Protein AF-A0A7W1KP29-F1 (afdb_monomer_lite)

Structure (mmCIF, N/CA/C/O backbone):
data_AF-A0A7W1KP29-F1
#
_entry.id   AF-A0A7W1KP29-F1
#
loop_
_atom_site.group_PDB
_atom_site.id
_atom_site.type_symbol
_atom_site.label_atom_id
_atom_site.label_alt_id
_atom_site.label_comp_id
_atom_site.label_asym_id
_atom_site.label_entity_id
_atom_site.label_seq_id
_atom_site.pdbx_PDB_ins_code
_atom_site.Cartn_x
_atom_site.Cartn_y
_atom_site.Cartn_z
_atom_site.occupancy
_atom_site.B_iso_or_equiv
_atom_site.auth_seq_id
_atom_site.auth_comp_id
_atom_site.auth_asym_id
_atom_site.auth_atom_id
_atom_site.pdbx_PDB_model_num
ATOM 1 N N . MET A 1 1 ? -33.063 -51.407 -43.940 1.00 38.19 1 MET A N 1
ATOM 2 C CA . MET A 1 1 ? -32.719 -52.810 -44.288 1.00 38.19 1 MET A CA 1
ATOM 3 C C . MET A 1 1 ? -31.291 -53.047 -43.773 1.00 38.19 1 MET A C 1
ATOM 5 O O . MET A 1 1 ? -30.493 -52.145 -43.958 1.00 38.19 1 MET A O 1
ATOM 9 N N . SER A 1 2 ? -30.930 -54.034 -42.933 1.00 37.31 2 SER A N 1
ATOM 10 C CA . SER A 1 2 ? -31.255 -55.482 -42.891 1.00 37.31 2 SER A CA 1
ATOM 11 C C . SER A 1 2 ? -30.675 -56.197 -44.126 1.00 37.31 2 SER A C 1
ATOM 13 O O . SER A 1 2 ? -31.029 -55.779 -45.219 1.00 37.31 2 SER A O 1
ATOM 15 N N . ARG A 1 3 ? -29.786 -57.210 -44.064 1.00 35.31 3 ARG A N 1
ATOM 16 C CA . ARG A 1 3 ? -29.361 -58.162 -42.994 1.00 35.31 3 ARG A CA 1
ATOM 17 C C . ARG A 1 3 ? -27.816 -58.353 -42.999 1.00 35.31 3 ARG A C 1
ATOM 19 O O . ARG A 1 3 ? -27.202 -58.162 -44.036 1.00 35.31 3 ARG A O 1
ATOM 26 N N . ARG A 1 4 ? -27.129 -58.513 -41.851 1.00 40.97 4 ARG A N 1
ATOM 27 C CA . ARG A 1 4 ? -26.596 -59.781 -41.257 1.00 40.97 4 ARG A CA 1
ATOM 28 C C . ARG A 1 4 ? -26.050 -60.844 -42.238 1.00 40.97 4 ARG A C 1
ATOM 30 O O . ARG A 1 4 ? -26.843 -61.351 -43.019 1.00 40.97 4 ARG A O 1
ATOM 37 N N . SER A 1 5 ? -24.802 -61.295 -42.007 1.00 40.34 5 SER A N 1
ATOM 38 C CA . SER A 1 5 ? -24.375 -62.718 -42.019 1.00 40.34 5 SER A CA 1
ATOM 39 C C . SER A 1 5 ? -22.996 -62.949 -41.355 1.00 40.34 5 SER A C 1
ATOM 41 O O . SER A 1 5 ? -22.068 -62.175 -41.558 1.00 40.34 5 SER A O 1
ATOM 43 N N . GLY A 1 6 ? -22.890 -64.035 -40.581 1.00 34.12 6 GLY A N 1
ATOM 44 C CA . GLY A 1 6 ? -21.679 -64.791 -40.176 1.00 34.12 6 GLY A CA 1
ATOM 45 C C . GLY A 1 6 ? -22.034 -66.294 -40.305 1.00 34.12 6 GLY A C 1
ATOM 46 O O . GLY A 1 6 ? -22.969 -66.550 -41.071 1.00 34.12 6 GLY A O 1
ATOM 47 N N . PRO A 1 7 ? -21.482 -67.278 -39.546 1.00 62.03 7 PRO A N 1
ATOM 48 C CA . PRO A 1 7 ? -20.437 -67.228 -38.499 1.00 62.03 7 PRO A CA 1
ATOM 49 C C . PRO A 1 7 ? -19.415 -68.421 -38.503 1.00 62.03 7 PRO A C 1
ATOM 51 O O . PRO A 1 7 ? -19.554 -69.362 -39.274 1.00 62.03 7 PRO A O 1
ATOM 54 N N . ALA A 1 8 ? -18.448 -68.417 -37.567 1.00 38.75 8 ALA A N 1
ATOM 55 C CA . ALA A 1 8 ? -17.745 -69.556 -36.905 1.00 38.75 8 ALA A CA 1
ATOM 56 C C . ALA A 1 8 ? -16.840 -68.940 -35.795 1.00 38.75 8 ALA A C 1
ATOM 58 O O . ALA A 1 8 ? -16.465 -67.780 -35.945 1.00 38.75 8 ALA A O 1
ATOM 59 N N . GLY A 1 9 ? -16.495 -69.509 -34.626 1.00 34.53 9 GLY A N 1
ATOM 60 C CA . GLY A 1 9 ? -16.268 -70.904 -34.192 1.00 34.53 9 GLY A CA 1
ATOM 61 C C . GLY A 1 9 ? -14.743 -71.154 -34.109 1.00 34.53 9 GLY A C 1
ATOM 62 O O . GLY A 1 9 ? -14.078 -70.880 -35.097 1.00 34.53 9 GLY A O 1
ATOM 63 N N . VAL A 1 10 ? -14.080 -71.614 -33.031 1.00 36.22 10 VAL A N 1
ATOM 64 C CA . VAL A 1 10 ? -14.441 -72.163 -31.692 1.00 36.22 10 VAL A CA 1
ATOM 65 C C . VAL A 1 10 ? -13.291 -71.833 -30.683 1.00 36.22 10 VAL A C 1
ATOM 67 O O . VAL A 1 10 ? -12.217 -71.420 -31.110 1.00 36.22 10 VAL A O 1
ATOM 70 N N . SER A 1 11 ? -13.478 -71.984 -29.359 1.00 35.16 11 SER A N 1
ATOM 71 C CA . SER A 1 11 ? -12.437 -71.815 -28.301 1.00 35.16 11 SER A CA 1
ATOM 72 C C . SER A 1 11 ? -12.053 -73.163 -27.648 1.00 35.16 11 SER A C 1
ATOM 74 O O . SER A 1 11 ? -12.885 -74.070 -27.683 1.00 35.16 11 SER A O 1
ATOM 76 N N . PRO A 1 12 ? -10.857 -73.329 -27.031 1.00 48.03 12 PRO A N 1
ATOM 77 C CA . PRO A 1 12 ? -10.699 -72.973 -25.604 1.00 48.03 12 PRO A CA 1
ATOM 78 C C . PRO A 1 12 ? -9.275 -72.512 -25.171 1.00 48.03 12 PRO A C 1
ATOM 80 O O . PRO A 1 12 ? -8.365 -72.379 -25.982 1.00 48.03 12 PRO A O 1
ATOM 83 N N . SER A 1 13 ? -9.098 -72.275 -23.863 1.00 36.84 13 SER A N 1
ATOM 84 C CA . SER A 1 13 ? -7.820 -72.045 -23.147 1.00 36.84 13 SER A CA 1
ATOM 85 C C . SER A 1 13 ? -7.472 -73.296 -22.302 1.00 36.84 13 SER A C 1
ATOM 87 O O . SER A 1 13 ? -8.406 -74.054 -22.016 1.00 36.84 13 SER A O 1
ATOM 89 N N . PRO A 1 14 ? -6.206 -73.570 -21.903 1.00 47.75 14 PRO A N 1
ATOM 90 C CA . PRO A 1 14 ? -5.665 -72.976 -20.665 1.00 47.75 14 PRO A CA 1
ATOM 91 C C . PRO A 1 14 ? -4.131 -72.709 -20.668 1.00 47.75 14 PRO A C 1
ATOM 93 O O . PRO A 1 14 ? -3.447 -72.851 -21.677 1.00 47.75 14 PRO A O 1
ATOM 96 N N . ALA A 1 15 ? -3.590 -72.298 -19.514 1.00 32.16 15 ALA A N 1
ATOM 97 C CA . ALA A 1 15 ? -2.185 -71.925 -19.289 1.00 32.16 15 ALA A CA 1
ATOM 98 C C . ALA A 1 15 ? -1.268 -73.089 -18.849 1.00 32.16 15 ALA A C 1
ATOM 100 O O . ALA A 1 15 ? -1.775 -74.063 -18.299 1.00 32.16 15 ALA A O 1
ATOM 101 N N . ALA A 1 16 ? 0.067 -72.914 -18.946 1.00 32.09 16 ALA A N 1
ATOM 102 C CA . ALA A 1 16 ? 1.014 -73.030 -17.809 1.00 32.09 16 ALA A CA 1
ATOM 103 C C . ALA A 1 16 ? 2.514 -72.861 -18.190 1.00 32.09 16 ALA A C 1
ATOM 105 O O . ALA A 1 16 ? 2.935 -73.300 -19.252 1.00 32.09 16 ALA A O 1
ATOM 106 N N . MET A 1 17 ? 3.305 -72.341 -17.230 1.00 29.36 17 MET A N 1
ATOM 107 C CA . MET A 1 17 ? 4.782 -72.424 -17.069 1.00 29.36 17 MET A CA 1
ATOM 108 C C . MET A 1 17 ? 5.740 -71.841 -18.144 1.00 29.36 17 MET A C 1
ATOM 110 O O . MET A 1 17 ? 5.368 -71.656 -19.292 1.00 29.36 17 MET A O 1
ATOM 114 N N . SER A 1 18 ? 7.035 -71.594 -17.860 1.00 29.30 18 SER A N 1
ATOM 115 C CA . SER A 1 18 ? 7.705 -71.049 -16.647 1.00 29.30 18 SER A CA 1
ATOM 116 C C . SER A 1 18 ? 9.221 -70.878 -16.895 1.00 29.30 18 SER A C 1
ATOM 118 O O . SER A 1 18 ? 9.899 -71.876 -17.118 1.00 29.30 18 SER A O 1
ATOM 120 N N . VAL A 1 19 ? 9.775 -69.662 -16.760 1.00 31.95 19 VAL A N 1
ATOM 121 C CA . VAL A 1 19 ? 11.208 -69.408 -16.459 1.00 31.95 19 VAL A CA 1
ATOM 122 C C . VAL A 1 19 ? 11.307 -68.145 -15.585 1.00 31.95 19 VAL A C 1
ATOM 124 O O . VAL A 1 19 ? 10.544 -67.199 -15.780 1.00 31.95 19 VAL A O 1
ATOM 127 N N . LEU A 1 20 ? 12.216 -68.128 -14.601 1.00 31.69 20 LEU A N 1
ATOM 128 C CA . LEU A 1 20 ? 12.392 -67.034 -13.631 1.00 31.69 20 LEU A CA 1
ATOM 129 C C . LEU A 1 20 ? 13.564 -66.102 -13.978 1.00 31.69 20 LEU A C 1
ATOM 131 O O . LEU A 1 20 ? 14.579 -66.570 -14.483 1.00 31.69 20 LEU A O 1
ATOM 135 N N . THR A 1 21 ? 13.443 -64.827 -13.575 1.00 32.12 21 THR A N 1
ATOM 136 C CA . THR A 1 21 ? 14.441 -63.913 -12.938 1.00 32.12 21 THR A CA 1
ATOM 137 C C . THR A 1 21 ? 14.010 -62.451 -13.171 1.00 32.12 21 THR A C 1
ATOM 139 O O . THR A 1 21 ? 13.478 -62.144 -14.228 1.00 32.12 21 THR A O 1
ATOM 142 N N . SER A 1 22 ? 14.160 -61.463 -12.279 1.00 32.09 22 SER A N 1
ATOM 143 C CA . SER A 1 22 ? 14.362 -61.391 -10.816 1.00 32.09 22 SER A CA 1
ATOM 144 C C . SER A 1 22 ? 14.050 -59.938 -10.359 1.00 32.09 22 SER A C 1
ATOM 146 O O . SER A 1 22 ? 14.104 -59.020 -11.170 1.00 32.09 22 SER A O 1
ATOM 148 N N . HIS A 1 23 ? 13.677 -59.717 -9.091 1.00 34.06 23 HIS A N 1
ATOM 149 C CA . HIS A 1 23 ? 13.262 -58.412 -8.502 1.00 34.06 23 HIS A CA 1
ATOM 150 C C . HIS A 1 23 ? 14.425 -57.386 -8.324 1.00 34.06 23 HIS A C 1
ATOM 152 O O . HIS A 1 23 ? 15.569 -57.826 -8.461 1.00 34.06 23 HIS A O 1
ATOM 158 N N . PRO A 1 24 ? 14.202 -56.073 -7.994 1.00 41.53 24 PRO A N 1
ATOM 159 C CA . PRO A 1 24 ? 13.045 -55.479 -7.275 1.00 41.53 24 PRO A CA 1
ATOM 160 C C . PRO A 1 24 ? 12.457 -54.125 -7.783 1.00 41.53 24 PRO A C 1
ATOM 162 O O . PRO A 1 24 ? 12.927 -53.534 -8.750 1.00 41.53 24 PRO A O 1
ATOM 165 N N . GLU A 1 25 ? 11.417 -53.620 -7.087 1.00 37.97 25 GLU A N 1
ATOM 166 C CA . GLU A 1 25 ? 10.911 -52.229 -7.191 1.00 37.97 25 GLU A CA 1
ATOM 167 C C . GLU A 1 25 ? 11.964 -51.185 -6.749 1.00 37.97 25 GLU A C 1
ATOM 169 O O . GLU A 1 25 ? 12.720 -51.434 -5.811 1.00 37.97 25 GLU A O 1
ATOM 174 N N . GLU A 1 26 ? 11.859 -49.943 -7.249 1.00 31.75 26 GLU A N 1
ATOM 175 C CA . GLU A 1 26 ? 12.236 -48.760 -6.456 1.00 31.75 26 GLU A CA 1
ATOM 176 C C . GLU A 1 26 ? 11.165 -47.648 -6.509 1.00 31.75 26 GLU A C 1
ATOM 178 O O . GLU A 1 26 ? 10.839 -47.096 -7.562 1.00 31.75 26 GLU A O 1
ATOM 183 N N . ARG A 1 27 ? 10.612 -47.281 -5.341 1.00 34.38 27 ARG A N 1
ATOM 184 C CA . ARG A 1 27 ? 9.655 -46.168 -5.189 1.00 34.38 27 ARG A CA 1
ATOM 185 C C . ARG A 1 27 ? 10.365 -44.886 -4.765 1.00 34.38 27 ARG A C 1
ATOM 187 O O . ARG A 1 27 ? 10.582 -44.665 -3.572 1.00 34.38 27 ARG A O 1
ATOM 194 N N . LEU A 1 28 ? 10.611 -43.977 -5.707 1.00 29.89 28 LEU A N 1
ATOM 195 C CA . LEU A 1 28 ? 11.184 -42.656 -5.417 1.00 29.89 28 LEU A CA 1
ATOM 196 C C . LEU A 1 28 ? 10.222 -41.727 -4.640 1.00 29.89 28 LEU A C 1
ATOM 198 O O . LEU A 1 28 ? 9.560 -40.842 -5.186 1.00 29.89 28 LEU A O 1
ATOM 202 N N . ARG A 1 29 ? 10.184 -41.894 -3.312 1.00 31.16 29 ARG A N 1
ATOM 203 C CA . ARG A 1 29 ? 9.609 -40.930 -2.359 1.00 31.16 29 ARG A CA 1
ATOM 204 C C . ARG A 1 29 ? 10.519 -39.699 -2.233 1.00 31.16 29 ARG A C 1
ATOM 206 O O . ARG A 1 29 ? 11.471 -39.717 -1.458 1.00 31.16 29 ARG A O 1
ATOM 213 N N . MET A 1 30 ? 10.197 -38.587 -2.896 1.00 27.23 30 MET A N 1
ATOM 214 C CA . MET A 1 30 ? 10.902 -37.314 -2.653 1.00 27.23 30 MET A CA 1
ATOM 215 C C . MET A 1 30 ? 10.462 -36.623 -1.349 1.00 27.23 30 MET A C 1
ATOM 217 O O . MET A 1 30 ? 9.661 -35.687 -1.347 1.00 27.23 30 MET A O 1
ATOM 221 N N . THR A 1 31 ? 11.034 -37.046 -0.220 1.00 29.45 31 THR A N 1
ATOM 222 C CA . THR A 1 31 ? 10.977 -36.319 1.060 1.00 29.45 31 THR A CA 1
ATOM 223 C C . THR A 1 31 ? 12.098 -35.279 1.159 1.00 29.45 31 THR A C 1
ATOM 225 O O . THR A 1 31 ? 13.192 -35.573 1.639 1.00 29.45 31 THR A O 1
ATOM 228 N N . HIS A 1 32 ? 11.836 -34.036 0.741 1.00 30.89 32 HIS A N 1
ATOM 229 C CA . HIS A 1 32 ? 12.795 -32.931 0.890 1.00 30.89 32 HIS A CA 1
ATOM 230 C C . HIS A 1 32 ? 12.792 -32.318 2.302 1.00 30.89 32 HIS A C 1
ATOM 232 O O . HIS A 1 32 ? 12.202 -31.264 2.553 1.00 30.89 32 HIS A O 1
ATOM 238 N N . THR A 1 33 ? 13.517 -32.954 3.221 1.00 30.34 33 THR A N 1
ATOM 239 C CA . THR A 1 33 ? 13.828 -32.400 4.548 1.00 30.34 33 THR A CA 1
ATOM 240 C C . THR A 1 33 ? 14.899 -31.309 4.431 1.00 30.34 33 THR A C 1
ATOM 242 O O . THR A 1 33 ? 16.094 -31.594 4.409 1.00 30.34 33 THR A O 1
ATOM 245 N N . PHE A 1 34 ? 14.496 -30.036 4.356 1.00 33.28 34 PHE A N 1
ATOM 246 C CA . PHE A 1 34 ? 15.442 -28.911 4.280 1.00 33.28 34 PHE A CA 1
ATOM 247 C C . PHE A 1 34 ? 16.059 -28.562 5.644 1.00 33.28 34 PHE A C 1
ATOM 249 O O . PHE A 1 34 ? 15.606 -27.670 6.365 1.00 33.28 34 PHE A O 1
ATOM 256 N N . GLN A 1 35 ? 17.138 -29.266 5.980 1.00 26.22 35 GLN A N 1
ATOM 257 C CA . GLN A 1 35 ? 17.955 -29.031 7.168 1.00 26.22 35 GLN A CA 1
ATOM 258 C C . GLN A 1 35 ? 18.905 -27.836 6.947 1.00 26.22 35 GLN A C 1
ATOM 260 O O . GLN A 1 35 ? 20.041 -27.986 6.500 1.00 26.22 35 GLN A O 1
ATOM 265 N N . SER A 1 36 ? 18.434 -26.621 7.244 1.00 30.73 36 SER A N 1
ATOM 266 C CA . SER A 1 36 ? 19.223 -25.384 7.111 1.00 30.73 36 SER A CA 1
ATOM 267 C C . SER A 1 36 ? 20.374 -25.317 8.125 1.00 30.73 36 SER A C 1
ATOM 269 O O . SER A 1 36 ? 20.230 -24.758 9.213 1.00 30.73 36 SER A O 1
ATOM 271 N N . ALA A 1 37 ? 21.529 -25.879 7.764 1.00 32.53 37 ALA A N 1
ATOM 272 C CA . ALA A 1 37 ? 22.729 -25.896 8.595 1.00 32.53 37 ALA A CA 1
ATOM 273 C C . ALA A 1 37 ? 23.245 -24.474 8.893 1.00 32.53 37 ALA A C 1
ATOM 275 O O . ALA A 1 37 ? 23.732 -23.762 8.012 1.00 32.53 37 ALA A O 1
ATOM 276 N N . CYS A 1 38 ? 23.180 -24.070 10.163 1.00 30.88 38 CYS A N 1
ATOM 277 C CA . CYS A 1 38 ? 23.705 -22.789 10.626 1.00 30.88 38 CYS A CA 1
ATOM 278 C C . CYS A 1 38 ? 25.240 -22.850 10.725 1.00 30.88 38 CYS A C 1
ATOM 280 O O . CYS A 1 38 ? 25.790 -23.188 11.774 1.00 30.88 38 CYS A O 1
ATOM 282 N N . ARG A 1 39 ? 25.949 -22.540 9.629 1.00 31.42 39 ARG A N 1
ATOM 283 C CA . ARG A 1 39 ? 27.413 -22.373 9.651 1.00 31.42 39 ARG A CA 1
ATOM 284 C C . ARG A 1 39 ? 27.787 -21.084 10.384 1.00 31.42 39 ARG A C 1
ATOM 286 O O . ARG A 1 39 ? 27.954 -20.029 9.779 1.00 31.42 39 ARG A O 1
ATOM 293 N N . THR A 1 40 ? 27.931 -21.192 11.700 1.00 31.14 40 THR A N 1
ATOM 294 C CA . THR A 1 40 ? 28.589 -20.185 12.531 1.00 31.14 40 THR A CA 1
ATOM 295 C C . THR A 1 40 ? 30.060 -20.069 12.130 1.00 31.14 40 THR A C 1
ATOM 297 O O . THR A 1 40 ? 30.799 -21.054 12.115 1.00 31.14 40 THR A O 1
ATOM 300 N N . ALA A 1 41 ? 30.502 -18.854 11.805 1.00 30.52 41 ALA A N 1
ATOM 301 C CA . ALA A 1 41 ? 31.909 -18.569 11.555 1.00 30.52 41 ALA A CA 1
ATOM 302 C C . ALA A 1 41 ? 32.672 -18.575 12.890 1.00 30.52 41 ALA A C 1
ATOM 304 O O . ALA A 1 41 ? 32.787 -17.552 13.561 1.00 30.52 41 ALA A O 1
ATOM 305 N N . ARG A 1 42 ? 33.161 -19.752 13.299 1.00 33.97 42 ARG A N 1
ATOM 306 C CA . ARG A 1 42 ? 34.082 -19.890 14.432 1.00 33.97 42 ARG A CA 1
ATOM 307 C C . ARG A 1 42 ? 35.450 -19.331 14.040 1.00 33.97 42 ARG A C 1
ATOM 309 O O . ARG A 1 42 ? 36.237 -20.030 13.408 1.00 33.97 42 ARG A O 1
ATOM 316 N N . LEU A 1 43 ? 35.743 -18.099 14.449 1.00 34.31 43 LEU A N 1
ATOM 317 C CA . LEU A 1 43 ? 37.128 -17.652 14.579 1.00 34.31 43 LEU A CA 1
ATOM 318 C C . LEU A 1 43 ? 37.791 -18.504 15.671 1.00 34.31 43 LEU A C 1
ATOM 320 O O . LEU A 1 43 ? 37.327 -18.519 16.811 1.00 34.31 43 LEU A O 1
ATOM 324 N N . ARG A 1 44 ? 38.846 -19.240 15.314 1.00 32.78 44 ARG A N 1
ATOM 325 C CA . ARG A 1 44 ? 39.806 -19.787 16.282 1.00 32.78 44 ARG A CA 1
ATOM 326 C C . ARG A 1 44 ? 40.945 -18.773 16.440 1.00 32.78 44 ARG A C 1
ATOM 328 O O . ARG A 1 44 ? 41.331 -18.183 15.430 1.00 32.78 44 ARG A O 1
ATOM 335 N N . PRO A 1 45 ? 41.474 -18.558 17.655 1.00 33.91 45 PRO A N 1
ATOM 336 C CA . PRO A 1 45 ? 42.646 -17.717 17.842 1.00 33.91 45 PRO A CA 1
ATOM 337 C C . PRO A 1 45 ? 43.884 -18.400 17.250 1.00 33.91 45 PRO A C 1
ATOM 339 O O . PRO A 1 45 ? 44.004 -19.625 17.297 1.00 33.91 45 PRO A O 1
ATOM 342 N N . LEU A 1 46 ? 44.814 -17.598 16.736 1.00 40.28 46 LEU A N 1
ATOM 343 C CA . LEU A 1 46 ? 46.202 -18.006 16.545 1.00 40.28 46 LEU A CA 1
ATOM 344 C C . LEU A 1 46 ? 47.003 -17.466 17.728 1.00 40.28 46 LEU A C 1
ATOM 346 O O . LEU A 1 46 ? 46.934 -16.271 18.013 1.00 40.28 46 LEU A O 1
ATOM 350 N N . LEU A 1 47 ? 47.742 -18.341 18.409 1.00 30.80 47 LEU A N 1
ATOM 351 C CA . LEU A 1 47 ? 48.795 -17.905 19.319 1.00 30.80 47 LEU A CA 1
ATOM 352 C C . LEU A 1 47 ? 50.009 -17.465 18.495 1.00 30.80 47 LEU A C 1
ATOM 354 O O . LEU A 1 47 ? 50.417 -18.160 17.567 1.00 30.80 47 LEU A O 1
ATOM 358 N N . LEU A 1 48 ? 50.626 -16.372 18.926 1.00 33.44 48 LEU A N 1
ATOM 359 C CA . LEU A 1 48 ? 52.066 -16.155 18.842 1.00 33.44 48 LEU A CA 1
ATOM 360 C C . LEU A 1 48 ? 52.521 -15.740 20.246 1.00 33.44 48 LEU A C 1
ATOM 362 O O . LEU A 1 48 ? 51.759 -15.104 20.975 1.00 33.44 48 LEU A O 1
ATOM 366 N N . ALA A 1 49 ? 53.706 -16.186 20.650 1.00 31.75 49 ALA A N 1
ATOM 367 C CA . ALA A 1 49 ? 54.201 -16.099 22.022 1.00 31.75 49 ALA A CA 1
ATOM 368 C C . ALA A 1 49 ? 55.690 -15.713 22.044 1.00 31.75 49 ALA A C 1
ATOM 370 O O . ALA A 1 49 ? 56.321 -15.651 20.990 1.00 31.75 49 ALA A O 1
ATOM 371 N N . ALA A 1 50 ? 56.224 -15.511 23.256 1.00 33.12 50 ALA A N 1
ATOM 372 C CA . ALA A 1 50 ? 57.467 -14.789 23.563 1.00 33.12 50 ALA A CA 1
ATOM 373 C C . ALA A 1 50 ? 57.345 -13.262 23.329 1.00 33.12 50 ALA A C 1
ATOM 375 O O . ALA A 1 50 ? 56.566 -12.812 22.496 1.00 33.12 50 ALA A O 1
ATOM 376 N N . ILE A 1 51 ? 58.044 -12.404 24.077 1.00 32.50 51 ILE A N 1
ATOM 377 C CA . ILE A 1 51 ? 59.134 -12.656 25.043 1.00 32.50 51 ILE A CA 1
ATOM 378 C C . ILE A 1 51 ? 58.673 -12.358 26.484 1.00 32.50 51 ILE A C 1
ATOM 380 O O . ILE A 1 51 ? 57.753 -11.574 26.701 1.00 32.50 51 ILE A O 1
ATOM 384 N N . ALA A 1 52 ? 59.289 -13.023 27.464 1.00 33.81 52 ALA A N 1
ATOM 385 C CA . ALA A 1 52 ? 58.981 -12.896 28.889 1.00 33.81 52 ALA A CA 1
ATOM 386 C C . ALA A 1 52 ? 60.039 -12.080 29.647 1.00 33.81 52 ALA A C 1
ATOM 388 O O . ALA A 1 52 ? 61.193 -12.036 29.230 1.00 33.81 52 ALA A O 1
ATOM 389 N N . PHE A 1 53 ? 59.667 -11.564 30.821 1.00 35.50 53 PHE A N 1
ATOM 390 C CA . PHE A 1 53 ? 60.552 -11.495 31.987 1.00 35.50 53 PHE A CA 1
ATOM 391 C C . PHE A 1 53 ? 59.729 -11.676 33.274 1.00 35.50 53 PHE A C 1
ATOM 393 O O . PHE A 1 53 ? 58.534 -11.382 33.293 1.00 35.50 53 PHE A O 1
ATOM 400 N N . GLY A 1 54 ? 60.360 -12.215 34.323 1.00 31.88 54 GLY A N 1
ATOM 401 C CA . GLY A 1 54 ? 59.788 -12.286 35.676 1.00 31.88 54 GLY A CA 1
ATOM 402 C C . GLY A 1 54 ? 59.860 -10.935 36.415 1.00 31.88 54 GLY A C 1
ATOM 403 O O . GLY A 1 54 ? 60.165 -9.917 35.805 1.00 31.88 54 GLY A O 1
ATOM 404 N N . ILE A 1 55 ? 59.652 -10.864 37.733 1.00 36.97 55 ILE A N 1
ATOM 405 C CA . ILE A 1 55 ? 59.786 -11.925 38.748 1.00 36.97 55 ILE A CA 1
ATOM 406 C C . ILE A 1 55 ? 58.761 -11.735 39.883 1.00 36.97 55 ILE A C 1
ATOM 408 O O . ILE A 1 55 ? 58.676 -10.649 40.441 1.00 36.97 55 ILE A O 1
ATOM 412 N N . GLY A 1 56 ? 58.123 -12.839 40.298 1.00 31.64 56 GLY A N 1
ATOM 413 C CA . GLY A 1 56 ? 57.659 -13.080 41.675 1.00 31.64 56 GLY A CA 1
ATOM 414 C C . GLY A 1 56 ? 56.441 -12.298 42.203 1.00 31.64 56 GLY A C 1
ATOM 415 O O . GLY A 1 56 ? 55.990 -11.335 41.598 1.00 31.64 56 GLY A O 1
ATOM 416 N N . ALA A 1 57 ? 55.866 -12.683 43.348 1.00 29.14 57 ALA A N 1
ATOM 417 C CA . ALA A 1 57 ? 55.912 -13.994 44.018 1.00 29.14 57 ALA A CA 1
ATOM 418 C C . ALA A 1 57 ? 54.796 -14.088 45.082 1.00 29.14 57 ALA A C 1
ATOM 420 O O . ALA A 1 57 ? 54.697 -13.184 45.904 1.00 29.14 57 ALA A O 1
ATOM 421 N N . CYS A 1 58 ? 54.077 -15.220 45.121 1.00 28.03 58 CYS A N 1
ATOM 422 C CA . CYS A 1 58 ? 53.217 -15.675 46.234 1.00 28.03 58 CYS A CA 1
ATOM 423 C C . CYS A 1 58 ? 52.019 -14.772 46.641 1.00 28.03 58 CYS A C 1
ATOM 425 O O . CYS A 1 58 ? 51.919 -13.619 46.244 1.00 28.03 58 CYS A O 1
ATOM 427 N N . ASP A 1 59 ? 51.075 -15.232 47.469 1.00 34.41 59 ASP A N 1
ATOM 428 C CA . ASP A 1 59 ? 50.297 -16.480 47.344 1.00 34.41 59 ASP A CA 1
ATOM 429 C C . ASP A 1 59 ? 48.909 -16.308 48.021 1.00 34.41 59 ASP A C 1
ATOM 431 O O . ASP A 1 59 ? 48.733 -15.417 48.847 1.00 34.41 59 ASP A O 1
ATOM 435 N N . ASN A 1 60 ? 47.937 -17.147 47.644 1.00 31.14 60 ASN A N 1
ATOM 436 C CA . ASN A 1 60 ? 46.644 -17.452 48.292 1.00 31.14 60 ASN A CA 1
ATOM 437 C C . ASN A 1 60 ? 46.057 -16.515 49.389 1.00 31.14 60 ASN A C 1
ATOM 439 O O . ASN A 1 60 ? 46.476 -16.565 50.544 1.00 31.14 60 ASN A O 1
ATOM 443 N N . SER A 1 61 ? 44.923 -15.846 49.103 1.00 33.53 61 SER A N 1
ATOM 444 C CA . SER A 1 61 ? 43.717 -15.870 49.980 1.00 33.53 61 SER A CA 1
ATOM 445 C C . SER A 1 61 ? 42.468 -15.173 49.390 1.00 33.53 61 SER A C 1
ATOM 447 O O . SER A 1 61 ? 42.416 -13.959 49.225 1.00 33.53 61 SER A O 1
ATOM 449 N N . GLU A 1 62 ? 41.411 -15.956 49.152 1.00 33.91 62 GLU A N 1
ATOM 450 C CA . GLU A 1 62 ? 40.008 -15.544 49.382 1.00 33.91 62 GLU A CA 1
ATOM 451 C C . GLU A 1 62 ? 39.680 -15.746 50.896 1.00 33.91 62 GLU A C 1
ATOM 453 O O . GLU A 1 62 ? 40.507 -16.380 51.563 1.00 33.91 62 GLU A O 1
ATOM 458 N N . PRO A 1 63 ? 38.529 -15.313 51.488 1.00 46.75 63 PRO A N 1
ATOM 459 C CA . PRO A 1 63 ? 37.245 -14.935 50.867 1.00 46.75 63 PRO A CA 1
ATOM 460 C C . PRO A 1 63 ? 36.504 -13.729 51.531 1.00 46.75 63 PRO A C 1
ATOM 462 O O . PRO A 1 63 ? 37.078 -12.901 52.230 1.00 46.75 63 PRO A O 1
ATOM 465 N N . THR A 1 64 ? 35.173 -13.691 51.354 1.00 29.92 64 THR A N 1
ATOM 466 C CA . THR A 1 64 ? 34.143 -13.039 52.207 1.00 29.92 64 THR A CA 1
ATOM 467 C C . THR A 1 64 ? 33.856 -11.528 52.106 1.00 29.92 64 THR A C 1
ATOM 469 O O . THR A 1 64 ? 33.970 -10.805 53.083 1.00 29.92 64 THR A O 1
ATOM 472 N N . ASN A 1 65 ? 33.237 -11.144 50.979 1.00 31.19 65 ASN A N 1
ATOM 473 C CA . ASN A 1 65 ? 31.848 -10.616 50.918 1.00 31.19 65 ASN A CA 1
ATOM 474 C C . ASN A 1 65 ? 31.533 -9.297 51.724 1.00 31.19 65 ASN A C 1
ATOM 476 O O . ASN A 1 65 ? 32.475 -8.552 51.973 1.00 31.19 65 ASN A O 1
ATOM 480 N N . PRO A 1 66 ? 30.273 -8.829 51.953 1.00 54.41 66 PRO A N 1
ATOM 481 C CA . PRO A 1 66 ? 29.960 -7.418 51.650 1.00 54.41 66 PRO A CA 1
ATOM 482 C C . PRO A 1 66 ? 29.315 -6.623 52.807 1.00 54.41 66 PRO A C 1
ATOM 484 O O . PRO A 1 66 ? 28.898 -7.220 53.790 1.00 54.41 66 PRO A O 1
ATOM 487 N N . THR A 1 67 ? 29.129 -5.304 52.622 1.00 28.50 67 THR A N 1
ATOM 488 C CA . THR A 1 67 ? 27.864 -4.531 52.816 1.00 28.50 67 THR A CA 1
ATOM 489 C C . THR A 1 67 ? 28.125 -3.010 52.803 1.00 28.50 67 THR A C 1
ATOM 491 O O . THR A 1 67 ? 29.207 -2.615 53.208 1.00 28.50 67 THR A O 1
ATOM 494 N N . THR 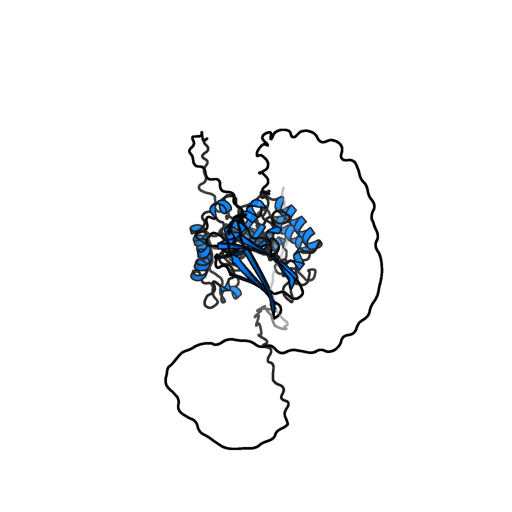A 1 68 ? 27.119 -2.213 52.381 1.00 30.16 68 THR A N 1
ATOM 495 C CA . THR A 1 68 ? 26.701 -0.867 52.897 1.00 30.16 68 THR A CA 1
ATOM 496 C C . THR A 1 68 ? 27.740 0.254 53.138 1.00 30.16 68 THR A C 1
ATOM 498 O O . THR A 1 68 ? 28.795 0.017 53.705 1.00 30.16 68 THR A O 1
ATOM 501 N N . ASP A 1 69 ? 27.473 1.539 52.879 1.00 29.31 69 ASP A N 1
ATOM 502 C CA . ASP A 1 69 ? 26.301 2.245 52.311 1.00 29.31 69 ASP A CA 1
ATOM 503 C C . ASP A 1 69 ? 26.724 3.671 51.852 1.00 29.31 69 ASP A C 1
ATOM 505 O O . ASP A 1 69 ? 27.909 3.978 51.917 1.00 29.31 69 ASP A O 1
ATOM 509 N N . GLU A 1 70 ? 25.770 4.485 51.355 1.00 30.91 70 GLU A N 1
ATOM 510 C CA . GLU A 1 70 ? 25.679 5.980 51.364 1.00 30.91 70 GLU A CA 1
ATOM 511 C C . GLU A 1 70 ? 26.983 6.847 51.387 1.00 30.91 70 GLU A C 1
ATOM 513 O O . GLU A 1 70 ? 27.873 6.665 52.206 1.00 30.91 70 GLU A O 1
ATOM 518 N N . VAL A 1 71 ? 27.173 7.900 50.570 1.00 32.56 71 VAL A N 1
ATOM 519 C CA . VAL A 1 71 ? 26.355 9.133 50.413 1.00 32.56 71 VAL A CA 1
ATOM 520 C C . VAL A 1 71 ? 26.754 9.895 49.112 1.00 32.56 71 VAL A C 1
ATOM 522 O O . VAL A 1 71 ? 27.942 10.063 48.850 1.00 32.56 71 VAL A O 1
ATOM 525 N N . ASP A 1 72 ? 25.787 10.434 48.349 1.00 33.78 72 ASP A N 1
ATOM 526 C CA . ASP A 1 72 ? 25.942 11.555 47.369 1.00 33.78 72 ASP A CA 1
ATOM 527 C C . ASP A 1 72 ? 25.750 12.911 48.098 1.00 33.78 72 ASP A C 1
ATOM 529 O O . ASP A 1 72 ? 24.964 12.914 49.051 1.00 33.78 72 ASP A O 1
ATOM 533 N N . PRO A 1 73 ? 26.287 14.091 47.676 1.00 49.50 73 PRO A N 1
ATOM 534 C CA . PRO A 1 73 ? 26.630 14.536 46.304 1.00 49.50 73 PRO A CA 1
ATOM 535 C C . PRO A 1 73 ? 28.081 15.147 46.225 1.00 49.50 73 PRO A C 1
ATOM 537 O O . PRO A 1 73 ? 28.942 14.628 46.920 1.00 49.50 73 PRO A O 1
ATOM 540 N N . VAL A 1 74 ? 28.547 16.164 45.454 1.00 29.05 74 VAL A N 1
ATOM 541 C CA . VAL A 1 74 ? 27.994 17.337 44.710 1.00 29.05 74 VAL A CA 1
ATOM 542 C C . VAL A 1 74 ? 28.915 17.820 43.550 1.00 29.05 74 VAL A C 1
ATOM 544 O O . VAL A 1 74 ? 29.983 17.270 43.328 1.00 29.05 74 VAL A O 1
ATOM 547 N N . ALA A 1 75 ? 28.451 18.861 42.829 1.00 28.94 75 ALA A N 1
ATOM 548 C CA . ALA A 1 75 ? 29.142 19.895 42.017 1.00 28.94 75 ALA A CA 1
ATOM 549 C C . ALA A 1 75 ? 30.609 19.665 41.555 1.00 28.94 75 ALA A C 1
ATOM 551 O O . ALA A 1 75 ? 31.509 19.510 42.367 1.00 28.94 75 ALA A O 1
ATOM 552 N N . SER A 1 76 ? 30.942 19.667 40.256 1.00 32.75 76 SER A N 1
ATOM 553 C CA . SER A 1 76 ? 30.800 20.743 39.237 1.00 32.75 76 SER A CA 1
ATOM 554 C C . SER A 1 76 ? 31.733 21.953 39.424 1.00 32.75 76 SER A C 1
ATOM 556 O O . SER A 1 76 ? 31.456 22.810 40.257 1.00 32.75 76 SER A O 1
ATOM 558 N N . ILE A 1 77 ? 32.741 22.080 38.547 1.00 32.09 77 ILE A N 1
ATOM 559 C CA . ILE A 1 77 ? 33.394 23.348 38.152 1.00 32.09 77 ILE A CA 1
ATOM 560 C C . ILE A 1 77 ? 33.897 23.273 36.692 1.00 32.09 77 ILE A C 1
ATOM 562 O O . ILE A 1 77 ? 33.886 22.202 36.080 1.00 32.09 77 ILE A O 1
ATOM 566 N N . ASP A 1 78 ? 34.243 24.432 36.126 1.00 28.58 78 ASP A N 1
ATOM 567 C CA . ASP A 1 78 ? 34.344 24.718 34.685 1.00 28.58 78 ASP A CA 1
ATOM 568 C C . ASP A 1 78 ? 35.770 24.717 34.081 1.00 28.58 78 ASP A C 1
ATOM 570 O O . ASP A 1 78 ? 36.766 24.650 34.790 1.00 28.58 78 ASP A O 1
ATOM 574 N N . ALA A 1 79 ? 35.810 24.922 32.751 1.00 29.56 79 ALA A N 1
ATOM 575 C CA . ALA A 1 79 ? 36.930 25.366 31.896 1.00 29.56 79 ALA A CA 1
ATOM 576 C C . ALA A 1 79 ? 38.142 24.408 31.716 1.00 29.56 79 ALA A C 1
ATOM 578 O O . ALA A 1 79 ? 38.568 23.745 32.647 1.00 29.56 79 ALA A O 1
ATOM 579 N N . ALA A 1 80 ? 38.748 24.179 30.539 1.00 28.80 80 ALA A N 1
ATOM 580 C CA . ALA A 1 80 ? 38.849 24.848 29.221 1.00 28.80 80 ALA A CA 1
ATOM 581 C C . ALA A 1 80 ? 40.123 25.700 28.982 1.00 28.80 80 ALA A C 1
ATOM 583 O O . ALA A 1 80 ? 40.107 26.916 29.135 1.00 28.80 80 ALA A O 1
ATOM 584 N N . ALA A 1 81 ? 41.166 25.025 28.483 1.00 28.52 81 ALA A N 1
ATOM 585 C CA . ALA A 1 81 ? 42.325 25.512 27.713 1.00 28.52 81 ALA A CA 1
ATOM 586 C C . ALA A 1 81 ? 42.781 24.303 26.846 1.00 28.52 81 ALA A C 1
ATOM 588 O O . ALA A 1 81 ? 42.781 23.187 27.361 1.00 28.52 81 ALA A O 1
ATOM 589 N N . THR A 1 82 ? 42.842 24.317 25.507 1.00 26.48 82 THR A N 1
ATOM 590 C CA . THR A 1 82 ? 43.764 25.000 24.564 1.00 26.48 82 THR A CA 1
ATOM 591 C C . THR A 1 82 ? 45.228 24.573 24.674 1.00 26.48 82 THR A C 1
ATOM 593 O O . THR A 1 82 ? 45.907 25.039 25.577 1.00 26.48 82 THR A O 1
ATOM 596 N N . GLU A 1 83 ? 45.704 23.816 23.679 1.00 31.91 83 GLU A N 1
ATOM 597 C CA . GLU A 1 83 ? 47.065 23.903 23.121 1.00 31.91 83 GLU A CA 1
ATOM 598 C C . GLU A 1 83 ? 47.019 23.650 21.598 1.00 31.91 83 GLU A C 1
ATOM 600 O O . GLU A 1 83 ? 46.064 23.054 21.084 1.00 31.91 83 GLU A O 1
ATOM 605 N N . GLU A 1 84 ? 48.034 24.156 20.897 1.00 30.52 84 GLU A N 1
ATOM 606 C CA . GLU A 1 84 ? 48.347 23.933 19.473 1.00 30.52 84 GLU A CA 1
ATOM 607 C C . GLU A 1 84 ? 49.449 22.835 19.382 1.00 30.52 84 GLU A C 1
ATOM 609 O O . GLU A 1 84 ? 49.786 22.240 20.401 1.00 30.52 84 GLU A O 1
ATOM 614 N N . GLY A 1 85 ? 50.029 22.420 18.252 1.00 28.27 85 GLY A N 1
ATOM 615 C CA . GLY A 1 85 ? 49.953 22.864 16.858 1.00 28.27 85 GLY A CA 1
ATOM 616 C C . GLY A 1 85 ? 50.651 21.849 15.927 1.00 28.27 85 GLY A C 1
ATOM 617 O O . GLY A 1 85 ? 50.731 20.675 16.278 1.00 28.27 85 GLY A O 1
ATOM 618 N N . ASP A 1 86 ? 51.146 22.334 14.781 1.00 27.66 86 ASP A N 1
ATOM 619 C CA . ASP A 1 86 ? 52.024 21.690 13.776 1.00 27.66 86 ASP A CA 1
ATOM 620 C C . ASP A 1 86 ? 51.539 20.382 13.092 1.00 27.66 86 ASP A C 1
ATOM 622 O O . ASP A 1 86 ? 50.971 19.486 13.710 1.00 27.66 86 ASP A O 1
ATOM 626 N N . GLU A 1 87 ? 51.606 20.152 11.771 1.00 31.38 87 GLU A N 1
ATOM 627 C CA . GLU A 1 87 ? 52.412 20.610 10.604 1.00 31.38 87 GLU A CA 1
ATOM 628 C C . GLU A 1 87 ? 53.315 19.477 10.082 1.00 31.38 87 GLU A C 1
ATOM 630 O O . GLU A 1 87 ? 54.185 18.995 10.795 1.00 31.38 87 GLU A O 1
ATOM 635 N N . VAL A 1 88 ? 53.109 19.078 8.817 1.00 32.22 88 VAL A N 1
ATOM 636 C CA . VAL A 1 88 ? 54.148 18.886 7.775 1.00 32.22 88 VAL A CA 1
ATOM 637 C C . VAL A 1 88 ? 53.493 18.557 6.421 1.00 32.22 88 VAL A C 1
ATOM 639 O O . VAL A 1 88 ? 52.558 17.764 6.371 1.00 32.22 88 VAL A O 1
ATOM 642 N N . GLY A 1 89 ? 54.035 19.132 5.334 1.00 26.77 89 GLY A N 1
ATOM 643 C CA . GLY A 1 89 ? 54.057 18.633 3.937 1.00 26.77 89 GLY A CA 1
ATOM 644 C C . GLY A 1 89 ? 52.777 18.024 3.313 1.00 26.77 89 GLY A C 1
ATOM 645 O O . GLY A 1 89 ? 52.322 16.956 3.702 1.00 26.77 89 GLY A O 1
ATOM 646 N N . GLY A 1 90 ? 52.177 18.544 2.238 1.00 23.88 90 GLY A N 1
ATOM 647 C CA . GLY A 1 90 ? 52.626 19.571 1.293 1.00 23.88 90 GLY A CA 1
ATOM 648 C C . GLY A 1 90 ? 53.273 18.976 0.033 1.00 23.88 90 GLY A C 1
ATOM 649 O O . GLY A 1 90 ? 54.356 18.410 0.106 1.00 23.88 90 GLY A O 1
ATOM 650 N N . LEU A 1 91 ? 52.615 19.137 -1.122 1.00 28.62 91 LEU A N 1
ATOM 651 C CA . LEU A 1 91 ? 53.226 19.171 -2.460 1.00 28.62 91 LEU A CA 1
ATOM 652 C C . LEU A 1 91 ? 52.225 19.778 -3.458 1.00 28.62 91 LEU A C 1
ATOM 654 O O . LEU A 1 91 ? 51.019 19.539 -3.363 1.00 28.62 91 LEU A O 1
ATOM 658 N N . THR A 1 92 ? 52.722 20.573 -4.401 1.00 26.62 92 THR A N 1
ATOM 659 C CA . THR A 1 92 ? 51.940 21.322 -5.395 1.00 26.62 92 THR A CA 1
ATOM 660 C C . THR A 1 92 ? 52.223 20.824 -6.809 1.00 26.62 92 THR A C 1
ATOM 662 O O . THR A 1 92 ? 53.309 20.332 -7.086 1.00 26.62 92 THR A O 1
ATOM 665 N N . PHE A 1 93 ? 51.270 21.029 -7.721 1.00 27.55 93 PHE A N 1
ATOM 666 C CA . PHE A 1 93 ? 51.548 21.252 -9.143 1.00 27.55 93 PHE A CA 1
ATOM 667 C C . PHE A 1 93 ? 50.517 22.238 -9.697 1.00 27.55 93 PHE A C 1
ATOM 669 O O . PHE A 1 93 ? 49.352 22.208 -9.296 1.00 27.55 93 PHE A O 1
ATOM 676 N N . ALA A 1 94 ? 50.966 23.128 -10.580 1.00 29.16 94 ALA A N 1
ATOM 677 C CA . ALA A 1 94 ? 50.151 24.156 -11.218 1.00 29.16 94 ALA A CA 1
ATOM 678 C C . ALA A 1 94 ? 49.911 23.831 -12.701 1.00 29.16 94 ALA A C 1
ATOM 680 O O . ALA A 1 94 ? 50.653 23.059 -13.306 1.00 29.16 94 ALA A O 1
ATOM 681 N N . GLY A 1 95 ? 48.882 24.452 -13.270 1.00 28.55 95 GLY A N 1
ATOM 682 C CA . GLY A 1 95 ? 48.550 24.469 -14.692 1.00 28.55 95 GLY A CA 1
ATOM 683 C C . GLY A 1 95 ? 47.571 25.620 -14.915 1.00 28.55 95 GLY A C 1
ATOM 684 O O . GLY A 1 95 ? 46.681 25.808 -14.084 1.00 28.55 95 GLY A O 1
ATOM 685 N N . ASP A 1 96 ? 47.798 26.419 -15.954 1.00 30.58 96 ASP A N 1
ATOM 686 C CA . ASP A 1 96 ? 47.197 27.746 -16.121 1.00 30.58 96 ASP A CA 1
ATOM 687 C C . ASP A 1 96 ? 46.714 27.961 -17.562 1.00 30.58 96 ASP A C 1
ATOM 689 O O . ASP A 1 96 ? 47.522 28.035 -18.485 1.00 30.58 96 ASP A O 1
ATOM 693 N N . ASP A 1 97 ? 45.394 28.035 -17.725 1.00 31.56 97 ASP A N 1
ATOM 694 C CA . ASP A 1 97 ? 44.659 28.631 -18.840 1.00 31.56 97 ASP A CA 1
ATOM 695 C C . ASP A 1 97 ? 43.172 28.808 -18.428 1.00 31.56 97 ASP A C 1
ATOM 697 O O . ASP A 1 97 ? 42.673 28.179 -17.494 1.00 31.56 97 ASP A O 1
ATOM 701 N N . GLY A 1 98 ? 42.378 29.709 -19.013 1.00 29.12 98 GLY A N 1
ATOM 702 C CA . GLY A 1 98 ? 42.692 30.681 -20.063 1.00 29.12 98 GLY A CA 1
ATOM 703 C C . GLY A 1 98 ? 41.566 30.757 -21.095 1.00 29.12 98 GLY A C 1
ATOM 704 O O . GLY A 1 98 ? 41.692 30.211 -22.184 1.00 29.12 98 GLY A O 1
ATOM 705 N N . GLY A 1 99 ? 40.443 31.407 -20.763 1.00 25.28 99 GLY A N 1
ATOM 706 C CA . GLY A 1 99 ? 39.309 31.502 -21.690 1.00 25.28 99 GLY A CA 1
ATOM 707 C C . GLY A 1 99 ? 38.075 32.207 -21.130 1.00 25.28 99 GLY A C 1
ATOM 708 O O . GLY A 1 99 ? 37.233 31.582 -20.487 1.00 25.28 99 GLY A O 1
ATOM 709 N N . LEU A 1 100 ? 37.948 33.502 -21.427 1.00 33.53 100 LEU A N 1
ATOM 710 C CA . LEU A 1 100 ? 36.653 34.183 -21.490 1.00 33.53 100 LEU A CA 1
ATOM 711 C C . LEU A 1 100 ? 36.113 34.072 -22.923 1.00 33.53 100 LEU A C 1
ATOM 713 O O . LEU A 1 100 ? 36.890 33.994 -23.873 1.00 33.53 100 LEU A O 1
ATOM 717 N N . GLY A 1 101 ? 34.791 34.063 -23.065 1.00 29.09 101 GLY A N 1
ATOM 718 C CA . GLY A 1 101 ? 34.110 34.054 -24.355 1.00 29.09 101 GLY A CA 1
ATOM 719 C C . GLY A 1 101 ? 32.685 34.558 -24.177 1.00 29.09 101 GLY A C 1
ATOM 720 O O . GLY A 1 101 ? 31.892 33.934 -23.472 1.00 29.09 101 GLY A O 1
ATOM 721 N N . ASP A 1 102 ? 32.405 35.715 -24.762 1.00 30.78 102 ASP A N 1
ATOM 722 C CA . ASP A 1 102 ? 31.132 36.420 -24.656 1.00 30.78 102 ASP A CA 1
ATOM 723 C C . ASP A 1 102 ? 30.094 35.873 -25.656 1.00 30.78 102 ASP A C 1
ATOM 725 O O . ASP A 1 102 ? 30.449 35.371 -26.723 1.00 30.78 102 ASP A O 1
ATOM 729 N N . GLU A 1 103 ? 28.802 36.016 -25.345 1.00 35.97 103 GLU A N 1
ATOM 730 C CA . GLU A 1 103 ? 27.726 35.939 -26.346 1.00 35.97 103 GLU A CA 1
ATOM 731 C C . GLU A 1 103 ? 26.988 37.282 -26.406 1.00 35.97 103 GLU A C 1
ATOM 733 O O . GLU A 1 103 ? 26.687 37.899 -25.381 1.00 35.97 103 GLU A O 1
ATOM 738 N N . GLU A 1 104 ? 26.748 37.749 -27.632 1.00 32.84 104 GLU A N 1
ATOM 739 C CA . GLU A 1 104 ? 26.342 39.123 -27.931 1.00 32.84 104 GLU A CA 1
ATOM 740 C C . GLU A 1 104 ? 24.817 39.348 -27.856 1.00 32.84 104 GLU A C 1
ATOM 742 O O . GLU A 1 104 ? 24.002 38.437 -27.704 1.00 32.84 104 GLU A O 1
ATOM 747 N N . SER A 1 105 ? 24.436 40.620 -27.937 1.00 28.80 105 SER A N 1
ATOM 748 C CA . SER A 1 105 ? 23.081 41.138 -27.803 1.00 28.80 105 SER A CA 1
ATOM 749 C C . SER A 1 105 ? 22.047 40.592 -28.796 1.00 28.80 105 SER A C 1
ATOM 751 O O . SER A 1 105 ? 22.336 40.288 -29.950 1.00 28.80 105 SER A O 1
ATOM 753 N N . ALA A 1 106 ? 20.783 40.688 -28.381 1.00 30.38 106 ALA A N 1
ATOM 754 C CA . ALA A 1 106 ? 19.729 41.197 -29.251 1.00 30.38 106 ALA A CA 1
ATOM 755 C C . ALA A 1 106 ? 18.782 42.067 -28.409 1.00 30.38 106 ALA A C 1
ATOM 757 O O . ALA A 1 106 ? 17.985 41.553 -27.621 1.00 30.38 106 ALA A O 1
ATOM 758 N N . ALA A 1 107 ? 18.898 43.390 -28.529 1.00 29.64 107 ALA A N 1
ATOM 759 C CA . ALA A 1 107 ? 17.960 44.324 -27.911 1.00 29.64 107 ALA A CA 1
ATOM 760 C C . ALA A 1 107 ? 16.728 44.528 -28.808 1.00 29.64 107 ALA A C 1
ATOM 762 O O . ALA A 1 107 ? 16.834 44.494 -30.032 1.00 29.64 107 ALA A O 1
ATOM 763 N N . ASN A 1 108 ? 15.570 44.797 -28.204 1.00 29.23 108 ASN A N 1
ATOM 764 C CA . ASN A 1 108 ? 14.475 45.486 -28.883 1.00 29.23 108 ASN A CA 1
ATOM 765 C C . ASN A 1 108 ? 13.705 46.361 -27.875 1.00 29.23 108 ASN A C 1
ATOM 767 O O . ASN A 1 108 ? 13.835 46.182 -26.663 1.00 29.23 108 ASN A O 1
ATOM 771 N N . GLU A 1 109 ? 12.989 47.357 -28.383 1.00 32.41 109 GLU A N 1
ATOM 772 C CA . GLU A 1 109 ? 12.705 48.608 -27.677 1.00 32.41 109 GLU A CA 1
ATOM 773 C C . GLU A 1 109 ? 11.631 48.528 -26.576 1.00 32.41 109 GLU A C 1
ATOM 775 O O . GLU A 1 109 ? 10.713 47.707 -26.607 1.00 32.41 109 GLU A O 1
ATOM 780 N N . ILE A 1 110 ? 11.709 49.466 -25.623 1.00 29.62 110 ILE A N 1
ATOM 781 C CA . ILE A 1 110 ? 10.624 49.788 -24.686 1.00 29.62 110 ILE A CA 1
ATOM 782 C C . ILE A 1 110 ? 10.149 51.211 -24.990 1.00 29.62 110 ILE A C 1
ATOM 784 O O . ILE A 1 110 ? 10.803 52.183 -24.616 1.00 29.62 110 ILE A O 1
ATOM 788 N N . GLY A 1 111 ? 8.997 51.326 -25.651 1.00 29.39 111 GLY A N 1
ATOM 789 C CA . GLY A 1 111 ? 8.339 52.597 -25.954 1.00 29.39 111 GLY A CA 1
ATOM 790 C C . GLY A 1 111 ? 7.007 52.758 -25.216 1.00 29.39 111 GLY A C 1
ATOM 791 O O . GLY A 1 111 ? 6.217 51.823 -25.167 1.00 29.39 111 GLY A O 1
ATOM 792 N N . ALA A 1 112 ? 6.765 53.973 -24.710 1.00 28.75 112 ALA A N 1
ATOM 793 C CA . ALA A 1 112 ? 5.514 54.492 -24.137 1.00 28.75 112 ALA A CA 1
ATOM 794 C C . ALA A 1 112 ? 4.908 53.773 -22.904 1.00 28.75 112 ALA A C 1
ATOM 796 O O . ALA A 1 112 ? 4.552 52.598 -22.916 1.00 28.75 112 ALA A O 1
ATOM 797 N N . ALA A 1 113 ? 4.666 54.548 -21.842 1.00 38.84 113 ALA A N 1
ATOM 798 C CA . ALA A 1 113 ? 3.787 54.149 -20.744 1.00 38.84 113 ALA A CA 1
ATOM 799 C C . ALA A 1 113 ? 2.319 54.463 -21.090 1.00 38.84 113 ALA A C 1
ATOM 801 O O . ALA A 1 113 ? 2.023 55.548 -21.588 1.00 38.84 113 ALA A O 1
ATOM 802 N N . ALA A 1 114 ? 1.397 53.549 -20.776 1.00 28.69 114 ALA A N 1
ATOM 803 C CA . ALA A 1 114 ? -0.043 53.750 -20.942 1.00 28.69 114 ALA A CA 1
ATOM 804 C C . ALA A 1 114 ? -0.849 53.137 -19.779 1.00 28.69 114 ALA A C 1
ATOM 806 O O . ALA A 1 114 ? -0.404 52.200 -19.121 1.00 28.69 114 ALA A O 1
ATOM 807 N N . ALA A 1 115 ? -2.023 53.724 -19.536 1.00 28.56 115 ALA A N 1
ATOM 808 C CA . ALA A 1 115 ? -2.917 53.570 -18.383 1.00 28.56 115 ALA A CA 1
ATOM 809 C C . ALA A 1 115 ? -3.110 52.160 -17.776 1.00 28.56 115 ALA A C 1
ATOM 811 O O . ALA A 1 115 ? -3.206 51.154 -18.474 1.00 28.56 115 ALA A O 1
ATOM 812 N N . ILE A 1 116 ? -3.316 52.135 -16.452 1.00 35.91 116 ILE A N 1
ATOM 813 C CA . ILE A 1 116 ? -3.827 50.982 -15.693 1.00 35.91 116 ILE A CA 1
ATOM 814 C C . ILE A 1 116 ? -5.361 50.919 -15.850 1.00 35.91 116 ILE A C 1
ATOM 816 O O . ILE A 1 116 ? -6.027 51.862 -15.420 1.00 35.91 116 ILE A O 1
ATOM 820 N N . PRO A 1 117 ? -5.953 49.834 -16.384 1.00 30.72 117 PRO A N 1
ATOM 821 C CA . PRO A 1 117 ? -7.392 49.591 -16.291 1.00 30.72 117 PRO A CA 1
ATOM 822 C C . PRO A 1 117 ? -7.767 49.036 -14.909 1.00 30.72 117 PRO A C 1
ATOM 824 O O . PRO A 1 117 ? -6.989 48.307 -14.289 1.00 30.72 117 PRO A O 1
ATOM 827 N N . GLU A 1 118 ? -8.974 49.343 -14.432 1.00 33.28 118 GLU A N 1
ATOM 828 C CA . GLU A 1 118 ? -9.465 48.868 -13.134 1.00 33.28 118 GLU A CA 1
ATOM 829 C C . GLU A 1 118 ? -9.560 47.335 -13.030 1.00 33.28 118 GLU A C 1
ATOM 831 O O . GLU A 1 118 ? -9.664 46.606 -14.019 1.00 33.28 118 GLU A O 1
ATOM 836 N N . ALA A 1 119 ? -9.574 46.838 -11.789 1.00 35.75 119 ALA A N 1
ATOM 837 C CA . ALA A 1 119 ? -9.636 45.416 -11.463 1.00 35.75 119 ALA A CA 1
ATOM 838 C C . ALA A 1 119 ? -11.028 44.802 -11.729 1.00 35.75 119 ALA A C 1
ATOM 840 O O . ALA A 1 119 ? -11.755 44.436 -10.802 1.00 35.75 119 ALA A O 1
ATOM 841 N N . GLY A 1 120 ? -11.378 44.644 -13.008 1.00 29.19 120 GLY A N 1
ATOM 842 C CA . GLY A 1 120 ? -12.537 43.871 -13.449 1.00 29.19 120 GLY A CA 1
ATOM 843 C C . GLY A 1 120 ? -12.537 42.470 -12.827 1.00 29.19 120 GLY A C 1
ATOM 844 O O . GLY A 1 120 ? -11.510 41.789 -12.787 1.00 29.19 120 GLY A O 1
ATOM 845 N N . ALA A 1 121 ? -13.688 42.048 -12.300 1.00 39.84 121 ALA A N 1
ATOM 846 C CA . ALA A 1 121 ? -13.792 40.878 -11.432 1.00 39.84 121 ALA A CA 1
ATOM 847 C C . ALA A 1 121 ? -13.423 39.564 -12.150 1.00 39.84 121 ALA A C 1
ATOM 849 O O . ALA A 1 121 ? -14.260 38.930 -12.798 1.00 39.84 121 ALA A O 1
ATOM 850 N N . MET A 1 122 ? -12.173 39.114 -11.996 1.00 34.31 122 MET A N 1
ATOM 851 C CA . MET A 1 122 ? -11.735 37.818 -12.516 1.00 34.31 122 MET A CA 1
ATOM 852 C C . MET A 1 122 ? -12.528 36.676 -11.871 1.00 34.31 122 MET A C 1
ATOM 854 O O . MET A 1 122 ? -12.414 36.401 -10.675 1.00 34.31 122 MET A O 1
ATOM 858 N N . SER A 1 123 ? -13.314 35.993 -12.704 1.00 31.70 123 SER A N 1
ATOM 859 C CA . SER A 1 123 ? -14.115 34.825 -12.337 1.00 31.70 123 SER A CA 1
ATOM 860 C C . SER A 1 123 ? -13.290 33.775 -11.581 1.00 31.70 123 SER A C 1
ATOM 862 O O . SER A 1 123 ? -12.200 33.387 -12.009 1.00 31.70 123 SER A O 1
ATOM 864 N N . VAL A 1 124 ? -13.830 33.261 -10.469 1.00 38.22 124 VAL A N 1
ATOM 865 C CA . VAL A 1 124 ? -13.125 32.371 -9.519 1.00 38.22 124 VAL A CA 1
ATOM 866 C C . VAL A 1 124 ? -12.995 30.917 -10.031 1.00 38.22 124 VAL A C 1
ATOM 868 O O . VAL A 1 124 ? -12.935 29.957 -9.264 1.00 38.22 124 VAL A O 1
ATOM 871 N N . SER A 1 125 ? -12.908 30.735 -11.348 1.00 38.47 125 SER A N 1
ATOM 872 C CA . SER A 1 125 ? -12.783 29.439 -12.032 1.00 38.47 125 SER A CA 1
ATOM 873 C C . SER A 1 125 ? -11.381 28.811 -11.926 1.00 38.47 125 SER A C 1
ATOM 875 O O . SER A 1 125 ? -11.204 27.629 -12.219 1.00 38.47 125 SER A O 1
ATOM 877 N N . GLY A 1 126 ? -10.370 29.566 -11.479 1.00 32.34 126 GLY A N 1
ATOM 878 C CA . GLY A 1 126 ? -8.959 29.144 -11.481 1.00 32.34 126 GLY A CA 1
ATOM 879 C C . GLY A 1 126 ? -8.544 28.090 -10.438 1.00 32.34 126 GLY A C 1
ATOM 880 O O . GLY A 1 126 ? -7.458 27.524 -10.544 1.00 32.34 126 GLY A O 1
ATOM 881 N N . LEU A 1 127 ? -9.372 27.785 -9.431 1.00 40.47 127 LEU A N 1
ATOM 882 C CA . LEU A 1 127 ? -9.018 26.824 -8.365 1.00 40.47 127 LEU A CA 1
ATOM 883 C C . LEU A 1 127 ? -9.261 25.343 -8.735 1.00 40.47 127 LEU A C 1
ATOM 885 O O . LEU A 1 127 ? -8.907 24.440 -7.971 1.00 40.47 127 LEU A O 1
ATOM 889 N N . ALA A 1 128 ? -9.823 25.070 -9.915 1.00 43.53 128 ALA A N 1
ATOM 890 C CA . ALA A 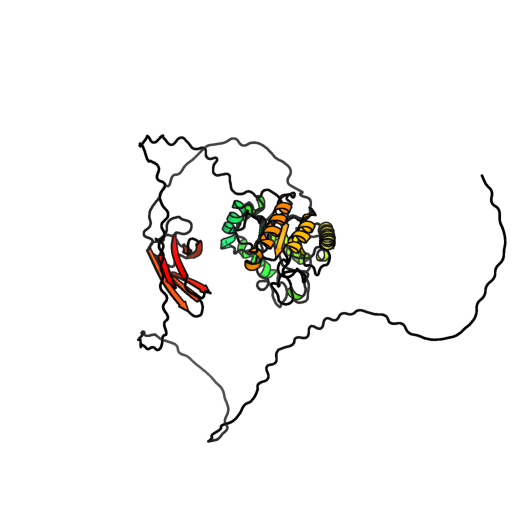1 128 ? -10.266 23.745 -10.351 1.00 43.53 128 ALA A CA 1
ATOM 891 C C . ALA A 1 128 ? -9.185 22.912 -11.081 1.00 43.53 128 ALA A C 1
ATOM 893 O O . ALA A 1 128 ? -9.410 22.387 -12.170 1.00 43.53 128 ALA A O 1
ATOM 894 N N . SER A 1 129 ? -8.003 22.730 -10.476 1.00 40.66 129 SER A N 1
ATOM 895 C CA . SER A 1 129 ? -7.038 21.701 -10.920 1.00 40.66 129 SER A CA 1
ATOM 896 C C . SER A 1 129 ? -6.166 21.135 -9.795 1.00 40.66 129 SER A C 1
ATOM 898 O O . SER A 1 129 ? -4.943 21.021 -9.885 1.00 40.66 129 SER A O 1
ATOM 900 N N . ALA A 1 130 ? -6.825 20.626 -8.750 1.00 46.56 130 ALA A N 1
ATOM 901 C CA . ALA A 1 130 ? -6.324 19.383 -8.167 1.00 46.56 130 ALA A CA 1
ATOM 902 C C . ALA A 1 130 ? -6.296 18.326 -9.286 1.00 46.56 130 ALA A C 1
ATOM 904 O O . ALA A 1 130 ? -7.290 18.164 -9.994 1.00 46.56 130 ALA A O 1
ATOM 905 N N . ASN A 1 131 ? -5.186 17.605 -9.452 1.00 54.06 131 ASN A N 1
ATOM 906 C CA . ASN A 1 131 ? -5.099 16.544 -10.455 1.00 54.06 131 ASN A CA 1
ATOM 907 C C . ASN A 1 131 ? -5.947 15.363 -9.968 1.00 54.06 131 ASN A C 1
ATOM 909 O O . ASN A 1 131 ? -5.441 14.462 -9.307 1.00 54.06 131 ASN A O 1
ATOM 913 N N . ALA A 1 132 ? -7.257 15.402 -10.214 1.00 62.22 132 ALA A N 1
ATOM 914 C CA . ALA A 1 132 ? -8.176 14.359 -9.786 1.00 62.22 132 ALA A CA 1
ATOM 915 C C . ALA A 1 132 ? -7.732 13.003 -10.354 1.00 62.22 132 ALA A C 1
ATOM 917 O O . ALA A 1 132 ? -7.256 12.909 -11.488 1.00 62.22 132 ALA A O 1
ATOM 918 N N . PHE A 1 133 ? -7.874 11.940 -9.560 1.00 74.00 133 PHE A N 1
ATOM 919 C CA . PHE A 1 133 ? -7.564 10.582 -10.004 1.00 74.00 133 PHE A CA 1
ATOM 920 C C . PHE A 1 133 ? -8.457 10.230 -11.203 1.00 74.00 133 PHE A C 1
ATOM 922 O O . PHE A 1 133 ? -9.650 9.989 -11.027 1.00 74.00 133 PHE A O 1
ATOM 929 N N . ARG A 1 134 ? -7.877 10.217 -12.412 1.00 70.69 134 ARG A N 1
ATOM 930 C CA . ARG A 1 134 ? -8.571 10.064 -13.709 1.00 70.69 134 ARG A CA 1
ATOM 931 C C . ARG A 1 134 ? -9.053 8.628 -13.985 1.00 70.69 134 ARG A C 1
ATOM 933 O O . ARG A 1 134 ? -8.944 8.137 -15.102 1.00 70.69 134 ARG A O 1
ATOM 940 N N . GLY A 1 135 ? -9.530 7.940 -12.952 1.00 83.31 135 GLY A N 1
ATOM 941 C CA . GLY A 1 135 ? -9.842 6.517 -12.981 1.00 83.31 135 GLY A CA 1
ATOM 942 C C . GLY A 1 135 ? -8.610 5.611 -13.081 1.00 83.31 135 GLY A C 1
ATOM 943 O O . GLY A 1 135 ? -7.462 6.052 -12.960 1.00 83.31 135 GLY A O 1
ATOM 944 N N . GLY A 1 136 ? -8.870 4.320 -13.285 1.00 93.06 136 GLY A N 1
ATOM 945 C CA . GLY A 1 136 ? -7.847 3.289 -13.424 1.00 93.06 136 GLY A CA 1
ATOM 946 C C . GLY A 1 136 ? -7.744 2.330 -12.242 1.00 93.06 136 GLY A C 1
ATOM 947 O O . GLY A 1 136 ? -8.393 2.474 -11.205 1.00 93.06 136 GLY A O 1
ATOM 948 N N . ILE A 1 137 ? -6.837 1.370 -12.384 1.00 97.31 137 ILE A N 1
ATOM 949 C CA . ILE A 1 137 ? -6.268 0.613 -11.269 1.00 97.31 137 ILE A CA 1
ATOM 950 C C . ILE A 1 137 ? -5.169 1.493 -10.632 1.00 97.31 137 ILE A C 1
ATOM 952 O O . ILE A 1 137 ? -4.234 1.884 -11.335 1.00 97.31 137 ILE A O 1
ATOM 956 N N . PRO A 1 138 ? -5.229 1.815 -9.324 1.00 97.69 138 PRO A N 1
ATOM 957 C CA . PRO A 1 138 ? -4.158 2.506 -8.605 1.00 97.69 138 PRO A CA 1
ATOM 958 C C . PRO A 1 138 ? -2.798 1.828 -8.797 1.00 97.69 138 PRO A C 1
ATOM 960 O O . PRO A 1 138 ? -2.604 0.697 -8.352 1.00 97.69 138 PRO A O 1
ATOM 963 N N . PHE A 1 139 ? -1.859 2.519 -9.448 1.00 98.31 139 PHE A N 1
ATOM 964 C CA . PHE A 1 139 ? -0.588 1.944 -9.893 1.00 98.31 139 PHE A CA 1
ATOM 965 C C . PHE A 1 139 ? 0.624 2.600 -9.225 1.00 98.31 139 PHE A C 1
ATOM 967 O O . PHE A 1 139 ? 0.799 3.819 -9.306 1.00 98.31 139 PHE A O 1
ATOM 974 N N . GLY A 1 140 ? 1.498 1.799 -8.613 1.00 98.06 140 GLY A N 1
ATOM 975 C CA . GLY A 1 140 ? 2.778 2.275 -8.086 1.00 98.06 140 GLY A CA 1
ATOM 976 C C . GLY A 1 140 ? 3.470 1.290 -7.150 1.00 98.06 140 GLY A C 1
ATOM 977 O O . GLY A 1 140 ? 3.529 0.094 -7.430 1.00 98.06 140 GLY A O 1
ATOM 978 N N . THR A 1 141 ? 4.058 1.787 -6.057 1.00 98.00 141 THR A N 1
ATOM 979 C CA . THR A 1 141 ? 4.983 0.998 -5.222 1.00 98.00 141 THR A CA 1
ATOM 980 C C . THR A 1 141 ? 4.810 1.211 -3.721 1.00 98.00 141 THR A C 1
ATOM 982 O O . THR A 1 141 ? 4.287 2.227 -3.268 1.00 98.00 141 THR A O 1
ATOM 985 N N . PHE A 1 142 ? 5.347 0.285 -2.927 1.00 96.94 142 PHE A N 1
ATOM 986 C CA . PHE A 1 142 ? 5.551 0.468 -1.488 1.00 96.94 142 PHE A CA 1
ATOM 987 C C . PHE A 1 142 ? 6.521 1.641 -1.246 1.00 96.94 142 PHE A C 1
ATOM 989 O O . PHE A 1 142 ? 7.596 1.686 -1.852 1.00 96.94 142 PHE A O 1
ATOM 996 N N . HIS A 1 143 ? 6.167 2.550 -0.334 1.00 94.00 143 HIS A N 1
ATOM 997 C CA . HIS A 1 143 ? 6.962 3.716 0.080 1.00 94.00 143 HIS A CA 1
ATOM 998 C C . HIS A 1 143 ? 7.375 4.651 -1.073 1.00 94.00 143 HIS A C 1
ATOM 1000 O O . HIS A 1 143 ? 8.507 5.136 -1.110 1.00 94.00 143 HIS A O 1
ATOM 1006 N N . LEU A 1 144 ? 6.471 4.903 -2.024 1.00 94.25 144 LEU A N 1
ATOM 1007 C CA . LEU A 1 144 ? 6.716 5.854 -3.106 1.00 94.25 144 LEU A CA 1
ATOM 1008 C C . LEU A 1 144 ? 6.839 7.300 -2.561 1.00 94.25 144 LEU A C 1
ATOM 1010 O O . LEU A 1 144 ? 5.968 7.731 -1.799 1.00 94.25 144 LEU A O 1
ATOM 1014 N N . PRO A 1 145 ? 7.863 8.083 -2.959 1.00 94.06 145 PRO A N 1
ATOM 1015 C CA . PRO A 1 145 ? 7.957 9.502 -2.624 1.00 94.06 145 PRO A CA 1
ATOM 1016 C C . PRO A 1 145 ? 6.760 10.315 -3.134 1.00 94.06 145 PRO A C 1
ATOM 1018 O O . PRO A 1 145 ? 6.383 10.218 -4.303 1.00 94.06 145 PRO A O 1
ATOM 1021 N N . LYS A 1 146 ? 6.214 11.187 -2.275 1.00 92.44 146 LYS A N 1
ATOM 1022 C CA . LYS A 1 146 ? 5.049 12.041 -2.580 1.00 92.44 146 LYS A CA 1
ATOM 1023 C C . LYS A 1 146 ? 5.243 12.939 -3.814 1.00 92.44 146 LYS A C 1
ATOM 1025 O O . LYS A 1 146 ? 4.274 13.257 -4.489 1.00 92.44 146 LYS A O 1
ATOM 1030 N N . SER A 1 147 ? 6.482 13.310 -4.144 1.00 91.75 147 SER A N 1
ATOM 1031 C CA . SER A 1 147 ? 6.844 14.102 -5.334 1.00 91.75 147 SER A CA 1
ATOM 1032 C C . SER A 1 147 ? 6.668 13.366 -6.674 1.00 91.75 147 SER A C 1
ATOM 1034 O O . SER A 1 147 ? 6.774 13.985 -7.735 1.00 91.75 147 SER A O 1
ATOM 1036 N N . LEU A 1 148 ? 6.395 12.055 -6.645 1.00 92.94 148 LEU A N 1
ATOM 1037 C CA . LEU A 1 148 ? 6.140 11.218 -7.825 1.00 92.94 148 LEU A CA 1
ATOM 1038 C C . LEU A 1 148 ? 4.651 10.866 -8.017 1.00 92.94 148 LEU A C 1
ATOM 1040 O O . LEU A 1 148 ? 4.312 10.155 -8.967 1.00 92.94 148 LEU A O 1
ATOM 1044 N N . TYR A 1 149 ? 3.777 11.353 -7.130 1.00 93.75 149 TYR A N 1
ATOM 1045 C CA . TYR A 1 149 ? 2.324 11.185 -7.207 1.00 93.75 149 TYR A CA 1
ATOM 1046 C C . TYR A 1 149 ? 1.727 11.922 -8.414 1.00 93.75 149 TYR A C 1
ATOM 1048 O O . TYR A 1 149 ? 2.278 12.919 -8.881 1.00 93.75 149 TYR A O 1
ATOM 1056 N N . GLY A 1 150 ? 0.618 11.407 -8.950 1.00 85.94 150 GLY A N 1
ATOM 1057 C CA . GLY A 1 150 ? -0.155 12.002 -10.053 1.00 85.94 150 GLY A CA 1
ATOM 1058 C C . GLY A 1 150 ? 0.481 11.892 -11.438 1.00 85.94 150 GLY A C 1
ATOM 1059 O O . GLY A 1 150 ? -0.228 11.779 -12.432 1.00 85.94 150 GLY A O 1
ATOM 1060 N N . LYS A 1 151 ? 1.817 11.860 -11.503 1.00 85.00 151 LYS A N 1
ATOM 1061 C CA . LYS A 1 151 ? 2.609 11.740 -12.733 1.00 85.00 151 LYS A CA 1
ATOM 1062 C C . LYS A 1 151 ? 2.523 10.315 -13.304 1.00 85.00 151 LYS A C 1
ATOM 1064 O O . LYS A 1 151 ? 1.548 9.924 -13.947 1.00 85.00 151 LYS A O 1
ATOM 1069 N N . ARG A 1 152 ? 3.552 9.498 -13.059 1.00 92.44 152 ARG A N 1
ATOM 1070 C CA . ARG A 1 152 ? 3.596 8.088 -13.484 1.00 92.44 152 ARG A CA 1
ATOM 1071 C C . ARG A 1 152 ? 2.831 7.164 -12.533 1.00 92.44 152 ARG A C 1
ATOM 1073 O O . ARG A 1 152 ? 2.433 6.084 -12.941 1.00 92.44 152 ARG A O 1
ATOM 1080 N N . TYR A 1 153 ? 2.626 7.573 -11.284 1.00 96.31 153 TYR A N 1
ATOM 1081 C CA . TYR A 1 153 ? 2.098 6.695 -10.247 1.00 96.31 153 TYR A CA 1
ATOM 1082 C C . TYR A 1 153 ? 0.863 7.297 -9.585 1.00 96.31 153 TYR A C 1
ATOM 1084 O O . TYR A 1 153 ? 0.875 8.431 -9.104 1.00 96.31 153 TYR A O 1
ATOM 1092 N N . THR A 1 154 ? -0.196 6.499 -9.552 1.00 96.69 154 THR A N 1
ATOM 1093 C CA . THR A 1 154 ? -1.501 6.824 -8.968 1.00 96.69 154 THR A CA 1
ATOM 1094 C C . THR A 1 154 ? -1.794 5.994 -7.717 1.00 96.69 154 THR A C 1
ATOM 1096 O O . THR A 1 154 ? -2.818 6.209 -7.080 1.00 96.69 154 THR A O 1
ATOM 1099 N N . GLY A 1 155 ? -0.907 5.066 -7.340 1.00 97.31 155 GLY A N 1
ATOM 1100 C CA . GLY A 1 155 ? -1.033 4.192 -6.176 1.00 97.31 155 GLY A CA 1
ATOM 1101 C C . GLY A 1 155 ? 0.229 4.162 -5.306 1.00 97.31 155 GLY A C 1
ATOM 1102 O O . GLY A 1 155 ? 1.348 4.208 -5.816 1.00 97.31 155 GLY A O 1
ATOM 1103 N N . SER A 1 156 ? 0.070 4.038 -3.986 1.00 97.94 156 SER A N 1
ATOM 1104 C CA . SER A 1 156 ? 1.177 3.759 -3.056 1.00 97.94 156 SER A CA 1
ATOM 1105 C C . SER A 1 156 ? 0.694 2.961 -1.845 1.00 97.94 156 SER A C 1
ATOM 1107 O O . SER A 1 156 ? -0.367 3.258 -1.305 1.00 97.94 156 SER A O 1
ATOM 1109 N N . LEU A 1 157 ? 1.509 2.024 -1.345 1.00 98.31 157 LEU A N 1
ATOM 1110 C CA . LEU A 1 157 ? 1.421 1.605 0.064 1.00 98.31 157 LEU A CA 1
ATOM 1111 C C . LEU A 1 157 ? 2.336 2.504 0.894 1.00 98.31 157 LEU A C 1
ATOM 1113 O O . LEU A 1 157 ? 3.454 2.807 0.469 1.00 98.31 157 LEU A O 1
ATOM 1117 N N . ALA A 1 158 ? 1.875 2.928 2.064 1.00 95.31 158 ALA A N 1
ATOM 1118 C CA . ALA A 1 158 ? 2.616 3.795 2.961 1.00 95.31 158 ALA A CA 1
ATOM 1119 C C . ALA A 1 158 ? 2.537 3.322 4.422 1.00 95.31 158 ALA A C 1
ATOM 1121 O O . ALA A 1 158 ? 1.569 2.703 4.856 1.00 95.31 158 ALA A O 1
ATOM 1122 N N . ASN A 1 159 ? 3.576 3.658 5.181 1.00 93.00 159 ASN A N 1
ATOM 1123 C CA . ASN A 1 159 ? 3.608 3.643 6.640 1.00 93.00 159 ASN A CA 1
ATOM 1124 C C . ASN A 1 159 ? 3.898 5.101 7.018 1.00 93.00 159 ASN A C 1
ATOM 1126 O O . ASN A 1 159 ? 4.923 5.636 6.591 1.00 93.00 159 ASN A O 1
ATOM 1130 N N . ILE A 1 160 ? 2.945 5.761 7.671 1.00 92.25 160 ILE A N 1
ATOM 1131 C CA . ILE A 1 160 ? 2.894 7.219 7.864 1.00 92.25 160 ILE A CA 1
ATOM 1132 C C . ILE A 1 160 ? 2.604 7.454 9.341 1.00 92.25 160 ILE A C 1
ATOM 1134 O O . ILE A 1 160 ? 1.692 6.816 9.861 1.00 92.25 160 ILE A O 1
ATOM 1138 N N . SER A 1 161 ? 3.316 8.356 10.022 1.00 92.62 161 SER A N 1
ATOM 1139 C CA . SER A 1 161 ? 3.006 8.636 11.429 1.00 92.62 161 SER A CA 1
ATOM 1140 C C . SER A 1 161 ? 1.636 9.313 11.593 1.00 92.62 161 SER A C 1
ATOM 1142 O O . SER A 1 161 ? 1.131 9.972 10.680 1.00 92.62 161 SER A O 1
ATOM 1144 N N . ALA A 1 162 ? 1.023 9.185 12.775 1.00 92.50 162 ALA A N 1
ATOM 1145 C CA . ALA A 1 162 ? -0.279 9.798 13.057 1.00 92.50 162 ALA A CA 1
ATOM 1146 C C . ALA A 1 162 ? -0.258 11.328 12.874 1.00 92.50 162 ALA A C 1
ATOM 1148 O O . ALA A 1 162 ? -1.207 11.897 12.338 1.00 92.50 162 ALA A O 1
ATOM 1149 N N . ASN A 1 163 ? 0.860 11.967 13.230 1.00 93.00 163 ASN A N 1
ATOM 1150 C CA . ASN A 1 163 ? 1.057 13.414 13.126 1.00 93.00 163 ASN A CA 1
ATOM 1151 C C . ASN A 1 163 ? 1.186 13.892 11.666 1.00 93.00 163 ASN A C 1
ATOM 1153 O O . ASN A 1 163 ? 0.840 15.029 11.355 1.00 93.00 163 ASN A O 1
ATOM 1157 N N . GLU A 1 164 ? 1.663 13.037 10.757 1.00 94.31 164 GLU A N 1
ATOM 1158 C CA . GLU A 1 164 ? 1.821 13.360 9.332 1.00 94.31 164 GLU A CA 1
ATOM 1159 C C . GLU A 1 164 ? 0.602 12.975 8.481 1.00 94.31 164 GLU A C 1
ATOM 1161 O O . GLU A 1 164 ? 0.429 13.520 7.390 1.00 94.31 164 GLU A O 1
ATOM 1166 N N . MET A 1 165 ? -0.230 12.043 8.960 1.00 95.31 165 MET A N 1
ATOM 1167 C CA . MET A 1 165 ? -1.286 11.362 8.198 1.00 95.31 165 MET A CA 1
ATOM 1168 C C . MET A 1 165 ? -2.163 12.311 7.370 1.00 95.31 165 MET A C 1
ATOM 1170 O O . MET A 1 165 ? -2.313 12.123 6.165 1.00 95.31 165 MET A O 1
ATOM 1174 N N . ILE A 1 166 ? -2.700 13.364 7.993 1.00 97.38 166 ILE A N 1
ATOM 1175 C CA . ILE A 1 166 ? -3.604 14.321 7.337 1.00 97.38 166 ILE A CA 1
ATOM 1176 C C . ILE A 1 166 ? -2.883 15.086 6.215 1.00 97.38 166 ILE A C 1
ATOM 1178 O O . ILE A 1 166 ? -3.387 15.164 5.098 1.00 97.38 166 ILE A O 1
ATOM 1182 N N . GLY A 1 167 ? -1.667 15.582 6.467 1.00 95.50 167 GLY A N 1
ATOM 1183 C CA . GLY A 1 167 ? -0.862 16.278 5.454 1.00 95.50 167 GLY A CA 1
ATOM 1184 C C . GLY A 1 167 ? -0.352 15.352 4.343 1.00 95.50 167 GLY A C 1
ATOM 1185 O O . GLY A 1 167 ? -0.196 15.774 3.194 1.00 95.50 167 GLY A O 1
ATOM 1186 N N . TYR A 1 168 ? -0.120 14.073 4.649 1.00 95.56 168 TYR A N 1
ATOM 1187 C CA . TYR A 1 168 ? 0.226 13.051 3.663 1.00 95.56 168 TYR A CA 1
ATOM 1188 C C . TYR A 1 168 ? -0.957 12.775 2.729 1.00 95.56 168 TYR A C 1
ATOM 1190 O O . TYR A 1 168 ? -0.795 12.841 1.510 1.00 95.56 168 TYR A O 1
ATOM 1198 N N . LEU A 1 169 ? -2.148 12.535 3.287 1.00 96.69 169 LEU A N 1
ATOM 1199 C CA . LEU A 1 169 ? -3.361 12.271 2.514 1.00 96.69 169 LEU A CA 1
ATOM 1200 C C . LEU A 1 169 ? -3.822 13.507 1.722 1.00 96.69 169 LEU A C 1
ATOM 1202 O O . LEU A 1 169 ? -4.187 13.355 0.564 1.00 96.69 169 LEU A O 1
ATOM 1206 N N . GLU A 1 170 ? -3.677 14.735 2.235 1.00 95.94 170 GLU A N 1
ATOM 1207 C CA . GLU A 1 170 ? -3.881 15.956 1.430 1.00 95.94 170 GLU A CA 1
ATOM 1208 C C . GLU A 1 170 ? -2.882 16.101 0.276 1.00 95.94 170 GLU A C 1
ATOM 1210 O O . GLU A 1 170 ? -3.214 16.645 -0.780 1.00 95.94 170 GLU A O 1
ATOM 1215 N N . THR A 1 171 ? -1.646 15.623 0.446 1.00 94.75 171 THR A N 1
ATOM 1216 C CA . THR A 1 171 ? -0.677 15.600 -0.658 1.00 94.75 171 THR A CA 1
ATOM 1217 C C . THR A 1 171 ? -1.073 14.555 -1.700 1.00 94.75 171 THR A C 1
ATOM 1219 O O . THR A 1 171 ? -0.964 14.822 -2.894 1.00 94.75 171 THR A O 1
ATOM 1222 N N . ALA A 1 172 ? -1.576 13.394 -1.271 1.00 95.94 172 ALA A N 1
ATOM 1223 C CA . ALA A 1 172 ? -2.090 12.365 -2.167 1.00 95.94 172 ALA A CA 1
ATOM 1224 C C . ALA A 1 172 ? -3.332 12.839 -2.939 1.00 95.94 172 ALA A C 1
ATOM 1226 O O . ALA A 1 172 ? -3.313 12.825 -4.168 1.00 95.94 172 ALA A O 1
ATOM 1227 N N . ARG A 1 173 ? -4.348 13.355 -2.235 1.00 95.19 173 ARG A N 1
ATOM 1228 C CA . ARG A 1 173 ? -5.620 13.845 -2.789 1.00 95.19 173 ARG A CA 1
ATOM 1229 C C . ARG A 1 173 ? -5.414 14.898 -3.878 1.00 95.19 173 ARG A C 1
ATOM 1231 O O . ARG A 1 173 ? -5.929 14.742 -4.980 1.00 95.19 173 ARG A O 1
ATOM 1238 N N . ARG A 1 174 ? -4.610 15.937 -3.605 1.00 93.75 174 ARG A N 1
ATOM 1239 C CA . ARG A 1 174 ? -4.327 17.022 -4.572 1.00 93.75 174 ARG A CA 1
ATOM 1240 C C . ARG A 1 174 ? -3.567 16.561 -5.822 1.00 93.75 174 ARG A C 1
ATOM 1242 O O . ARG A 1 174 ? -3.683 17.199 -6.863 1.00 93.75 174 ARG A O 1
ATOM 1249 N N . ASN A 1 175 ? -2.813 15.464 -5.721 1.00 93.38 175 ASN A N 1
ATOM 1250 C CA . ASN A 1 175 ? -2.074 14.855 -6.830 1.00 93.38 175 ASN A CA 1
ATOM 1251 C C . ASN A 1 175 ? -2.762 13.588 -7.375 1.00 93.38 175 ASN A C 1
ATOM 1253 O O . ASN A 1 175 ? -2.121 12.816 -8.080 1.00 93.38 175 ASN A O 1
ATOM 1257 N N . GLY A 1 176 ? -4.022 13.310 -7.020 1.00 91.62 176 GLY A N 1
ATOM 1258 C CA . GLY A 1 176 ? -4.761 12.159 -7.552 1.00 91.62 176 GLY A CA 1
ATOM 1259 C C . GLY A 1 176 ? -4.158 10.798 -7.206 1.00 91.62 176 GLY A C 1
ATOM 1260 O O . GLY A 1 176 ? -4.416 9.822 -7.905 1.00 91.62 176 GLY A O 1
ATOM 1261 N N . ALA A 1 177 ? -3.343 10.710 -6.155 1.00 95.50 177 ALA A N 1
ATOM 1262 C CA . ALA A 1 177 ? -2.782 9.450 -5.693 1.00 95.50 177 ALA A CA 1
ATOM 1263 C C . ALA A 1 177 ? -3.699 8.774 -4.668 1.00 95.50 177 ALA A C 1
ATOM 1265 O O . ALA A 1 177 ? -4.313 9.411 -3.813 1.00 95.50 177 ALA A O 1
ATOM 1266 N N . LYS A 1 178 ? -3.753 7.450 -4.760 1.00 97.31 178 LYS A N 1
ATOM 1267 C CA . LYS A 1 178 ? -4.572 6.550 -3.956 1.00 97.31 178 LYS A CA 1
ATOM 1268 C C . LYS A 1 178 ? -3.647 5.757 -3.031 1.00 97.31 178 LYS A C 1
ATOM 1270 O O . LYS A 1 178 ? -2.735 5.062 -3.479 1.00 97.31 178 LYS A O 1
ATOM 1275 N N . VAL A 1 179 ? -3.836 5.911 -1.727 1.00 98.19 179 VAL A N 1
ATOM 1276 C CA . VAL A 1 179 ? -2.910 5.450 -0.689 1.00 98.19 179 VAL A CA 1
ATOM 1277 C C . VAL A 1 179 ? -3.532 4.302 0.090 1.00 98.19 179 VAL A C 1
ATOM 1279 O O . VAL A 1 179 ? -4.623 4.427 0.641 1.00 98.19 179 VAL A O 1
ATOM 1282 N N . MET A 1 180 ? -2.818 3.187 0.168 1.00 98.50 180 MET A N 1
ATOM 1283 C CA . MET A 1 180 ? -3.056 2.152 1.168 1.00 98.50 180 MET A CA 1
ATOM 1284 C C . MET A 1 180 ? -2.124 2.405 2.357 1.00 98.50 180 MET A C 1
ATOM 1286 O O . MET A 1 180 ? -0.986 2.838 2.162 1.00 98.50 180 MET A O 1
ATOM 1290 N N . VAL A 1 181 ? -2.583 2.166 3.585 1.00 98.56 181 VAL A N 1
ATOM 1291 C CA . VAL A 1 181 ? -1.846 2.540 4.805 1.00 98.56 181 VAL A CA 1
ATOM 1292 C C . VAL A 1 181 ? -1.680 1.353 5.747 1.00 98.56 181 VAL A C 1
ATOM 1294 O O . VAL A 1 181 ? -2.660 0.734 6.155 1.00 98.56 181 VAL A O 1
ATOM 1297 N N . SER A 1 182 ? -0.439 1.074 6.146 1.00 97.94 182 SER A N 1
ATOM 1298 C CA . SER A 1 182 ? -0.139 0.277 7.339 1.00 97.94 182 SER A CA 1
ATOM 1299 C C . SER A 1 182 ? -0.151 1.200 8.558 1.00 97.94 182 SER A C 1
ATOM 1301 O O . SER A 1 182 ? 0.751 2.019 8.734 1.00 97.94 182 SER A O 1
ATOM 1303 N N . PHE A 1 183 ? -1.188 1.088 9.393 1.00 97.81 183 PHE A N 1
ATOM 1304 C CA . PHE A 1 183 ? -1.285 1.834 10.655 1.00 97.81 183 PHE A CA 1
ATOM 1305 C C . PHE A 1 183 ? -0.481 1.143 11.776 1.00 97.81 183 PHE A C 1
ATOM 1307 O O . PHE A 1 183 ? 0.052 1.790 12.683 1.00 97.81 183 PHE A O 1
ATOM 1314 N N . SER A 1 184 ? -0.332 -0.180 11.697 1.00 96.06 184 SER A N 1
ATOM 1315 C CA . SER A 1 184 ? 0.484 -0.983 12.611 1.00 96.06 184 SER A CA 1
ATOM 1316 C C . SER A 1 184 ? 1.989 -0.665 12.482 1.00 96.06 184 SER A C 1
ATOM 1318 O O . SER A 1 184 ? 2.688 -0.452 13.486 1.00 96.06 184 SER A O 1
ATOM 1320 N N . GLY A 1 185 ? 2.468 -0.510 11.245 1.00 92.81 185 GLY A N 1
ATOM 1321 C CA . GLY A 1 185 ? 3.864 -0.255 10.898 1.00 92.81 185 GLY A CA 1
ATOM 1322 C C . GLY A 1 185 ? 4.688 -1.545 10.831 1.00 92.81 185 GLY A C 1
ATOM 1323 O O . GLY A 1 185 ? 4.189 -2.579 10.409 1.00 92.81 185 GLY A O 1
ATOM 1324 N N . ASN A 1 186 ? 5.959 -1.481 11.238 1.00 90.56 186 ASN A N 1
ATOM 1325 C CA . ASN A 1 186 ? 6.867 -2.634 11.235 1.00 90.56 186 ASN A CA 1
ATOM 1326 C C . ASN A 1 186 ? 6.458 -3.705 12.273 1.00 90.56 186 ASN A C 1
ATOM 1328 O O . ASN A 1 186 ? 6.185 -3.373 13.432 1.00 90.56 186 ASN A O 1
ATOM 1332 N N . GLU A 1 187 ? 6.479 -4.976 11.860 1.00 90.81 187 GLU A N 1
ATOM 1333 C CA . GLU A 1 187 ? 5.963 -6.130 12.614 1.00 90.81 187 GLU A CA 1
ATOM 1334 C C . GLU A 1 187 ? 6.652 -6.403 13.958 1.00 90.81 187 GLU A C 1
ATOM 1336 O O . GLU A 1 187 ? 5.986 -6.841 14.895 1.00 90.81 187 GLU A O 1
ATOM 1341 N N . ALA A 1 188 ? 7.927 -6.032 14.131 1.00 92.88 188 ALA A N 1
ATOM 1342 C CA . ALA A 1 188 ? 8.630 -6.163 15.415 1.00 92.88 188 ALA A CA 1
ATOM 1343 C C . ALA A 1 188 ? 7.969 -5.358 16.555 1.00 92.88 188 ALA A C 1
ATOM 1345 O O . ALA A 1 188 ? 8.243 -5.589 17.726 1.00 92.88 188 ALA A O 1
ATOM 1346 N N . ASN A 1 189 ? 7.065 -4.428 16.224 1.00 94.94 189 ASN A N 1
ATOM 1347 C CA . ASN A 1 189 ? 6.298 -3.641 17.188 1.00 94.94 189 ASN A CA 1
ATOM 1348 C C . ASN A 1 189 ? 4.962 -4.303 17.590 1.00 94.94 189 ASN A C 1
ATOM 1350 O O . ASN A 1 189 ? 4.197 -3.704 18.345 1.00 94.94 189 ASN A O 1
ATOM 1354 N N . PHE A 1 190 ? 4.631 -5.475 17.035 1.00 96.19 190 PHE A N 1
ATOM 1355 C CA . PHE A 1 190 ? 3.435 -6.248 17.386 1.00 96.19 190 PHE A CA 1
ATOM 1356 C C . PHE A 1 190 ? 3.644 -7.773 17.384 1.00 96.19 190 PHE A C 1
ATOM 1358 O O . PHE A 1 190 ? 2.688 -8.548 17.305 1.00 96.19 190 PHE A O 1
ATOM 1365 N N . ILE A 1 191 ? 4.895 -8.196 17.556 1.00 94.44 191 ILE A N 1
ATOM 1366 C CA . ILE A 1 191 ? 5.288 -9.567 17.880 1.00 94.44 191 ILE A CA 1
ATOM 1367 C C . ILE A 1 191 ? 5.566 -9.652 19.391 1.00 94.44 191 ILE A C 1
ATOM 1369 O O . ILE A 1 191 ? 6.226 -8.779 19.949 1.00 94.44 191 ILE A O 1
ATOM 1373 N N . LYS A 1 192 ? 5.078 -10.704 20.058 1.00 94.00 192 LYS A N 1
ATOM 1374 C CA . LYS A 1 192 ? 5.437 -11.072 21.440 1.00 94.00 192 LYS A CA 1
ATOM 1375 C C . LYS A 1 192 ? 5.803 -12.555 21.463 1.00 94.00 192 LYS A C 1
ATOM 1377 O O . LYS A 1 192 ? 5.114 -13.361 20.849 1.00 94.00 192 LYS A O 1
ATOM 1382 N N . ASN A 1 193 ? 6.890 -12.914 22.147 1.00 91.19 193 ASN A N 1
ATOM 1383 C CA . ASN A 1 193 ? 7.397 -14.292 22.238 1.00 91.19 193 ASN A CA 1
ATOM 1384 C C . ASN A 1 193 ? 7.522 -14.963 20.847 1.00 91.19 193 ASN A C 1
ATOM 1386 O O . ASN A 1 193 ? 7.090 -16.093 20.644 1.00 91.19 193 ASN A O 1
ATOM 1390 N N . ARG A 1 194 ? 8.073 -14.224 19.869 1.00 87.94 194 ARG A N 1
ATOM 1391 C CA . ARG A 1 194 ? 8.207 -14.587 18.437 1.00 87.94 194 ARG A CA 1
ATOM 1392 C C . ARG A 1 194 ? 6.897 -14.773 17.644 1.00 87.94 194 ARG A C 1
ATOM 1394 O O . ARG A 1 194 ? 6.982 -14.935 16.433 1.00 87.94 194 ARG A O 1
ATOM 1401 N N . ALA A 1 195 ? 5.719 -14.689 18.263 1.00 92.94 195 ALA A N 1
ATOM 1402 C CA . ALA A 1 195 ? 4.414 -14.839 17.611 1.00 92.94 195 ALA A CA 1
ATOM 1403 C C . ALA A 1 195 ? 3.641 -13.507 17.483 1.00 92.94 195 ALA A C 1
ATOM 1405 O O . ALA A 1 195 ? 3.945 -12.519 18.152 1.00 92.94 195 ALA A O 1
ATOM 1406 N N . PHE A 1 196 ? 2.607 -13.476 16.636 1.00 96.44 196 PHE A N 1
ATOM 1407 C CA . PHE A 1 196 ? 1.711 -12.319 16.488 1.00 96.44 196 PHE A CA 1
ATOM 1408 C C . PHE A 1 196 ? 0.973 -11.977 17.796 1.00 96.44 196 PHE A C 1
ATOM 1410 O O . PHE A 1 196 ? 0.367 -12.849 18.418 1.00 96.44 196 PHE A O 1
ATOM 1417 N N . SER A 1 197 ? 0.936 -10.692 18.171 1.00 97.75 197 SER A N 1
ATOM 1418 C CA . SER A 1 197 ? 0.143 -10.197 19.301 1.00 97.75 197 SER A CA 1
ATOM 1419 C C . SER A 1 197 ? -0.954 -9.230 18.852 1.00 97.75 197 SER A C 1
ATOM 1421 O O . SER A 1 197 ? -0.690 -8.081 18.490 1.00 97.75 197 SER A O 1
ATOM 1423 N N . MET A 1 198 ? -2.212 -9.670 18.971 1.00 98.00 198 MET A N 1
ATOM 1424 C CA . MET A 1 198 ? -3.388 -8.831 18.716 1.00 98.00 198 MET A CA 1
ATOM 1425 C C . MET A 1 198 ? -3.396 -7.570 19.591 1.00 98.00 198 MET A C 1
ATOM 1427 O O . MET A 1 198 ? -3.720 -6.489 19.107 1.00 98.00 198 MET A O 1
ATOM 1431 N N . THR A 1 199 ? -3.018 -7.682 20.868 1.00 98.50 199 THR A N 1
ATOM 1432 C CA . THR A 1 199 ? -2.998 -6.553 21.812 1.00 98.50 199 THR A CA 1
ATOM 1433 C C . THR A 1 199 ? -2.011 -5.477 21.370 1.00 98.50 199 THR A C 1
ATOM 1435 O O . THR A 1 199 ? -2.391 -4.311 21.259 1.00 98.50 199 THR A O 1
ATOM 1438 N N . LEU A 1 200 ? -0.774 -5.862 21.033 1.00 98.44 200 LEU A N 1
ATOM 1439 C CA . LEU A 1 200 ? 0.222 -4.918 20.524 1.00 98.44 200 LEU A CA 1
ATOM 1440 C C . LEU A 1 200 ? -0.213 -4.336 19.169 1.00 98.44 200 LEU A C 1
ATOM 1442 O O . LEU A 1 200 ? -0.149 -3.125 18.972 1.00 98.44 200 LEU A O 1
ATOM 1446 N N . TRP A 1 201 ? -0.745 -5.152 18.252 1.00 98.69 201 TRP A N 1
ATOM 1447 C CA . TRP A 1 201 ? -1.257 -4.657 16.968 1.00 98.69 201 TRP A CA 1
ATOM 1448 C C . TRP A 1 201 ? -2.370 -3.611 17.165 1.00 98.69 201 TRP A C 1
ATOM 1450 O O . TRP A 1 201 ? -2.300 -2.517 16.598 1.00 98.69 201 TRP A O 1
ATOM 1460 N N . LYS A 1 202 ? -3.338 -3.877 18.055 1.00 98.69 202 LYS A N 1
ATOM 1461 C CA . LYS A 1 202 ? -4.387 -2.917 18.434 1.00 98.69 202 LYS A CA 1
ATOM 1462 C C . LYS A 1 202 ? -3.792 -1.643 19.039 1.00 98.69 202 LYS A C 1
ATOM 1464 O O . LYS A 1 202 ? -4.219 -0.557 18.648 1.00 98.69 202 LYS A O 1
ATOM 1469 N N . GLN A 1 203 ? -2.790 -1.714 19.920 1.00 98.38 203 GLN A N 1
ATOM 1470 C CA . GLN A 1 203 ? -2.092 -0.520 20.437 1.00 98.38 203 GLN A CA 1
ATOM 1471 C C . GLN A 1 203 ? -1.463 0.312 19.304 1.00 98.38 203 GLN A C 1
ATOM 1473 O O . GLN A 1 203 ? -1.618 1.535 19.263 1.00 98.38 203 GLN A O 1
ATOM 1478 N N . ARG A 1 204 ? -0.810 -0.339 18.332 1.00 98.19 204 ARG A N 1
ATOM 1479 C CA . ARG A 1 204 ? -0.186 0.338 17.183 1.00 98.19 204 ARG A CA 1
ATOM 1480 C C . ARG A 1 204 ? -1.202 1.052 16.292 1.00 98.19 204 ARG A C 1
ATOM 1482 O O . ARG A 1 204 ? -0.908 2.157 15.833 1.00 98.19 204 ARG A O 1
ATOM 1489 N N . VAL A 1 205 ? -2.383 0.470 16.092 1.00 98.50 205 VAL A N 1
ATOM 1490 C CA . VAL A 1 205 ? -3.495 1.071 15.332 1.00 98.50 205 VAL A CA 1
ATOM 1491 C C . VAL A 1 205 ? -4.207 2.179 16.132 1.00 98.50 205 VAL A C 1
ATOM 1493 O O . VAL A 1 205 ? -4.584 3.203 15.562 1.00 98.50 205 VAL A O 1
ATOM 1496 N N . ASN A 1 206 ? -4.315 2.059 17.461 1.00 98.38 206 ASN A N 1
ATOM 1497 C CA . ASN A 1 206 ? -4.971 3.058 18.323 1.00 98.38 206 ASN A CA 1
ATOM 1498 C C . ASN A 1 206 ? -4.342 4.460 18.262 1.00 98.38 206 ASN A C 1
ATOM 1500 O O . ASN A 1 206 ? -5.044 5.444 18.488 1.00 98.38 206 ASN A O 1
ATOM 1504 N N . ARG A 1 207 ? -3.054 4.580 17.909 1.00 97.75 207 ARG A N 1
ATOM 1505 C CA . ARG A 1 207 ? -2.351 5.874 17.753 1.00 97.75 207 ARG A CA 1
ATOM 1506 C C . ARG A 1 207 ? -3.030 6.832 16.761 1.00 97.75 207 ARG A C 1
ATOM 1508 O O . ARG A 1 207 ? -2.802 8.032 16.825 1.00 97.75 207 ARG A O 1
ATOM 1515 N N . TYR A 1 208 ? -3.872 6.311 15.870 1.00 97.88 208 TYR A N 1
ATOM 1516 C CA . TYR A 1 208 ? -4.570 7.067 14.828 1.00 97.88 208 TYR A CA 1
ATOM 1517 C C . TYR A 1 208 ? -6.060 7.282 15.139 1.00 97.88 208 TYR A C 1
ATOM 1519 O O . TYR A 1 208 ? -6.746 7.948 14.369 1.00 97.88 208 TYR A O 1
ATOM 1527 N N . ARG A 1 209 ? -6.584 6.752 16.258 1.00 94.75 209 ARG A N 1
ATOM 1528 C CA . ARG A 1 209 ? -8.034 6.716 16.554 1.00 94.75 209 ARG A CA 1
ATOM 1529 C C . ARG A 1 209 ? -8.703 8.089 16.689 1.00 94.75 209 ARG A C 1
ATOM 1531 O O . ARG A 1 209 ? -9.912 8.185 16.553 1.00 94.75 209 ARG A O 1
ATOM 1538 N N . LYS A 1 210 ? -7.922 9.143 16.960 1.00 94.06 210 LYS A N 1
ATOM 1539 C CA . LYS A 1 210 ? -8.395 10.539 17.040 1.00 94.06 210 LYS A CA 1
ATOM 1540 C C . LYS A 1 210 ? -8.383 11.273 15.684 1.00 94.06 210 LYS A C 1
ATOM 1542 O O . LYS A 1 210 ? -8.725 12.448 15.634 1.00 94.06 210 LYS A O 1
ATOM 1547 N N . LEU A 1 211 ? -7.959 10.628 14.591 1.00 95.69 211 LEU A N 1
ATOM 1548 C CA . LEU A 1 211 ? -7.882 11.255 13.268 1.00 95.69 211 LEU A CA 1
ATOM 1549 C C . LEU A 1 211 ? -9.194 11.091 12.492 1.00 95.69 211 LEU A C 1
ATOM 1551 O O . LEU A 1 211 ? -9.612 9.971 12.196 1.00 95.69 211 LEU A O 1
ATOM 1555 N N . ASN A 1 212 ? -9.789 12.207 12.066 1.00 95.31 212 ASN A N 1
ATOM 1556 C CA . ASN A 1 212 ? -10.907 12.194 11.124 1.00 95.31 212 ASN A CA 1
ATOM 1557 C C . ASN A 1 212 ? -10.404 11.853 9.708 1.00 95.31 212 ASN A C 1
ATOM 1559 O O . ASN A 1 212 ? -9.972 12.724 8.949 1.00 95.31 212 ASN A O 1
ATOM 1563 N N . LEU A 1 213 ? -10.446 10.564 9.360 1.00 97.50 213 LEU A N 1
ATOM 1564 C CA . LEU A 1 213 ? -10.062 10.062 8.036 1.00 97.50 213 LEU A CA 1
ATOM 1565 C C . LEU A 1 213 ? -11.236 10.005 7.040 1.00 97.50 213 LEU A C 1
ATOM 1567 O O . LEU A 1 213 ? -11.020 9.713 5.864 1.00 97.50 213 LEU A O 1
ATOM 1571 N N . THR A 1 214 ? -12.463 10.311 7.476 1.00 96.62 214 THR A N 1
ATOM 1572 C CA . THR A 1 214 ? -13.717 10.071 6.739 1.00 96.62 214 THR A CA 1
ATOM 1573 C C . THR A 1 214 ? -13.730 10.684 5.338 1.00 96.62 214 THR A C 1
ATOM 1575 O O . THR A 1 214 ? -14.173 10.028 4.397 1.00 96.62 214 THR A O 1
ATOM 1578 N N . ARG A 1 215 ? -13.184 11.899 5.164 1.00 96.25 215 ARG A N 1
ATOM 1579 C CA . ARG A 1 215 ? -13.063 12.557 3.844 1.00 96.25 215 ARG A CA 1
ATOM 1580 C C . ARG A 1 215 ? -12.270 11.711 2.840 1.00 96.25 215 ARG A C 1
ATOM 1582 O O . ARG A 1 215 ? -12.760 11.459 1.747 1.00 96.25 215 ARG A O 1
ATOM 1589 N N . TYR A 1 216 ? -11.122 11.178 3.260 1.00 97.50 216 TYR A N 1
ATOM 1590 C CA . TYR A 1 216 ? -10.228 10.374 2.419 1.00 97.50 216 TYR A CA 1
ATOM 1591 C C . TYR A 1 216 ? -10.776 8.975 2.131 1.00 97.50 216 TYR A C 1
ATOM 1593 O O . TYR A 1 216 ? -10.403 8.351 1.143 1.00 97.50 216 TYR A O 1
ATOM 1601 N N . ILE A 1 217 ? -11.644 8.463 3.007 1.00 96.94 217 ILE A N 1
ATOM 1602 C CA . ILE A 1 217 ? -12.352 7.194 2.802 1.00 96.94 217 ILE A CA 1
ATOM 1603 C C . ILE A 1 217 ? -13.480 7.395 1.778 1.00 96.94 217 ILE A C 1
ATOM 1605 O O . ILE A 1 217 ? -13.638 6.568 0.882 1.00 96.94 217 ILE A O 1
ATOM 1609 N N . LYS A 1 218 ? -14.229 8.506 1.873 1.00 94.50 218 LYS A N 1
ATOM 1610 C CA . LYS A 1 218 ? -15.327 8.849 0.950 1.00 94.50 218 LYS A CA 1
ATOM 1611 C C . LYS A 1 218 ? -14.835 9.238 -0.450 1.00 94.50 218 LYS A C 1
ATOM 1613 O O . LYS A 1 218 ? -15.342 8.693 -1.422 1.00 94.50 218 LYS A O 1
ATOM 1618 N N . ASP A 1 219 ? -13.821 10.101 -0.572 1.00 93.12 219 ASP A N 1
ATOM 1619 C CA . ASP A 1 219 ? -13.197 10.438 -1.871 1.00 93.12 219 ASP A CA 1
ATOM 1620 C C . ASP A 1 219 ? -12.253 9.328 -2.401 1.00 93.12 219 ASP A C 1
ATOM 1622 O O . ASP A 1 219 ? -11.688 9.404 -3.501 1.00 93.12 219 ASP A O 1
ATOM 1626 N N . GLY A 1 220 ? -12.068 8.273 -1.603 1.00 93.94 220 GLY A N 1
ATOM 1627 C CA . GLY A 1 220 ? -11.233 7.121 -1.898 1.00 93.94 220 GLY A CA 1
ATOM 1628 C C . GLY A 1 220 ? -9.740 7.428 -2.006 1.00 93.94 220 GLY A C 1
ATOM 1629 O O . GLY A 1 220 ? -9.025 6.616 -2.574 1.00 93.94 220 GLY A O 1
ATOM 1630 N N . THR A 1 221 ? -9.234 8.577 -1.548 1.00 96.81 221 THR A N 1
ATOM 1631 C CA . THR A 1 221 ? -7.786 8.841 -1.414 1.00 96.81 221 THR A CA 1
ATOM 1632 C C . THR A 1 221 ? -7.119 7.795 -0.523 1.00 96.81 221 THR A C 1
ATOM 1634 O O . THR A 1 221 ? -6.000 7.376 -0.805 1.00 96.81 221 THR A O 1
ATOM 1637 N N . LEU A 1 222 ? -7.809 7.336 0.522 1.00 98.12 222 LEU A N 1
ATOM 1638 C CA . LEU A 1 222 ? -7.389 6.256 1.406 1.00 98.12 222 LEU A CA 1
ATOM 1639 C C . LEU A 1 222 ? -8.102 4.954 0.993 1.00 98.12 222 LEU A C 1
ATOM 1641 O O . LEU A 1 222 ? -9.228 4.690 1.409 1.00 98.12 222 LEU A O 1
ATOM 1645 N N . ILE A 1 223 ? -7.445 4.137 0.161 1.00 97.69 223 ILE A N 1
ATOM 1646 C CA . ILE A 1 223 ? -8.038 2.930 -0.454 1.00 97.69 223 ILE A CA 1
ATOM 1647 C C . ILE A 1 223 ? -7.997 1.673 0.424 1.00 97.69 223 ILE A C 1
ATOM 1649 O O . ILE A 1 223 ? -8.592 0.662 0.053 1.00 97.69 223 ILE A O 1
ATOM 1653 N N . GLY A 1 224 ? -7.324 1.703 1.578 1.00 98.38 224 GLY A N 1
ATOM 1654 C CA . GLY A 1 224 ? -7.418 0.612 2.548 1.00 98.38 224 GLY A CA 1
ATOM 1655 C C . GLY A 1 224 ? -6.413 0.646 3.699 1.00 98.38 224 GLY A C 1
ATOM 1656 O O . GLY A 1 224 ? -5.363 1.289 3.623 1.00 98.38 224 GLY A O 1
ATOM 1657 N N . HIS A 1 225 ? -6.735 -0.099 4.755 1.00 98.75 225 HIS A N 1
ATOM 1658 C CA . HIS A 1 225 ? -5.827 -0.491 5.826 1.00 98.75 225 HIS A CA 1
ATOM 1659 C C . HIS A 1 225 ? -5.111 -1.788 5.432 1.00 98.75 225 HIS A C 1
ATOM 1661 O O . HIS A 1 225 ? -5.732 -2.843 5.302 1.00 98.75 225 HIS A O 1
ATOM 1667 N N . TYR A 1 226 ? -3.792 -1.707 5.288 1.00 98.75 226 TYR A N 1
ATOM 1668 C CA . TYR A 1 226 ? -2.891 -2.852 5.231 1.00 98.75 226 TYR A CA 1
ATOM 1669 C C . TYR A 1 226 ? -2.705 -3.432 6.637 1.00 98.75 226 TYR A C 1
ATOM 1671 O O . TYR A 1 226 ? -1.906 -2.918 7.423 1.00 98.75 226 TYR A O 1
ATOM 1679 N N . LEU A 1 227 ? -3.496 -4.449 6.982 1.00 98.69 227 LEU A N 1
ATOM 1680 C CA . LEU A 1 227 ? -3.561 -4.990 8.339 1.00 98.69 227 LEU A CA 1
ATOM 1681 C C . LEU A 1 227 ? -2.238 -5.658 8.740 1.00 98.69 227 LEU A C 1
ATOM 1683 O O . LEU A 1 227 ? -1.707 -5.383 9.820 1.00 98.69 227 LEU A O 1
ATOM 1687 N N . ILE A 1 228 ? -1.731 -6.553 7.883 1.00 98.00 228 ILE A N 1
ATOM 1688 C CA . ILE A 1 228 ? -0.583 -7.416 8.177 1.00 98.00 228 ILE A CA 1
ATOM 1689 C C . ILE A 1 228 ? 0.087 -7.967 6.912 1.00 98.00 228 ILE A C 1
ATOM 1691 O O . ILE A 1 228 ? -0.555 -8.164 5.871 1.00 98.00 228 ILE A O 1
ATOM 1695 N N . ASP A 1 229 ? 1.385 -8.221 7.045 1.00 96.44 229 ASP A N 1
ATOM 1696 C CA . ASP A 1 229 ? 2.252 -8.839 6.049 1.00 96.44 229 ASP A CA 1
ATOM 1697 C C . ASP A 1 229 ? 2.258 -10.378 6.192 1.00 96.44 229 ASP A C 1
ATOM 1699 O O . ASP A 1 229 ? 2.068 -10.891 7.292 1.00 96.44 229 ASP A O 1
ATOM 1703 N N . GLU A 1 230 ? 2.401 -11.101 5.077 1.00 94.94 230 GLU A N 1
ATOM 1704 C CA . GLU A 1 230 ? 2.538 -12.570 4.959 1.00 94.94 230 GLU A CA 1
ATOM 1705 C C . GLU A 1 230 ? 1.982 -13.424 6.131 1.00 94.94 230 GLU A C 1
ATOM 1707 O O . GLU A 1 230 ? 2.714 -14.218 6.719 1.00 94.94 230 GLU A O 1
ATOM 1712 N N . PRO A 1 231 ? 0.671 -13.358 6.472 1.00 96.31 231 PRO A N 1
ATOM 1713 C CA . PRO A 1 231 ? 0.088 -14.095 7.610 1.00 96.31 231 PRO A CA 1
ATOM 1714 C C . PRO A 1 231 ? 0.086 -15.626 7.432 1.00 96.31 231 PRO A C 1
ATOM 1716 O O . PRO A 1 231 ? -0.342 -16.367 8.317 1.00 96.31 231 PRO A O 1
ATOM 1719 N N . HIS A 1 232 ? 0.529 -16.087 6.265 1.00 94.50 232 HIS A N 1
ATOM 1720 C CA . HIS A 1 232 ? 0.628 -17.477 5.846 1.00 94.50 232 HIS A CA 1
ATOM 1721 C C . HIS A 1 232 ? 2.045 -18.049 5.975 1.00 94.50 232 HIS A C 1
ATOM 1723 O O . HIS A 1 232 ? 2.206 -19.243 5.743 1.00 94.50 232 HIS A O 1
ATOM 1729 N N . ASP A 1 233 ? 3.057 -17.229 6.283 1.00 92.06 233 ASP A N 1
ATOM 1730 C CA . ASP A 1 233 ? 4.442 -17.683 6.424 1.00 92.06 233 ASP A CA 1
ATOM 1731 C C . ASP A 1 233 ? 4.765 -17.943 7.910 1.00 92.06 233 ASP A C 1
ATOM 1733 O O . ASP A 1 233 ? 4.773 -17.001 8.710 1.00 92.06 233 ASP A O 1
ATOM 1737 N N . PRO A 1 234 ? 5.024 -19.200 8.321 1.00 90.38 234 PRO A N 1
ATOM 1738 C CA . PRO A 1 234 ? 5.393 -19.521 9.697 1.00 90.38 234 PRO A CA 1
ATOM 1739 C C . PRO A 1 234 ? 6.680 -18.835 10.178 1.00 90.38 234 PRO A C 1
ATOM 1741 O O . PRO A 1 234 ? 6.819 -18.614 11.382 1.00 90.38 234 PRO A O 1
ATOM 1744 N N . ALA A 1 235 ? 7.616 -18.489 9.286 1.00 89.81 235 ALA A N 1
ATOM 1745 C CA . ALA A 1 235 ? 8.890 -17.872 9.660 1.00 89.81 235 ALA A CA 1
ATOM 1746 C C . ALA A 1 235 ? 8.700 -16.463 10.247 1.00 89.81 235 ALA A C 1
ATOM 1748 O O . ALA A 1 235 ? 9.373 -16.103 11.213 1.00 89.81 235 ALA A O 1
ATOM 1749 N N . ASN A 1 236 ? 7.730 -15.709 9.721 1.00 86.94 236 ASN A N 1
ATOM 1750 C CA . ASN A 1 236 ? 7.392 -14.363 10.189 1.00 86.94 236 ASN A CA 1
ATOM 1751 C C . ASN A 1 236 ? 6.605 -14.379 11.518 1.00 86.94 236 ASN A C 1
ATOM 1753 O O . ASN A 1 236 ? 6.607 -13.391 12.249 1.00 86.94 236 ASN A O 1
ATOM 1757 N N . TRP A 1 237 ? 5.942 -15.498 11.845 1.00 92.75 237 TRP A N 1
ATOM 1758 C CA . TRP A 1 237 ? 4.888 -15.559 12.871 1.00 92.75 237 TRP A CA 1
ATOM 1759 C C . TRP A 1 237 ? 5.095 -16.621 13.964 1.00 92.75 237 TRP A C 1
ATOM 1761 O O . TRP A 1 237 ? 4.144 -17.049 14.619 1.00 92.75 237 TRP A O 1
ATOM 1771 N N . GLY A 1 238 ? 6.348 -17.011 14.212 1.00 89.25 238 GLY A N 1
ATOM 1772 C CA . GLY A 1 238 ? 6.717 -17.846 15.364 1.00 89.25 238 GLY A CA 1
ATOM 1773 C C . GLY A 1 238 ? 6.506 -19.345 15.148 1.00 89.25 238 GLY A C 1
ATOM 1774 O O . GLY A 1 238 ? 6.152 -20.061 16.079 1.00 89.25 238 GLY A O 1
ATOM 1775 N N . GLY A 1 239 ? 6.689 -19.822 13.916 1.00 92.00 239 GLY A N 1
ATOM 1776 C CA . GLY A 1 239 ? 6.522 -21.228 13.541 1.00 92.00 239 GLY A CA 1
ATOM 1777 C C . GLY A 1 239 ? 5.072 -21.646 13.279 1.00 92.00 239 GLY A C 1
ATOM 1778 O O . GLY A 1 239 ? 4.811 -22.829 13.074 1.00 92.00 239 GLY A O 1
ATOM 1779 N N . ARG A 1 240 ? 4.115 -20.707 13.262 1.00 92.00 240 ARG A N 1
ATOM 1780 C CA . ARG A 1 240 ? 2.691 -20.966 12.981 1.00 92.00 240 ARG A CA 1
ATOM 1781 C C . ARG A 1 240 ? 2.099 -19.860 12.108 1.00 92.00 240 ARG A C 1
ATOM 1783 O O . ARG A 1 240 ? 2.537 -18.720 12.176 1.00 92.00 240 ARG A O 1
ATOM 1790 N N . THR A 1 241 ? 1.089 -20.183 11.303 1.00 94.81 241 THR A N 1
ATOM 1791 C CA . THR A 1 241 ? 0.354 -19.185 10.504 1.00 94.81 241 THR A CA 1
ATOM 1792 C C . THR A 1 241 ? -0.708 -18.470 11.344 1.00 94.81 241 THR A C 1
ATOM 1794 O O . THR A 1 241 ? -1.239 -19.026 12.310 1.00 94.81 241 THR A O 1
ATOM 1797 N N . ILE A 1 242 ? -1.051 -17.232 10.982 1.00 96.00 242 ILE A N 1
ATOM 1798 C CA . ILE A 1 242 ? -2.105 -16.474 11.668 1.00 96.00 242 ILE A CA 1
ATOM 1799 C C . ILE A 1 242 ? -3.473 -17.001 11.221 1.00 96.00 242 ILE A C 1
ATOM 1801 O O . ILE A 1 242 ? -3.787 -17.046 10.030 1.00 96.00 242 ILE A O 1
ATOM 1805 N N . ARG A 1 243 ? -4.319 -17.389 12.184 1.00 97.00 243 ARG A N 1
ATOM 1806 C CA . ARG A 1 243 ? -5.635 -17.989 11.908 1.00 97.00 243 ARG A CA 1
ATOM 1807 C C . ARG A 1 243 ? -6.532 -17.017 11.131 1.00 97.00 243 ARG A C 1
ATOM 1809 O O . ARG A 1 243 ? -6.609 -15.831 11.440 1.00 97.00 243 ARG A O 1
ATOM 1816 N N . LYS A 1 244 ? -7.300 -17.544 10.173 1.00 97.94 244 LYS A N 1
ATOM 1817 C CA . LYS A 1 244 ? -8.213 -16.775 9.299 1.00 97.94 244 LYS A CA 1
ATOM 1818 C C . LYS A 1 244 ? -9.222 -15.929 10.086 1.00 97.94 244 LYS A C 1
ATOM 1820 O O . LYS A 1 244 ? -9.438 -14.771 9.746 1.00 97.94 244 LYS A O 1
ATOM 1825 N N . ALA A 1 245 ? -9.747 -16.476 11.184 1.00 98.12 245 ALA A N 1
ATOM 1826 C CA . ALA A 1 245 ? -10.617 -15.758 12.116 1.00 98.12 245 ALA A CA 1
ATOM 1827 C C . ALA A 1 245 ? -9.922 -14.563 12.796 1.00 98.12 245 ALA A C 1
ATOM 1829 O O . ALA A 1 245 ? -10.532 -13.511 12.946 1.00 98.12 245 ALA A O 1
ATOM 1830 N N . THR A 1 246 ? -8.636 -14.683 13.140 1.00 98.56 246 THR A N 1
ATOM 1831 C CA . THR A 1 246 ? -7.839 -13.575 13.687 1.00 98.56 246 THR A CA 1
ATOM 1832 C C . THR A 1 246 ? -7.695 -12.452 12.659 1.00 98.56 246 THR A C 1
ATOM 1834 O O . THR A 1 246 ? -7.863 -11.291 13.014 1.00 98.56 246 THR A O 1
ATOM 1837 N N . LEU A 1 247 ? -7.480 -12.772 11.376 1.00 98.75 247 LEU A N 1
ATOM 1838 C CA . LEU A 1 247 ? -7.440 -11.768 10.299 1.00 98.75 247 LEU A CA 1
ATOM 1839 C C . LEU A 1 247 ? -8.788 -11.042 10.128 1.00 98.75 247 LEU A C 1
ATOM 1841 O O . LEU A 1 247 ? -8.812 -9.830 9.913 1.00 98.75 247 LEU A O 1
ATOM 1845 N N . ASP A 1 248 ? -9.909 -11.757 10.267 1.00 98.62 248 ASP A N 1
ATOM 1846 C CA . ASP A 1 248 ? -11.249 -11.157 10.225 1.00 98.62 248 ASP A CA 1
ATOM 1847 C C . ASP A 1 248 ? -11.548 -10.306 11.477 1.00 98.62 248 ASP A C 1
ATOM 1849 O O . ASP A 1 248 ? -12.235 -9.291 11.386 1.00 98.62 248 ASP A O 1
ATOM 1853 N N . GLU A 1 249 ? -10.970 -10.640 12.637 1.00 98.81 249 GLU A N 1
ATOM 1854 C CA . GLU A 1 249 ? -11.031 -9.809 13.848 1.00 98.81 249 GLU A CA 1
ATOM 1855 C C . GLU A 1 249 ? -10.199 -8.517 13.712 1.00 98.81 249 GLU A C 1
ATOM 1857 O O . GLU A 1 249 ? -10.661 -7.441 14.096 1.00 98.81 249 GLU A O 1
ATOM 1862 N N . MET A 1 250 ? -9.007 -8.581 13.100 1.00 98.81 250 MET A N 1
ATOM 1863 C CA . MET A 1 250 ? -8.208 -7.389 12.759 1.00 98.81 250 MET A CA 1
ATOM 1864 C C . MET A 1 250 ? -8.993 -6.459 11.824 1.00 98.81 250 MET A C 1
ATOM 1866 O O . MET A 1 250 ? -9.034 -5.242 12.028 1.00 98.81 250 MET A O 1
ATOM 1870 N N . ALA A 1 251 ? -9.670 -7.035 10.826 1.00 98.81 251 ALA A N 1
ATOM 1871 C CA . ALA A 1 251 ? -10.546 -6.304 9.922 1.00 98.81 251 ALA A CA 1
ATOM 1872 C C . ALA A 1 251 ? -11.764 -5.699 10.648 1.00 98.81 251 ALA A C 1
ATOM 1874 O O . ALA A 1 251 ? -12.068 -4.520 10.442 1.00 98.81 251 ALA A O 1
ATOM 1875 N N . LYS A 1 252 ? -12.415 -6.451 11.552 1.00 98.75 252 LYS A N 1
ATOM 1876 C CA . LYS A 1 252 ? -13.506 -5.956 12.414 1.00 98.75 252 LYS A CA 1
ATOM 1877 C C . LYS A 1 252 ? -13.059 -4.726 13.199 1.00 98.75 252 LYS A C 1
ATOM 1879 O O . LYS A 1 252 ? -13.715 -3.689 13.135 1.00 98.75 252 LYS A O 1
ATOM 1884 N N . TYR A 1 253 ? -11.912 -4.821 13.871 1.00 98.81 253 TYR A N 1
ATOM 1885 C CA . TYR A 1 253 ? -11.361 -3.734 14.677 1.00 98.81 253 TYR A CA 1
ATOM 1886 C C . TYR A 1 253 ? -11.038 -2.491 13.840 1.00 98.81 253 TYR A C 1
ATOM 1888 O O . TYR A 1 253 ? -11.370 -1.370 14.221 1.00 98.81 253 TYR A O 1
ATOM 1896 N N . SER A 1 254 ? -10.466 -2.677 12.645 1.00 98.69 254 SER A N 1
ATOM 1897 C CA . SER A 1 254 ? -10.229 -1.566 11.718 1.00 98.69 254 SER A CA 1
ATOM 1898 C C . SER A 1 254 ? -11.521 -0.872 11.277 1.00 98.69 254 SER A C 1
ATOM 1900 O O . SER A 1 254 ? -11.515 0.345 11.109 1.00 98.69 254 SER A O 1
ATOM 1902 N N . LYS A 1 255 ? -12.615 -1.614 11.063 1.00 97.94 255 LYS A N 1
ATOM 1903 C CA . LYS A 1 255 ? -13.904 -1.042 10.639 1.00 97.94 255 LYS A CA 1
ATOM 1904 C C . LYS A 1 255 ? -14.680 -0.383 11.781 1.00 97.94 255 LYS A C 1
ATOM 1906 O O . LYS A 1 255 ? -15.467 0.514 11.506 1.00 97.94 255 LYS A O 1
ATOM 1911 N N . GLN A 1 256 ? -14.432 -0.775 13.034 1.00 97.88 256 GLN A N 1
ATOM 1912 C CA . GLN A 1 256 ? -14.938 -0.062 14.215 1.00 97.88 256 GLN A CA 1
ATOM 1913 C C . GLN A 1 256 ? -14.306 1.333 14.352 1.00 97.88 256 GLN A C 1
ATOM 1915 O O . GLN A 1 256 ? -14.995 2.275 14.725 1.00 97.88 256 GLN A O 1
ATOM 1920 N N . LEU A 1 257 ? -13.016 1.478 14.023 1.00 97.94 257 LEU A N 1
ATOM 1921 C CA . LEU A 1 257 ? -12.327 2.776 14.032 1.00 97.94 257 LEU A CA 1
ATOM 1922 C C . LEU A 1 257 ? -12.620 3.615 12.779 1.00 97.94 257 LEU A C 1
ATOM 1924 O O . LEU A 1 257 ? -12.767 4.831 12.874 1.00 97.94 257 LEU A O 1
ATOM 1928 N N . TRP A 1 258 ? -12.701 2.974 11.608 1.00 97.75 258 TRP A N 1
ATOM 1929 C CA . TRP A 1 258 ? -12.901 3.644 10.320 1.00 97.75 258 TRP A CA 1
ATOM 1930 C C . TRP A 1 258 ? -13.959 2.924 9.470 1.00 97.75 258 TRP A C 1
ATOM 1932 O O . TRP A 1 258 ? -13.619 2.124 8.588 1.00 97.75 258 TRP A O 1
ATOM 1942 N N . PRO A 1 259 ? -15.255 3.205 9.704 1.00 95.81 259 PRO A N 1
ATOM 1943 C CA . PRO A 1 259 ? -16.342 2.677 8.891 1.00 95.81 259 PRO A CA 1
ATOM 1944 C C . PRO A 1 259 ? -16.132 2.951 7.396 1.00 95.81 259 PRO A C 1
ATOM 1946 O O . PRO A 1 259 ? -15.712 4.031 6.984 1.00 95.81 259 PRO A O 1
ATOM 1949 N N . GLY A 1 260 ? -16.409 1.946 6.565 1.00 94.50 260 GLY A N 1
ATOM 1950 C CA . GLY A 1 260 ? -16.264 2.038 5.109 1.00 94.50 260 GLY A CA 1
ATOM 1951 C C . GLY A 1 260 ? -14.836 1.912 4.557 1.00 94.50 260 GLY A C 1
ATOM 1952 O O . GLY A 1 260 ? -14.708 1.703 3.349 1.00 94.50 260 GLY A O 1
ATOM 1953 N N . LEU A 1 261 ? -13.786 1.962 5.388 1.00 98.12 261 LEU A N 1
ATOM 1954 C CA . LEU A 1 261 ? -12.404 1.704 4.964 1.00 98.12 261 LEU A CA 1
ATOM 1955 C C . LEU A 1 261 ? -12.232 0.220 4.563 1.00 98.12 261 LEU A C 1
ATOM 1957 O O . LEU A 1 261 ? -12.628 -0.668 5.334 1.00 98.12 261 LEU A O 1
ATOM 1961 N N . PRO A 1 262 ? -11.653 -0.089 3.384 1.00 98.62 262 PRO A N 1
ATOM 1962 C CA . PRO A 1 262 ? -11.286 -1.457 3.031 1.00 98.62 262 PRO A CA 1
ATOM 1963 C C . PRO A 1 262 ? -10.133 -1.980 3.889 1.00 98.62 262 PRO A C 1
ATOM 1965 O O . PRO A 1 262 ? -9.259 -1.228 4.314 1.00 98.62 262 PRO A O 1
ATOM 1968 N N . THR A 1 263 ? -10.105 -3.282 4.120 1.00 98.81 263 THR A N 1
ATOM 1969 C CA . THR A 1 263 ? -9.142 -3.975 4.971 1.00 98.81 263 THR A CA 1
ATOM 1970 C C . THR A 1 263 ? -8.472 -5.088 4.172 1.00 98.81 263 THR A C 1
ATOM 1972 O O . THR A 1 263 ? -9.133 -5.874 3.489 1.00 98.81 263 THR A O 1
ATOM 1975 N N . VAL A 1 264 ? -7.140 -5.101 4.198 1.00 98.81 264 VAL A N 1
ATOM 1976 C CA . VAL A 1 264 ? -6.311 -5.838 3.238 1.00 98.81 264 VAL A CA 1
ATOM 1977 C C . VAL A 1 264 ? -5.200 -6.582 3.971 1.00 98.81 264 VAL A C 1
ATOM 1979 O O . VAL A 1 264 ? -4.564 -6.023 4.865 1.00 98.81 264 VAL A O 1
ATOM 1982 N N . VAL A 1 265 ? -4.934 -7.827 3.574 1.00 98.38 265 VAL A N 1
ATOM 1983 C CA . VAL A 1 265 ? -3.811 -8.638 4.081 1.00 98.38 265 VAL A CA 1
ATOM 1984 C C . VAL A 1 265 ? -2.900 -9.070 2.937 1.00 98.38 265 VAL A C 1
ATOM 1986 O O . VAL A 1 265 ? -3.396 -9.462 1.880 1.00 98.38 265 VAL A O 1
ATOM 1989 N N . ARG A 1 266 ? -1.574 -9.105 3.146 1.00 97.44 266 ARG A N 1
ATOM 1990 C CA . ARG A 1 266 ? -0.626 -9.702 2.176 1.00 97.44 266 ARG A CA 1
ATOM 1991 C C . ARG A 1 266 ? -0.558 -11.225 2.288 1.00 97.44 266 ARG A C 1
ATOM 1993 O O . ARG A 1 266 ? 0.502 -11.835 2.389 1.00 97.44 266 ARG A O 1
ATOM 2000 N N . GLY A 1 267 ? -1.737 -11.841 2.311 1.00 94.25 267 GLY A N 1
ATOM 2001 C CA . GLY A 1 267 ? -1.933 -13.284 2.267 1.00 94.25 267 GLY A CA 1
ATOM 2002 C C . GLY A 1 267 ? -2.338 -13.747 0.872 1.00 94.25 267 GLY A C 1
ATOM 2003 O O . GLY A 1 267 ? -3.149 -13.092 0.216 1.00 94.25 267 GLY A O 1
ATOM 2004 N N . TRP A 1 268 ? -1.821 -14.903 0.446 1.00 92.62 268 TRP A N 1
ATOM 2005 C CA . TRP A 1 268 ? -2.270 -15.550 -0.784 1.00 92.62 268 TRP A CA 1
ATOM 2006 C C . TRP A 1 268 ? -3.773 -15.862 -0.721 1.00 92.62 268 TRP A C 1
ATOM 2008 O O . TRP A 1 268 ? -4.203 -16.520 0.228 1.00 92.62 268 TRP A O 1
ATOM 2018 N N . PRO A 1 269 ? -4.563 -15.515 -1.748 1.00 96.50 269 PRO A N 1
ATOM 2019 C CA . PRO A 1 269 ? -5.917 -16.027 -1.945 1.00 96.50 269 PRO A CA 1
ATOM 2020 C C . PRO A 1 269 ? -6.073 -17.534 -1.668 1.00 96.50 269 PRO A C 1
ATOM 2022 O O . PRO A 1 269 ? -6.973 -17.929 -0.929 1.00 96.50 269 PRO A O 1
ATOM 2025 N N . LYS A 1 270 ? -5.141 -18.374 -2.152 1.00 95.44 270 LYS A N 1
ATOM 2026 C CA . LYS A 1 270 ? -5.123 -19.828 -1.892 1.00 95.44 270 LYS A CA 1
ATOM 2027 C C . LYS A 1 270 ? -5.074 -20.181 -0.398 1.00 95.44 270 LYS A C 1
ATOM 2029 O O . LYS A 1 270 ? -5.736 -21.124 0.021 1.00 95.44 270 LYS A O 1
ATOM 2034 N N . PHE A 1 271 ? -4.330 -19.418 0.408 1.00 96.25 271 PHE A N 1
ATOM 2035 C CA . PHE A 1 271 ? -4.282 -19.586 1.866 1.00 96.25 271 PHE A CA 1
ATOM 2036 C C . PHE A 1 271 ? -5.592 -19.142 2.531 1.00 96.25 271 PHE A C 1
ATOM 2038 O O . PHE A 1 271 ? -6.056 -19.809 3.453 1.00 96.25 271 PHE A O 1
ATOM 2045 N N . LEU A 1 272 ? -6.198 -18.046 2.065 1.00 96.81 272 LEU A N 1
ATOM 2046 C CA . LEU A 1 272 ? -7.378 -17.426 2.684 1.00 96.81 272 LEU A CA 1
ATOM 2047 C C . LEU A 1 272 ? -8.682 -18.225 2.459 1.00 96.81 272 LEU A C 1
ATOM 2049 O O . LEU A 1 272 ? -9.577 -18.162 3.299 1.00 96.81 272 LEU A O 1
ATOM 2053 N N . LYS A 1 273 ? -8.772 -19.032 1.391 1.00 94.56 273 LYS A N 1
ATOM 2054 C CA . LYS A 1 273 ? -9.935 -19.891 1.063 1.00 94.56 273 LYS A CA 1
ATOM 2055 C C . LYS A 1 273 ? -10.456 -20.744 2.222 1.00 94.56 273 LYS A C 1
ATOM 2057 O O . LYS A 1 273 ? -9.703 -21.150 3.104 1.00 94.56 273 LYS A O 1
ATOM 2062 N N . GLY A 1 274 ? -11.743 -21.092 2.177 1.00 92.38 274 GLY A N 1
ATOM 2063 C CA . GLY A 1 274 ? -12.372 -21.956 3.185 1.00 92.38 274 GLY A CA 1
ATOM 2064 C C . GLY A 1 274 ? -12.654 -21.250 4.515 1.00 92.38 274 GLY A C 1
ATOM 2065 O O . GLY A 1 274 ? -12.666 -21.888 5.562 1.00 92.38 274 GLY A O 1
ATOM 2066 N N . TYR A 1 275 ? -12.846 -19.929 4.495 1.00 95.81 275 TYR A N 1
ATOM 2067 C CA . TYR A 1 275 ? -13.326 -19.158 5.639 1.00 95.81 275 TYR A CA 1
ATOM 2068 C C . TYR A 1 275 ? -14.260 -18.036 5.167 1.00 95.81 275 TYR A C 1
ATOM 2070 O O . TYR A 1 275 ? -13.923 -17.288 4.250 1.00 95.81 275 TYR A O 1
ATOM 2078 N N . ARG A 1 276 ? -15.436 -17.902 5.794 1.00 95.38 276 ARG A N 1
ATOM 2079 C CA . ARG A 1 276 ? -16.421 -16.861 5.456 1.00 95.38 276 ARG A CA 1
ATOM 2080 C C . ARG A 1 276 ? -16.095 -15.558 6.189 1.00 95.38 276 ARG A C 1
ATOM 2082 O O . ARG A 1 276 ? -16.697 -15.253 7.217 1.00 95.38 276 ARG A O 1
ATOM 2089 N N . TYR A 1 277 ? -15.147 -14.798 5.644 1.00 96.62 277 TYR A N 1
ATOM 2090 C CA . TYR A 1 277 ? -14.784 -13.467 6.136 1.00 96.62 277 TYR A CA 1
ATOM 2091 C C . TYR A 1 277 ? -16.001 -12.543 6.196 1.00 96.62 277 TYR A C 1
ATOM 2093 O O . TYR A 1 277 ? -16.595 -12.239 5.160 1.00 96.62 277 TYR A O 1
ATOM 2101 N N . ARG A 1 278 ? -16.339 -12.018 7.375 1.00 96.56 278 ARG A N 1
ATOM 2102 C CA . ARG A 1 278 ? -17.357 -10.968 7.519 1.00 96.56 278 ARG A CA 1
ATOM 2103 C C . ARG A 1 278 ? -16.750 -9.597 7.252 1.00 96.56 278 ARG A C 1
ATOM 2105 O O . ARG A 1 278 ? -17.314 -8.826 6.477 1.00 96.56 278 ARG A O 1
ATOM 2112 N N . TYR A 1 279 ? -15.555 -9.332 7.770 1.00 98.19 279 TYR A N 1
ATOM 2113 C CA . TYR A 1 279 ? -14.963 -7.996 7.792 1.00 98.19 279 TYR A CA 1
ATOM 2114 C C . TYR A 1 279 ? -13.783 -7.816 6.835 1.00 98.19 279 TYR A C 1
ATOM 2116 O O . TYR A 1 279 ? -13.668 -6.731 6.278 1.00 98.19 279 TYR A O 1
ATOM 2124 N N . LEU A 1 280 ? -12.950 -8.833 6.588 1.00 98.62 280 LEU A N 1
ATOM 2125 C CA . LEU A 1 280 ? -11.840 -8.718 5.632 1.00 98.62 280 LEU A CA 1
ATOM 2126 C C . LEU A 1 280 ? -12.375 -8.433 4.221 1.00 98.62 280 LEU A C 1
ATOM 2128 O O . LEU A 1 280 ? -13.333 -9.075 3.783 1.00 98.62 280 LEU A O 1
ATOM 2132 N N . ASP A 1 281 ? -11.777 -7.474 3.511 1.00 98.75 281 ASP A N 1
ATOM 2133 C CA . ASP A 1 281 ? -12.257 -7.049 2.192 1.00 98.75 281 ASP A CA 1
ATOM 2134 C C . ASP A 1 281 ? -11.406 -7.586 1.039 1.00 98.75 281 ASP A C 1
ATOM 2136 O O . ASP A 1 281 ? -11.966 -7.990 0.020 1.00 98.75 281 ASP A O 1
ATOM 2140 N N . ALA A 1 282 ? -10.076 -7.603 1.186 1.00 98.75 282 ALA A N 1
ATOM 2141 C CA . ALA A 1 282 ? -9.168 -7.966 0.101 1.00 98.75 282 ALA A CA 1
ATOM 2142 C C . ALA A 1 282 ? -7.978 -8.843 0.522 1.00 98.75 282 ALA A C 1
ATOM 2144 O O . ALA A 1 282 ? -7.376 -8.681 1.587 1.00 98.75 282 ALA A O 1
ATOM 2145 N N . ALA A 1 283 ? -7.601 -9.729 -0.396 1.00 98.62 283 ALA A N 1
ATOM 2146 C CA . ALA A 1 283 ? -6.322 -10.425 -0.418 1.00 98.62 283 ALA A CA 1
ATOM 2147 C C . ALA A 1 283 ? -5.278 -9.611 -1.205 1.00 98.62 283 ALA A C 1
ATOM 2149 O O . ALA A 1 283 ? -5.633 -8.733 -1.996 1.00 98.62 283 ALA A O 1
ATOM 2150 N N . TRP A 1 284 ? -3.992 -9.936 -1.053 1.00 98.62 284 TRP A N 1
ATOM 2151 C CA . TRP A 1 284 ? -2.926 -9.326 -1.851 1.00 98.62 284 TRP A CA 1
ATOM 2152 C C . TRP A 1 284 ? -1.851 -10.349 -2.228 1.00 98.62 284 TRP A C 1
ATOM 2154 O O . TRP A 1 284 ? -1.093 -10.824 -1.382 1.00 98.62 284 TRP A O 1
ATOM 2164 N N . ALA A 1 285 ? -1.772 -10.647 -3.528 1.00 97.81 285 ALA A N 1
ATOM 2165 C CA . ALA A 1 285 ? -0.771 -11.526 -4.132 1.00 97.81 285 ALA A CA 1
ATOM 2166 C C . ALA A 1 285 ? 0.407 -10.721 -4.721 1.00 97.81 285 ALA A C 1
ATOM 2168 O O . ALA A 1 285 ? 0.197 -9.740 -5.438 1.00 97.81 285 ALA A O 1
ATOM 2169 N N . GLN A 1 286 ? 1.651 -11.133 -4.448 1.00 97.12 286 GLN A N 1
ATOM 2170 C CA . GLN A 1 286 ? 2.862 -10.464 -4.949 1.00 97.12 286 GLN A CA 1
ATOM 2171 C C . GLN A 1 286 ? 3.685 -11.408 -5.837 1.00 97.12 286 GLN A C 1
ATOM 2173 O O . GLN A 1 286 ? 4.239 -12.389 -5.355 1.00 97.12 286 GLN A O 1
ATOM 2178 N N . TYR A 1 287 ? 3.773 -11.115 -7.132 1.00 98.12 287 TYR A N 1
ATOM 2179 C CA . TYR A 1 287 ? 4.447 -11.960 -8.112 1.00 98.12 287 TYR A CA 1
ATOM 2180 C C . TYR A 1 287 ? 5.981 -11.872 -8.038 1.00 98.12 287 TYR A C 1
ATOM 2182 O O . TYR A 1 287 ? 6.558 -10.787 -7.929 1.00 98.12 287 TYR A O 1
ATOM 2190 N N . SER A 1 288 ? 6.606 -13.036 -8.193 1.00 96.12 288 SER A N 1
ATOM 2191 C CA . SER A 1 288 ? 8.029 -13.286 -8.426 1.00 96.12 288 SER A CA 1
ATOM 2192 C C . SER A 1 288 ? 8.124 -14.484 -9.369 1.00 96.12 288 SER A C 1
ATOM 2194 O O . SER A 1 288 ? 7.315 -15.401 -9.252 1.00 96.12 288 SER A O 1
ATOM 2196 N N . GLU A 1 289 ? 9.124 -14.526 -10.246 1.00 95.56 289 GLU A N 1
ATOM 2197 C CA . GLU A 1 289 ? 9.252 -15.571 -11.277 1.00 95.56 289 GLU A CA 1
ATOM 2198 C C . GLU A 1 289 ? 9.350 -17.006 -10.720 1.00 95.56 289 GLU A C 1
ATOM 2200 O O . GLU A 1 289 ? 8.787 -17.928 -11.308 1.00 95.56 289 GLU A O 1
ATOM 2205 N N . ARG A 1 290 ? 9.883 -17.178 -9.499 1.00 93.38 290 ARG A N 1
ATOM 2206 C CA . ARG A 1 290 ? 9.865 -18.449 -8.742 1.00 93.38 290 ARG A CA 1
ATOM 2207 C C . ARG A 1 290 ? 8.474 -19.073 -8.518 1.00 93.38 290 ARG A C 1
ATOM 2209 O O . ARG A 1 290 ? 8.393 -20.173 -7.984 1.00 93.38 290 ARG A O 1
ATOM 2216 N N . PHE A 1 291 ? 7.389 -18.361 -8.826 1.00 93.06 291 PHE A N 1
ATOM 2217 C CA . PHE A 1 291 ? 6.009 -18.852 -8.736 1.00 93.06 291 PHE A CA 1
ATOM 2218 C C . PHE A 1 291 ? 5.456 -19.344 -10.090 1.00 93.06 291 PHE A C 1
ATOM 2220 O O . PHE A 1 291 ? 4.251 -19.561 -10.217 1.00 93.06 291 PHE A O 1
ATOM 2227 N N . GLY A 1 292 ? 6.319 -19.527 -11.095 1.00 94.44 292 GLY A N 1
ATOM 2228 C CA . GLY A 1 292 ? 5.942 -19.989 -12.430 1.00 94.44 292 GLY A CA 1
ATOM 2229 C C . GLY A 1 292 ? 5.311 -18.886 -13.281 1.00 94.44 292 GLY A C 1
ATOM 2230 O O . GLY A 1 292 ? 5.484 -17.698 -13.020 1.00 94.44 292 GLY A O 1
ATOM 2231 N N . SER A 1 293 ? 4.575 -19.272 -14.328 1.00 96.19 293 SER A N 1
ATOM 2232 C CA . SER A 1 293 ? 3.986 -18.321 -15.280 1.00 96.19 293 SER A CA 1
ATOM 2233 C C . SER A 1 293 ? 3.066 -17.299 -14.605 1.00 96.19 293 SER A C 1
ATOM 2235 O O . SER A 1 293 ? 2.088 -17.660 -13.946 1.00 96.19 293 SER A O 1
ATOM 2237 N N . VAL A 1 294 ? 3.312 -16.011 -14.871 1.00 96.50 294 VAL A N 1
ATOM 2238 C CA . VAL A 1 294 ? 2.456 -14.888 -14.452 1.00 96.50 294 VAL A CA 1
ATOM 2239 C C . VAL A 1 294 ? 0.988 -15.058 -14.877 1.00 96.50 294 VAL A C 1
ATOM 2241 O O . VAL A 1 294 ? 0.090 -14.611 -14.165 1.00 96.50 294 VAL A O 1
ATOM 2244 N N . SER A 1 295 ? 0.720 -15.746 -15.995 1.00 95.75 295 SER A N 1
ATOM 2245 C CA . SER A 1 295 ? -0.645 -16.037 -16.453 1.00 95.75 295 SER A CA 1
ATOM 2246 C C . SER A 1 295 ? -1.344 -17.034 -15.521 1.00 95.75 295 SER A C 1
ATOM 2248 O O . SER A 1 295 ? -2.426 -16.751 -15.002 1.00 95.75 295 SER A O 1
ATOM 2250 N N . THR A 1 296 ? -0.680 -18.154 -15.212 1.00 96.50 296 THR A N 1
ATOM 2251 C CA . THR A 1 296 ? -1.155 -19.153 -14.242 1.00 96.50 296 THR A CA 1
ATOM 2252 C C . THR A 1 296 ? -1.338 -18.524 -12.864 1.00 96.50 296 THR A C 1
ATOM 2254 O O . THR A 1 296 ? -2.409 -18.639 -12.273 1.00 96.50 296 THR A O 1
ATOM 2257 N N . PHE A 1 297 ? -0.337 -17.773 -12.394 1.00 97.25 297 PHE A N 1
ATOM 2258 C CA . PHE A 1 297 ? -0.383 -17.033 -11.135 1.00 97.25 297 PHE A CA 1
ATOM 2259 C C . PHE A 1 297 ? -1.612 -16.116 -11.051 1.00 97.25 297 PHE A C 1
ATOM 2261 O O . PHE A 1 297 ? -2.330 -16.149 -10.052 1.00 97.25 297 PHE A O 1
ATOM 2268 N N . MET A 1 298 ? -1.895 -15.320 -12.087 1.00 97.94 298 MET A N 1
ATOM 2269 C CA . MET A 1 298 ? -3.075 -14.450 -12.106 1.00 97.94 298 MET A CA 1
ATOM 2270 C C . MET A 1 298 ? -4.377 -15.257 -12.111 1.00 97.94 298 MET A C 1
ATOM 2272 O O . MET A 1 298 ? -5.241 -14.999 -11.273 1.00 97.94 298 MET A O 1
ATOM 2276 N N . LYS A 1 299 ? -4.493 -16.274 -12.977 1.00 97.31 299 LYS A N 1
ATOM 2277 C CA . LYS A 1 299 ? -5.664 -17.167 -13.064 1.00 97.31 299 LYS A CA 1
ATOM 2278 C C . LYS A 1 299 ? -5.995 -17.802 -11.709 1.00 97.31 299 LYS A C 1
ATOM 2280 O O . LYS A 1 299 ? -7.149 -17.771 -11.283 1.00 97.31 299 LYS A O 1
ATOM 2285 N N . GLU A 1 300 ? -4.992 -18.332 -11.010 1.00 97.38 300 GLU A N 1
ATOM 2286 C CA . GLU A 1 300 ? -5.160 -18.953 -9.692 1.00 97.38 300 GLU A CA 1
ATOM 2287 C C . GLU A 1 300 ? -5.533 -17.944 -8.601 1.00 97.38 300 GLU A C 1
ATOM 2289 O O . GLU A 1 300 ? -6.499 -18.159 -7.870 1.00 97.38 300 GLU A O 1
ATOM 2294 N N . ASN A 1 301 ? -4.809 -16.824 -8.497 1.00 98.12 301 ASN A N 1
ATOM 2295 C CA . ASN A 1 301 ? -5.061 -15.830 -7.451 1.00 98.12 301 ASN A CA 1
ATOM 2296 C C . ASN A 1 301 ? -6.425 -15.138 -7.629 1.00 98.12 301 ASN A C 1
ATOM 2298 O O . ASN A 1 301 ? -7.101 -14.870 -6.638 1.00 98.12 301 ASN A O 1
ATOM 2302 N N . VAL A 1 302 ? -6.872 -14.907 -8.869 1.00 97.94 302 VAL A N 1
ATOM 2303 C CA . VAL A 1 302 ? -8.206 -14.360 -9.170 1.00 97.94 302 VAL A CA 1
ATOM 2304 C C . VAL A 1 302 ? -9.312 -15.384 -8.893 1.00 97.94 302 VAL A C 1
ATOM 2306 O O . VAL A 1 302 ? -10.301 -15.032 -8.249 1.00 97.94 302 VAL A O 1
ATOM 2309 N N . ARG A 1 303 ? -9.145 -16.653 -9.304 1.00 97.50 303 ARG A N 1
ATOM 2310 C CA . ARG A 1 303 ? -10.050 -17.766 -8.944 1.00 97.50 303 ARG A CA 1
ATOM 2311 C C . ARG A 1 303 ? -10.236 -17.852 -7.429 1.00 97.50 303 ARG A C 1
ATOM 2313 O O . ARG A 1 303 ? -11.360 -17.906 -6.938 1.00 97.50 303 ARG A O 1
ATOM 2320 N N . ASP A 1 304 ? -9.131 -17.846 -6.692 1.00 97.56 304 ASP A N 1
ATOM 2321 C CA . ASP A 1 304 ? -9.144 -18.110 -5.257 1.00 97.56 304 ASP A CA 1
ATOM 2322 C C . ASP A 1 304 ? -9.590 -16.900 -4.419 1.00 97.56 304 ASP A C 1
ATOM 2324 O O . ASP A 1 304 ? -10.161 -17.080 -3.342 1.00 97.56 304 ASP A O 1
ATOM 2328 N N . ALA A 1 305 ? -9.418 -15.675 -4.929 1.00 97.19 305 ALA A N 1
ATOM 2329 C CA . ALA A 1 305 ? -9.965 -14.463 -4.318 1.00 97.19 305 ALA A CA 1
ATOM 2330 C C . ALA A 1 305 ? -11.493 -14.404 -4.491 1.00 97.19 305 ALA A C 1
ATOM 2332 O O . ALA A 1 305 ? -12.210 -14.246 -3.499 1.00 97.19 305 ALA A O 1
ATOM 2333 N N . LYS A 1 306 ? -11.993 -14.680 -5.711 1.00 95.88 306 LYS A N 1
ATOM 2334 C CA . LYS A 1 306 ? -13.431 -14.845 -6.002 1.00 95.88 306 LYS A CA 1
ATOM 2335 C C . LYS A 1 306 ? -14.070 -15.893 -5.088 1.00 95.88 306 LYS A C 1
ATOM 2337 O O . LYS A 1 306 ? -15.049 -15.589 -4.415 1.00 95.88 306 LYS A O 1
ATOM 2342 N N . ALA A 1 307 ? -13.462 -17.077 -4.980 1.00 95.19 307 ALA A N 1
ATOM 2343 C CA . ALA A 1 307 ? -13.923 -18.161 -4.104 1.00 95.19 307 ALA A CA 1
ATOM 2344 C C . ALA A 1 307 ? -13.873 -17.833 -2.593 1.00 95.19 307 ALA A C 1
ATOM 2346 O O . ALA A 1 307 ? -14.434 -18.573 -1.789 1.00 95.19 307 ALA A O 1
ATOM 2347 N N . SER A 1 308 ? -13.210 -16.740 -2.198 1.00 95.12 308 SER A N 1
ATOM 2348 C CA . SER A 1 308 ? -13.157 -16.245 -0.814 1.00 95.12 308 SER A CA 1
ATOM 2349 C C . SER A 1 308 ? -14.069 -15.029 -0.570 1.00 95.12 308 SER A C 1
ATOM 2351 O O . SER A 1 308 ? -14.123 -14.525 0.551 1.00 95.12 308 SER A O 1
ATOM 2353 N N . GLY A 1 309 ? -14.750 -14.514 -1.604 1.00 95.81 309 GLY A N 1
ATOM 2354 C CA . GLY A 1 309 ? -15.513 -13.258 -1.548 1.00 95.81 309 GLY A CA 1
ATOM 2355 C C . GLY A 1 309 ? -14.648 -11.995 -1.396 1.00 95.81 309 GLY A C 1
ATOM 2356 O O . GLY A 1 309 ? -15.172 -10.925 -1.075 1.00 95.81 309 GLY A O 1
ATOM 2357 N N . LEU A 1 310 ? -13.332 -12.106 -1.603 1.00 98.00 310 LEU A N 1
ATOM 2358 C CA . LEU A 1 310 ? -12.354 -11.041 -1.374 1.00 98.00 310 LEU A CA 1
ATOM 2359 C C . LEU A 1 310 ? -11.979 -10.348 -2.685 1.00 98.00 310 LEU A C 1
ATOM 2361 O O . LEU A 1 310 ? -11.740 -11.009 -3.691 1.00 98.00 310 LEU A O 1
ATOM 2365 N N . ALA A 1 311 ? -11.833 -9.023 -2.656 1.00 98.50 311 ALA A N 1
ATOM 2366 C CA . ALA A 1 311 ? -11.148 -8.303 -3.725 1.00 98.50 311 ALA A CA 1
ATOM 2367 C C . ALA A 1 311 ? -9.651 -8.676 -3.751 1.00 98.50 311 ALA A C 1
ATOM 2369 O O . ALA A 1 311 ? -9.122 -9.276 -2.810 1.00 98.50 311 ALA A O 1
ATOM 2370 N N . LEU A 1 312 ? -8.949 -8.319 -4.828 1.00 98.56 312 LEU A N 1
ATOM 2371 C CA . LEU A 1 312 ? -7.533 -8.643 -4.995 1.00 98.56 312 LEU A CA 1
ATOM 2372 C C . LEU A 1 312 ? -6.700 -7.385 -5.245 1.00 98.56 312 LEU A C 1
ATOM 2374 O O . LEU A 1 312 ? -6.922 -6.670 -6.217 1.00 98.56 312 LEU A O 1
ATOM 2378 N N . VAL A 1 313 ? -5.694 -7.149 -4.410 1.00 98.81 313 VAL A N 1
ATOM 2379 C CA . VAL A 1 313 ? -4.555 -6.294 -4.763 1.00 98.81 313 VAL A CA 1
ATOM 2380 C C . VAL A 1 313 ? -3.483 -7.176 -5.402 1.00 98.81 313 VAL A C 1
ATOM 2382 O O . VAL A 1 313 ? -3.239 -8.300 -4.957 1.00 98.81 313 VAL A O 1
ATOM 2385 N N . VAL A 1 314 ? -2.826 -6.680 -6.447 1.00 98.69 314 VAL A N 1
ATOM 2386 C CA . VAL A 1 314 ? -1.680 -7.360 -7.064 1.00 98.69 314 VAL A CA 1
ATOM 2387 C C . VAL A 1 314 ? -0.421 -6.505 -6.962 1.00 98.69 314 VAL A C 1
ATOM 2389 O O . VAL A 1 314 ? -0.471 -5.313 -6.663 1.00 98.69 314 VAL A O 1
ATOM 2392 N N . GLY A 1 315 ? 0.739 -7.107 -7.185 1.00 98.12 315 GLY A N 1
ATOM 2393 C CA . GLY A 1 315 ? 2.017 -6.404 -7.179 1.00 98.12 315 GLY A CA 1
ATOM 2394 C C . GLY A 1 315 ? 3.147 -7.299 -7.649 1.00 98.12 315 GLY A C 1
ATOM 2395 O O . GLY A 1 315 ? 2.995 -8.515 -7.671 1.00 98.12 315 GLY A O 1
ATOM 2396 N N . MET A 1 316 ? 4.292 -6.718 -7.988 1.00 98.44 316 MET A N 1
ATOM 2397 C CA . MET A 1 316 ? 5.510 -7.467 -8.304 1.00 98.44 316 MET A CA 1
ATOM 2398 C C . MET A 1 316 ? 6.572 -7.236 -7.226 1.00 98.44 316 MET A C 1
ATOM 2400 O O . MET A 1 316 ? 6.691 -6.128 -6.696 1.00 98.44 316 MET A O 1
ATOM 2404 N N . ASN A 1 317 ? 7.378 -8.252 -6.922 1.00 97.19 317 ASN A N 1
ATOM 2405 C CA . ASN A 1 317 ? 8.612 -8.083 -6.159 1.00 97.19 317 ASN A CA 1
ATOM 2406 C C . ASN A 1 317 ? 9.722 -7.591 -7.102 1.00 97.19 317 ASN A C 1
ATOM 2408 O O . ASN A 1 317 ? 10.628 -8.328 -7.488 1.00 97.19 317 ASN A O 1
ATOM 2412 N N . GLN A 1 318 ? 9.625 -6.336 -7.536 1.00 97.19 318 GLN A N 1
ATOM 2413 C CA . GLN A 1 318 ? 10.464 -5.799 -8.614 1.00 97.19 318 GLN A CA 1
ATOM 2414 C C . GLN A 1 318 ? 11.968 -5.761 -8.282 1.00 97.19 318 GLN A C 1
ATOM 2416 O O . GLN A 1 318 ? 12.785 -5.593 -9.179 1.00 97.19 318 GLN A O 1
ATOM 2421 N N . LEU A 1 319 ? 12.343 -5.934 -7.009 1.00 97.06 319 LEU A N 1
ATOM 2422 C CA . LEU A 1 319 ? 13.726 -5.852 -6.528 1.00 97.06 319 LEU A CA 1
ATOM 2423 C C . LEU A 1 319 ? 14.366 -7.207 -6.155 1.00 97.06 319 LEU A C 1
ATOM 2425 O O . LEU A 1 319 ? 15.569 -7.253 -5.893 1.00 97.06 319 LEU A O 1
ATOM 2429 N N . ALA A 1 320 ? 13.594 -8.297 -6.091 1.00 95.31 320 ALA A N 1
ATOM 2430 C CA . ALA A 1 320 ? 14.110 -9.632 -5.751 1.00 95.31 320 ALA A CA 1
ATOM 2431 C C . ALA A 1 320 ? 13.361 -10.813 -6.409 1.00 95.31 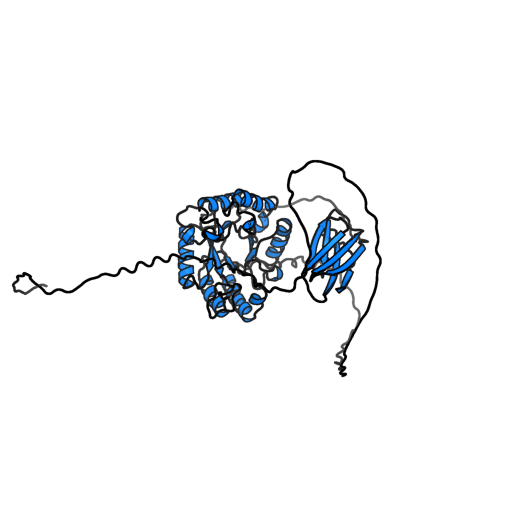320 ALA A C 1
ATOM 2433 O O . ALA A 1 320 ? 13.688 -11.968 -6.131 1.00 95.31 320 ALA A O 1
ATOM 2434 N N . GLY A 1 321 ? 12.357 -10.542 -7.250 1.00 95.12 321 GLY A N 1
ATOM 2435 C CA . GLY A 1 321 ? 11.528 -11.531 -7.945 1.00 95.12 321 GLY A CA 1
ATOM 2436 C C . GLY A 1 321 ? 11.777 -11.657 -9.451 1.00 95.12 321 GLY A C 1
ATOM 2437 O O . GLY A 1 321 ? 10.949 -12.260 -10.131 1.00 95.12 321 GLY A O 1
ATOM 2438 N N . GLY A 1 322 ? 12.855 -11.070 -9.979 1.00 96.06 322 GLY A N 1
ATOM 2439 C CA . GLY A 1 322 ? 13.326 -11.336 -11.343 1.00 96.06 322 GLY A CA 1
ATOM 2440 C C . GLY A 1 322 ? 14.128 -12.639 -11.431 1.00 96.06 322 GLY A C 1
ATOM 2441 O O . GLY A 1 322 ? 14.504 -13.217 -10.409 1.00 96.06 322 GLY A O 1
ATOM 2442 N N . ASN A 1 323 ? 14.425 -13.068 -12.658 1.00 91.56 323 ASN A N 1
ATOM 2443 C CA . ASN A 1 323 ? 15.312 -14.206 -12.937 1.00 91.56 323 ASN A CA 1
ATOM 2444 C C . ASN A 1 323 ? 16.707 -13.750 -13.404 1.00 91.56 323 ASN A C 1
ATOM 2446 O O . ASN A 1 323 ? 17.007 -12.560 -13.334 1.00 91.56 323 ASN A O 1
ATOM 2450 N N . ARG A 1 324 ? 17.557 -14.669 -13.890 1.00 88.81 324 ARG A N 1
ATOM 2451 C CA . ARG A 1 324 ? 18.949 -14.372 -14.293 1.00 88.81 324 ARG A CA 1
ATOM 2452 C C . ARG A 1 324 ? 19.097 -13.276 -15.364 1.00 88.81 324 ARG A C 1
ATOM 2454 O O . ARG A 1 324 ? 20.121 -12.607 -15.371 1.00 88.81 324 ARG A O 1
ATOM 2461 N N . SER A 1 325 ? 18.087 -13.045 -16.209 1.00 85.31 325 SER A N 1
ATOM 2462 C CA . SER A 1 325 ? 18.044 -11.937 -17.188 1.00 85.31 325 SER A CA 1
ATOM 2463 C C . SER A 1 325 ? 17.630 -10.586 -16.572 1.00 85.31 325 SER A C 1
ATOM 2465 O O . SER A 1 325 ? 17.455 -9.593 -17.279 1.00 85.31 325 SER A O 1
ATOM 2467 N N . GLY A 1 326 ? 17.398 -10.555 -15.259 1.00 78.81 326 GLY A N 1
ATOM 2468 C CA . GLY A 1 326 ? 17.163 -9.357 -14.466 1.00 78.81 326 GLY A CA 1
ATOM 2469 C C . GLY A 1 326 ? 18.458 -8.631 -14.086 1.00 78.81 326 GLY A C 1
ATOM 2470 O O . GLY A 1 326 ? 19.570 -9.065 -14.372 1.00 78.81 326 GLY A O 1
ATOM 2471 N N . LEU A 1 327 ? 18.314 -7.508 -13.387 1.00 86.31 327 LEU A N 1
ATOM 2472 C CA . LEU A 1 327 ? 19.446 -6.786 -12.802 1.00 86.31 327 LEU A CA 1
ATOM 2473 C C . LEU A 1 327 ? 19.865 -7.455 -11.481 1.00 86.31 327 LEU A C 1
ATOM 2475 O O . LEU A 1 327 ? 19.075 -8.176 -10.872 1.00 86.31 327 LEU A O 1
ATOM 2479 N N . ARG A 1 328 ? 21.063 -7.151 -10.963 1.00 88.50 328 ARG A N 1
ATOM 2480 C CA . ARG A 1 328 ? 21.470 -7.541 -9.595 1.00 88.50 328 ARG A CA 1
ATOM 2481 C C . ARG A 1 328 ? 20.361 -7.206 -8.582 1.00 88.50 328 ARG A C 1
ATOM 2483 O O . ARG A 1 328 ? 19.816 -6.098 -8.582 1.00 88.50 328 ARG A O 1
ATOM 2490 N N . GLY A 1 329 ? 19.995 -8.179 -7.751 1.00 83.12 329 GLY A N 1
ATOM 2491 C CA . GLY A 1 329 ? 18.933 -8.044 -6.759 1.00 83.12 329 GLY A CA 1
ATOM 2492 C C . GLY A 1 329 ? 19.280 -7.112 -5.605 1.00 83.12 329 GLY A C 1
ATOM 2493 O O . GLY A 1 329 ? 20.442 -6.808 -5.334 1.00 83.12 329 GLY A O 1
ATOM 2494 N N . TYR A 1 330 ? 18.237 -6.699 -4.889 1.00 86.56 330 TYR A N 1
ATOM 2495 C CA . TYR A 1 330 ? 18.348 -6.013 -3.601 1.00 86.56 330 TYR A CA 1
ATOM 2496 C C . TYR A 1 330 ? 18.899 -6.929 -2.493 1.00 86.56 330 TYR A C 1
ATOM 2498 O O . TYR A 1 330 ? 19.544 -6.452 -1.564 1.00 86.56 330 TYR A O 1
ATOM 2506 N N . TYR A 1 331 ? 18.697 -8.243 -2.627 1.00 87.06 331 TYR A N 1
ATOM 2507 C CA . TYR A 1 331 ? 19.338 -9.276 -1.812 1.00 87.06 331 TYR A CA 1
ATOM 2508 C C . TYR A 1 331 ? 20.393 -10.029 -2.633 1.00 87.06 331 TYR A C 1
ATOM 2510 O O . TYR A 1 331 ? 20.240 -10.195 -3.846 1.00 87.06 331 TYR A O 1
ATOM 2518 N N . ALA A 1 332 ? 21.442 -10.524 -1.970 1.00 89.69 332 ALA A N 1
ATOM 2519 C CA . ALA A 1 332 ? 22.403 -11.440 -2.582 1.00 89.69 332 ALA A CA 1
ATOM 2520 C C . ALA A 1 332 ? 21.701 -12.727 -3.068 1.00 89.69 332 ALA A C 1
ATOM 2522 O O . ALA A 1 332 ? 20.730 -13.179 -2.461 1.00 89.69 332 ALA A O 1
ATOM 2523 N N . GLY A 1 333 ? 22.155 -13.299 -4.190 1.00 89.38 333 GLY A N 1
ATOM 2524 C CA . GLY A 1 333 ? 21.528 -14.492 -4.782 1.00 89.38 333 GLY A CA 1
ATOM 2525 C C . GLY A 1 333 ? 20.083 -14.289 -5.276 1.00 89.38 333 GLY A C 1
ATOM 2526 O O . GLY A 1 333 ? 19.322 -15.258 -5.380 1.00 89.38 333 GLY A O 1
ATOM 2527 N N . LYS A 1 334 ? 19.677 -13.038 -5.542 1.00 92.88 334 LYS A N 1
ATOM 2528 C CA . LYS A 1 334 ? 18.393 -12.658 -6.158 1.00 92.88 334 LYS A CA 1
ATOM 2529 C C . LYS A 1 334 ? 18.614 -11.656 -7.290 1.00 92.88 334 LYS A C 1
ATOM 2531 O O . LYS A 1 334 ? 19.683 -11.055 -7.395 1.00 92.88 334 LYS A O 1
ATOM 2536 N N . TYR A 1 335 ? 17.574 -11.450 -8.095 1.00 95.38 335 TYR A N 1
ATOM 2537 C CA . TYR A 1 335 ? 17.577 -10.519 -9.221 1.00 95.38 335 TYR A CA 1
ATOM 2538 C C . TYR A 1 335 ? 16.413 -9.528 -9.109 1.00 95.38 335 TYR A C 1
ATOM 2540 O O . TYR A 1 335 ? 15.291 -9.890 -8.745 1.00 95.38 335 TYR A O 1
ATOM 2548 N N . SER A 1 336 ? 16.687 -8.264 -9.424 1.00 96.56 336 SER A N 1
ATOM 2549 C CA . SER A 1 336 ? 15.661 -7.246 -9.655 1.00 96.56 336 SER A CA 1
ATOM 2550 C C . SER A 1 336 ? 15.104 -7.439 -11.065 1.00 96.56 336 SER A C 1
ATOM 2552 O O . SER A 1 336 ? 15.850 -7.787 -11.978 1.00 96.56 336 SER A O 1
ATOM 2554 N N . MET A 1 337 ? 13.816 -7.190 -11.277 1.00 97.81 337 MET A N 1
ATOM 2555 C CA . MET A 1 337 ? 13.189 -7.398 -12.585 1.00 97.81 337 MET A CA 1
ATOM 2556 C C . MET A 1 337 ? 13.783 -6.450 -13.638 1.00 97.81 337 MET A C 1
ATOM 2558 O O . MET A 1 337 ? 13.969 -5.263 -13.362 1.00 97.81 337 MET A O 1
ATOM 2562 N N . SER A 1 338 ? 14.068 -6.942 -14.843 1.00 96.75 338 SER A N 1
ATOM 2563 C CA . SER A 1 338 ? 14.440 -6.091 -15.982 1.00 96.75 338 SER A CA 1
ATOM 2564 C C . SER A 1 338 ? 13.251 -5.244 -16.466 1.00 96.75 338 SER A C 1
ATOM 2566 O O . SER A 1 338 ? 12.094 -5.503 -16.122 1.00 96.75 338 SER A O 1
ATOM 2568 N N . ALA A 1 339 ? 13.505 -4.249 -17.320 1.00 97.31 339 ALA A N 1
ATOM 2569 C CA . ALA A 1 339 ? 12.436 -3.478 -17.956 1.00 97.31 339 ALA A CA 1
ATOM 2570 C C . ALA A 1 339 ? 11.505 -4.347 -18.829 1.00 97.31 339 ALA A C 1
ATOM 2572 O O . ALA A 1 339 ? 10.294 -4.120 -18.841 1.00 97.31 339 ALA A O 1
ATOM 2573 N N . SER A 1 340 ? 12.039 -5.371 -19.508 1.00 96.44 340 SER A N 1
ATOM 2574 C CA . SER A 1 340 ? 11.244 -6.322 -20.297 1.00 96.44 340 SER A CA 1
ATOM 2575 C C . SER A 1 340 ? 10.391 -7.236 -19.411 1.00 96.44 340 SER A C 1
ATOM 2577 O O . SER A 1 340 ? 9.209 -7.418 -19.699 1.00 96.44 340 SER A O 1
ATOM 2579 N N . GLN A 1 341 ? 10.935 -7.724 -18.291 1.00 97.06 341 GLN A N 1
ATOM 2580 C CA . GLN A 1 341 ? 10.194 -8.496 -17.285 1.00 97.06 341 GLN A CA 1
ATOM 2581 C C . GLN A 1 341 ? 9.056 -7.679 -16.666 1.00 97.06 341 GLN A C 1
ATOM 2583 O O . GLN A 1 341 ? 7.912 -8.127 -16.676 1.00 97.06 341 GLN A O 1
ATOM 2588 N N . LEU A 1 342 ? 9.339 -6.450 -16.212 1.00 98.00 342 LEU A N 1
ATOM 2589 C CA . LEU A 1 342 ? 8.317 -5.518 -15.725 1.00 98.00 342 LEU A CA 1
ATOM 2590 C C . LEU A 1 342 ? 7.209 -5.305 -16.759 1.00 98.00 342 LEU A C 1
ATOM 2592 O O . LEU A 1 342 ? 6.031 -5.467 -16.438 1.00 98.00 342 LEU A O 1
ATOM 2596 N N . LYS A 1 343 ? 7.579 -4.925 -17.992 1.00 97.69 343 LYS A N 1
ATOM 2597 C CA . LYS A 1 343 ? 6.615 -4.597 -19.046 1.00 97.69 343 LYS A CA 1
ATOM 2598 C C . LYS A 1 343 ? 5.776 -5.819 -19.410 1.00 97.69 343 LYS A C 1
ATOM 2600 O O . LYS A 1 343 ? 4.562 -5.682 -19.469 1.00 97.69 343 LYS A O 1
ATOM 2605 N N . SER A 1 344 ? 6.384 -6.990 -19.599 1.00 96.94 344 SER A N 1
ATOM 2606 C CA . SER A 1 344 ? 5.682 -8.237 -19.931 1.00 96.94 344 SER A CA 1
ATOM 2607 C C . SER A 1 344 ? 4.742 -8.674 -18.803 1.00 96.94 344 SER A C 1
ATOM 2609 O O . SER A 1 344 ? 3.520 -8.653 -18.966 1.00 96.94 344 SER A O 1
ATOM 2611 N N . TRP A 1 345 ? 5.283 -8.966 -17.618 1.00 98.44 345 TRP A N 1
ATOM 2612 C CA . TRP A 1 345 ? 4.512 -9.534 -16.513 1.00 98.44 345 TRP A CA 1
ATOM 2613 C C . TRP A 1 345 ? 3.452 -8.561 -15.995 1.00 98.44 345 TRP A C 1
ATOM 2615 O O . TRP A 1 345 ? 2.291 -8.938 -15.836 1.00 98.44 345 TRP A O 1
ATOM 2625 N N . GLY A 1 346 ? 3.794 -7.278 -15.849 1.00 98.44 346 GLY A N 1
ATOM 2626 C CA . GLY A 1 346 ? 2.824 -6.244 -15.500 1.00 98.44 346 GLY A CA 1
ATOM 2627 C C . GLY A 1 346 ? 1.728 -6.061 -16.559 1.00 98.44 346 GLY A C 1
ATOM 2628 O O . GLY A 1 346 ? 0.585 -5.782 -16.201 1.00 98.44 346 GLY A O 1
ATOM 2629 N N . THR A 1 347 ? 2.023 -6.276 -17.848 1.00 98.31 347 THR A N 1
ATOM 2630 C CA . THR A 1 347 ? 1.018 -6.225 -18.926 1.00 98.31 347 THR A CA 1
ATOM 2631 C C . THR A 1 347 ? 0.052 -7.405 -18.859 1.00 98.31 347 THR A C 1
ATOM 2633 O O . THR A 1 347 ? -1.135 -7.197 -19.124 1.00 98.31 347 THR A O 1
ATOM 2636 N N . THR A 1 348 ? 0.502 -8.600 -18.460 1.00 97.88 348 THR A N 1
ATOM 2637 C CA . THR A 1 348 ? -0.380 -9.751 -18.188 1.00 97.88 348 THR A CA 1
ATOM 2638 C C . THR A 1 348 ? -1.227 -9.524 -16.935 1.00 97.88 348 THR A C 1
ATOM 2640 O O . THR A 1 348 ? -2.434 -9.750 -16.962 1.00 97.88 348 THR A O 1
ATOM 2643 N N . MET A 1 349 ? -0.637 -9.002 -15.855 1.00 98.44 349 MET A N 1
ATOM 2644 C CA . MET A 1 349 ? -1.351 -8.703 -14.604 1.00 98.44 349 MET A CA 1
ATOM 2645 C C . MET A 1 349 ? -2.404 -7.592 -14.772 1.00 98.44 349 MET A C 1
ATOM 2647 O O . MET A 1 349 ? -3.479 -7.678 -14.188 1.00 98.44 349 MET A O 1
ATOM 2651 N N . LEU A 1 350 ? -2.135 -6.596 -15.626 1.00 97.62 350 LEU A N 1
ATOM 2652 C CA . LEU A 1 350 ? -3.107 -5.598 -16.106 1.00 97.62 350 LEU A CA 1
ATOM 2653 C C . LEU A 1 350 ? -3.938 -6.090 -17.310 1.00 97.62 350 LEU A C 1
ATOM 2655 O O . LEU A 1 350 ? -4.645 -5.305 -17.945 1.00 97.62 350 LEU A O 1
ATOM 2659 N N . GLY A 1 351 ? -3.841 -7.364 -17.687 1.00 95.94 351 GLY A N 1
ATOM 2660 C CA . GLY A 1 351 ? -4.770 -7.999 -18.621 1.00 95.94 351 GLY A CA 1
ATOM 2661 C C . GLY A 1 351 ? -6.140 -8.141 -17.966 1.00 95.94 351 GLY A C 1
ATOM 2662 O O . GLY A 1 351 ? -7.111 -7.550 -18.440 1.00 95.94 351 GLY A O 1
ATOM 2663 N N . ASP A 1 352 ? -6.173 -8.829 -16.824 1.00 94.62 352 ASP A N 1
ATOM 2664 C CA . ASP A 1 352 ? -7.367 -9.015 -15.998 1.00 94.62 352 ASP A CA 1
ATOM 2665 C C . ASP A 1 352 ? -7.956 -7.665 -15.523 1.00 94.62 352 ASP A C 1
ATOM 2667 O O . ASP A 1 352 ? -7.257 -6.654 -15.403 1.00 94.62 352 ASP A O 1
ATOM 2671 N N . SER A 1 353 ? -9.267 -7.634 -15.279 1.00 91.81 353 SER A N 1
ATOM 2672 C CA . SER A 1 353 ? -9.977 -6.485 -14.705 1.00 91.81 353 SER A CA 1
ATOM 2673 C C . SER A 1 353 ? -10.296 -6.659 -13.219 1.00 91.81 353 SER A C 1
ATOM 2675 O O . SER A 1 353 ? -10.841 -5.745 -12.607 1.00 91.81 353 SER A O 1
ATOM 2677 N N . TYR A 1 354 ? -10.051 -7.832 -12.634 1.00 96.19 354 TYR A N 1
ATOM 2678 C CA . TYR A 1 354 ? -10.396 -8.150 -11.251 1.00 96.19 354 TYR A CA 1
ATOM 2679 C C . TYR A 1 354 ? -9.587 -7.384 -10.184 1.00 96.19 354 TYR A C 1
ATOM 2681 O O . TYR A 1 354 ? -10.185 -7.046 -9.160 1.00 96.19 354 TYR A O 1
ATOM 2689 N N . PRO A 1 355 ? -8.283 -7.077 -10.367 1.00 97.62 355 PRO A N 1
ATOM 2690 C CA . PRO A 1 355 ? -7.515 -6.382 -9.338 1.00 97.62 355 PRO A CA 1
ATOM 2691 C C . PRO A 1 355 ? -8.019 -4.963 -9.031 1.00 97.62 355 PRO A C 1
ATOM 2693 O O . PRO A 1 355 ? -8.238 -4.162 -9.936 1.00 97.62 355 PRO A O 1
ATOM 2696 N N . CYS A 1 356 ? -8.133 -4.626 -7.744 1.00 97.94 356 CYS A N 1
ATOM 2697 C CA . CYS A 1 356 ? -8.538 -3.297 -7.271 1.00 97.94 356 CYS A CA 1
ATOM 2698 C C . CYS A 1 356 ? -7.367 -2.304 -7.143 1.00 97.94 356 CYS A C 1
ATOM 2700 O O . CYS A 1 356 ? -7.597 -1.102 -7.066 1.00 97.94 356 CYS A O 1
ATOM 2702 N N . ALA A 1 357 ? -6.117 -2.786 -7.111 1.00 98.50 357 ALA A N 1
ATOM 2703 C CA . ALA A 1 357 ? -4.894 -1.976 -7.111 1.00 98.50 357 ALA A CA 1
ATOM 2704 C C . ALA A 1 357 ? -3.680 -2.806 -7.578 1.00 98.50 357 ALA A C 1
ATOM 2706 O O . ALA A 1 357 ? -3.664 -4.029 -7.422 1.00 98.50 357 ALA A O 1
ATOM 2707 N N . PHE A 1 358 ? -2.651 -2.135 -8.108 1.00 98.69 358 PHE A N 1
ATOM 2708 C CA . PHE A 1 358 ? -1.361 -2.720 -8.490 1.00 98.69 358 PHE A CA 1
ATOM 2709 C C . PHE A 1 358 ? -0.228 -1.967 -7.779 1.00 98.69 358 PHE A C 1
ATOM 2711 O O . PHE A 1 358 ? 0.175 -0.873 -8.176 1.00 98.69 358 PHE A O 1
ATOM 2718 N N . LEU A 1 359 ? 0.309 -2.573 -6.720 1.00 98.62 359 LEU A N 1
ATOM 2719 C CA . LEU A 1 359 ? 1.306 -1.972 -5.837 1.00 98.62 359 LEU A CA 1
ATOM 2720 C C . LEU A 1 359 ? 2.520 -2.908 -5.679 1.00 98.62 359 LEU A C 1
ATOM 2722 O O . LEU A 1 359 ? 2.435 -3.961 -5.051 1.00 98.62 359 LEU A O 1
ATOM 2726 N N . SER A 1 360 ? 3.668 -2.533 -6.245 1.00 98.56 360 SER A N 1
ATOM 2727 C CA . SER A 1 360 ? 4.886 -3.366 -6.272 1.00 98.56 360 SER A CA 1
ATOM 2728 C C . SER A 1 360 ? 5.857 -3.083 -5.119 1.00 98.56 360 SER A C 1
ATOM 2730 O O . SER A 1 360 ? 6.074 -1.931 -4.726 1.00 98.56 360 SER A O 1
ATOM 2732 N N . TRP A 1 361 ? 6.489 -4.132 -4.588 1.00 95.19 361 TRP A N 1
ATOM 2733 C CA . TRP A 1 361 ? 7.539 -4.023 -3.571 1.00 95.19 361 TRP A CA 1
ATOM 2734 C C . TRP A 1 361 ? 8.900 -3.854 -4.256 1.00 95.19 361 TRP A C 1
ATOM 2736 O O . TRP A 1 361 ? 9.334 -4.738 -4.988 1.00 95.19 361 TRP A O 1
ATOM 2746 N N . ARG A 1 362 ? 9.626 -2.747 -4.078 1.00 93.69 362 ARG A N 1
ATOM 2747 C CA . ARG A 1 362 ? 9.281 -1.477 -3.408 1.00 93.69 362 ARG A CA 1
ATOM 2748 C C . ARG A 1 362 ? 9.974 -0.313 -4.122 1.00 93.69 362 ARG A C 1
ATOM 2750 O O . ARG A 1 362 ? 10.802 -0.543 -5.005 1.00 93.69 362 ARG A O 1
ATOM 2757 N N . TYR A 1 363 ? 9.699 0.932 -3.729 1.00 95.31 363 TYR A N 1
ATOM 2758 C CA . TYR A 1 363 ? 10.499 2.054 -4.218 1.00 95.31 363 TYR A CA 1
ATOM 2759 C C . TYR A 1 363 ? 11.972 1.907 -3.792 1.00 95.31 363 TYR A C 1
ATOM 2761 O O . TYR A 1 363 ? 12.277 1.675 -2.616 1.00 95.31 363 TYR A O 1
ATOM 2769 N N . ASN A 1 364 ? 12.869 2.069 -4.765 1.00 95.81 364 ASN A N 1
ATOM 2770 C CA . ASN A 1 364 ? 14.318 2.148 -4.615 1.00 95.81 364 ASN A CA 1
ATOM 2771 C C . ASN A 1 364 ? 14.839 3.142 -5.662 1.00 95.81 364 ASN A C 1
ATOM 2773 O O . ASN A 1 364 ? 14.592 2.950 -6.852 1.00 95.81 364 ASN A O 1
ATOM 2777 N N . THR A 1 365 ? 15.551 4.190 -5.241 1.00 93.62 365 THR A N 1
ATOM 2778 C CA . THR A 1 365 ? 15.949 5.280 -6.145 1.00 93.62 365 THR A CA 1
ATOM 2779 C C . THR A 1 365 ? 16.842 4.810 -7.294 1.00 93.62 365 THR A C 1
ATOM 2781 O O . THR A 1 365 ? 16.571 5.186 -8.425 1.00 93.62 365 THR A O 1
ATOM 2784 N N . ARG A 1 366 ? 17.852 3.957 -7.050 1.00 92.44 366 ARG A N 1
ATOM 2785 C CA . ARG A 1 366 ? 18.800 3.492 -8.090 1.00 92.44 366 ARG A CA 1
ATOM 2786 C C . ARG A 1 366 ? 18.132 2.605 -9.144 1.00 92.44 366 ARG A C 1
ATOM 2788 O O . ARG A 1 366 ? 18.518 2.636 -10.306 1.00 92.44 366 ARG A O 1
ATOM 2795 N N . TYR A 1 367 ? 17.140 1.813 -8.742 1.00 94.06 367 TYR A N 1
ATOM 2796 C CA . TYR A 1 367 ? 16.351 0.994 -9.662 1.00 94.06 367 TYR A CA 1
ATOM 2797 C C . TYR A 1 367 ? 15.357 1.855 -10.458 1.00 94.06 367 TYR A C 1
ATOM 2799 O O . TYR A 1 367 ? 15.335 1.824 -11.685 1.00 94.06 367 TYR A O 1
ATOM 2807 N N . MET A 1 368 ? 14.581 2.689 -9.759 1.00 94.12 368 MET A N 1
ATOM 2808 C CA . MET A 1 368 ? 13.500 3.502 -10.336 1.00 94.12 368 MET A CA 1
ATOM 2809 C C . MET A 1 368 ? 13.996 4.748 -11.099 1.00 94.12 368 MET A C 1
ATOM 2811 O O . MET A 1 368 ? 13.197 5.413 -11.763 1.00 94.12 368 MET A O 1
ATOM 2815 N N . SER A 1 369 ? 15.287 5.096 -11.011 1.00 92.38 369 SER A N 1
ATOM 2816 C CA . SER A 1 369 ? 15.892 6.205 -11.760 1.00 92.38 369 SER A CA 1
ATOM 2817 C C . SER A 1 369 ? 16.297 5.838 -13.189 1.00 92.38 369 SER A C 1
ATOM 2819 O O . SER A 1 369 ? 16.411 6.750 -14.012 1.00 92.38 369 SER A O 1
ATOM 2821 N N . ARG A 1 370 ? 16.487 4.549 -13.509 1.00 95.38 370 ARG A N 1
ATOM 2822 C CA . ARG A 1 370 ? 16.903 4.102 -14.849 1.00 95.38 370 ARG A CA 1
ATOM 2823 C C . ARG A 1 370 ? 15.857 4.448 -15.917 1.00 95.38 370 ARG A C 1
ATOM 2825 O O . ARG A 1 370 ? 14.654 4.391 -15.657 1.00 95.38 370 ARG A O 1
ATOM 2832 N N . SER A 1 371 ? 16.309 4.790 -17.122 1.00 95.75 371 SER A N 1
ATOM 2833 C CA . SER A 1 371 ? 15.461 5.132 -18.277 1.00 95.75 371 SER A CA 1
ATOM 2834 C C . SER A 1 371 ? 14.562 3.970 -18.718 1.00 95.75 371 SER A C 1
ATOM 2836 O O . SER A 1 371 ? 13.360 4.160 -18.903 1.00 95.75 371 SER A O 1
ATOM 2838 N N . ASP A 1 372 ? 15.108 2.757 -18.796 1.00 96.38 372 ASP A N 1
ATOM 2839 C CA . ASP A 1 372 ? 14.387 1.533 -19.160 1.00 96.38 372 ASP A CA 1
ATOM 2840 C C . ASP A 1 372 ? 13.266 1.196 -18.156 1.00 96.38 372 ASP A C 1
ATOM 2842 O O . ASP A 1 372 ? 12.111 1.011 -18.546 1.00 96.38 372 ASP A O 1
ATOM 2846 N N . ILE A 1 373 ? 13.565 1.221 -16.852 1.00 97.56 373 ILE A N 1
ATOM 2847 C CA . ILE A 1 373 ? 12.585 1.013 -15.776 1.00 97.56 373 ILE A CA 1
ATOM 2848 C C . ILE A 1 373 ? 11.519 2.121 -15.792 1.00 97.56 373 ILE A C 1
ATOM 2850 O O . ILE A 1 373 ? 10.328 1.826 -15.685 1.00 97.56 373 ILE A O 1
ATOM 2854 N N . LYS A 1 374 ? 11.900 3.393 -15.997 1.00 96.62 374 LYS A N 1
ATOM 2855 C CA . LYS A 1 374 ? 10.949 4.510 -16.173 1.00 96.62 374 LYS A CA 1
ATOM 2856 C C . LYS A 1 374 ? 10.011 4.290 -17.369 1.00 96.62 374 LYS A C 1
ATOM 2858 O O . LYS A 1 374 ? 8.823 4.589 -17.248 1.00 96.62 374 LYS A O 1
ATOM 2863 N N . SER A 1 375 ? 10.510 3.770 -18.491 1.00 96.88 375 SER A N 1
ATOM 2864 C CA . SER A 1 375 ? 9.720 3.499 -19.704 1.00 96.88 375 SER A CA 1
ATOM 2865 C C . SER A 1 375 ? 8.755 2.318 -19.523 1.00 96.88 375 SER A C 1
ATOM 2867 O O . SER A 1 375 ? 7.556 2.433 -19.810 1.00 96.88 375 SER A O 1
ATOM 2869 N N . ALA A 1 376 ? 9.225 1.217 -18.926 1.00 98.19 376 ALA A N 1
ATOM 2870 C CA . ALA A 1 376 ? 8.376 0.088 -18.548 1.00 98.19 376 ALA A CA 1
ATOM 2871 C C . ALA A 1 376 ? 7.261 0.530 -17.583 1.00 98.19 376 ALA A C 1
ATOM 2873 O O . ALA A 1 376 ? 6.083 0.278 -17.832 1.00 98.19 376 ALA A O 1
ATOM 2874 N N . MET A 1 377 ? 7.606 1.285 -16.536 1.00 98.06 377 MET A N 1
ATOM 2875 C CA . MET A 1 377 ? 6.632 1.812 -15.577 1.00 98.06 377 MET A CA 1
ATOM 2876 C C . MET A 1 377 ? 5.678 2.853 -16.195 1.00 98.06 377 MET A C 1
ATOM 2878 O O . MET A 1 377 ? 4.527 2.915 -15.778 1.00 98.06 377 MET A O 1
ATOM 2882 N N . SER A 1 378 ? 6.094 3.642 -17.199 1.00 97.25 378 SER A N 1
ATOM 2883 C CA . SER A 1 378 ? 5.170 4.477 -17.996 1.00 97.25 378 SER A CA 1
ATOM 2884 C C . SER A 1 378 ? 4.159 3.622 -18.767 1.00 97.25 378 SER A C 1
ATOM 2886 O O . SER A 1 378 ? 2.966 3.912 -18.738 1.00 97.25 378 SER A O 1
ATOM 2888 N N . SER A 1 379 ? 4.626 2.552 -19.420 1.00 97.44 379 SER A N 1
ATOM 2889 C CA . SER A 1 379 ? 3.774 1.633 -20.190 1.00 97.44 379 SER A CA 1
ATOM 2890 C C . SER A 1 379 ? 2.700 0.995 -19.300 1.00 97.44 379 SER A C 1
ATOM 2892 O O . SER A 1 379 ? 1.514 1.007 -19.632 1.00 97.44 379 SER A O 1
ATOM 2894 N N . LEU A 1 380 ? 3.109 0.496 -18.128 1.00 98.44 380 LEU A N 1
ATOM 2895 C CA . LEU A 1 380 ? 2.207 -0.093 -17.138 1.00 98.44 380 LEU A CA 1
ATOM 2896 C C . LEU A 1 380 ? 1.242 0.940 -16.542 1.00 98.44 380 LEU A C 1
ATOM 2898 O O . LEU A 1 380 ? 0.054 0.655 -16.431 1.00 98.44 380 LEU A O 1
ATOM 2902 N N . ALA A 1 381 ? 1.709 2.150 -16.222 1.00 97.44 381 ALA A N 1
ATOM 2903 C CA . ALA A 1 381 ? 0.851 3.225 -15.727 1.00 97.44 381 ALA A CA 1
ATOM 2904 C C . ALA A 1 381 ? -0.249 3.599 -16.731 1.00 97.44 381 ALA A C 1
ATOM 2906 O O . ALA A 1 381 ? -1.402 3.780 -16.345 1.00 97.44 381 ALA A O 1
ATOM 2907 N N . ASN A 1 382 ? 0.080 3.669 -18.024 1.00 95.31 382 ASN A N 1
ATOM 2908 C CA . ASN A 1 382 ? -0.902 3.934 -19.073 1.00 95.31 382 ASN A CA 1
ATOM 2909 C C . ASN A 1 382 ? -1.936 2.797 -19.163 1.00 95.31 382 ASN A C 1
ATOM 2911 O O . ASN A 1 382 ? -3.133 3.078 -19.116 1.00 95.31 382 ASN A O 1
ATOM 2915 N N . LYS A 1 383 ? -1.499 1.526 -19.166 1.00 96.19 383 LYS A N 1
ATOM 2916 C CA . LYS A 1 383 ? -2.408 0.360 -19.156 1.00 96.19 383 LYS A CA 1
ATOM 2917 C C . LYS A 1 383 ? -3.225 0.227 -17.859 1.00 96.19 383 LYS A C 1
ATOM 2919 O O . LYS A 1 383 ? -4.292 -0.377 -17.869 1.00 96.19 383 LYS A O 1
ATOM 2924 N N . ALA A 1 384 ? -2.750 0.781 -16.745 1.00 97.06 384 ALA A N 1
ATOM 2925 C CA . ALA A 1 384 ? -3.493 0.825 -15.490 1.00 97.06 384 ALA A CA 1
ATOM 2926 C C . ALA A 1 384 ? -4.552 1.939 -15.478 1.00 97.06 384 ALA A C 1
ATOM 2928 O O . ALA A 1 384 ? -5.639 1.721 -14.946 1.00 97.06 384 ALA A O 1
ATOM 2929 N N . ARG A 1 385 ? -4.277 3.105 -16.088 1.00 94.31 385 ARG A N 1
ATOM 2930 C CA . ARG A 1 385 ? -5.263 4.194 -16.231 1.00 94.31 385 ARG A CA 1
ATOM 2931 C C . ARG A 1 385 ? -6.406 3.841 -17.191 1.00 94.31 385 ARG A C 1
ATOM 2933 O O . ARG A 1 385 ? -7.528 4.247 -16.931 1.00 94.31 385 ARG A O 1
ATOM 2940 N N . SER A 1 386 ? -6.173 3.039 -18.234 1.00 93.12 386 SER A N 1
ATOM 2941 C CA . SER A 1 386 ? -7.218 2.603 -19.185 1.00 93.12 386 SER A CA 1
ATOM 2942 C C . SER A 1 386 ? -8.142 1.480 -18.672 1.00 93.12 386 SER A C 1
ATOM 2944 O O . SER A 1 386 ? -8.749 0.753 -19.458 1.00 93.12 386 SER A O 1
ATOM 2946 N N . LYS A 1 387 ? -8.250 1.301 -17.350 1.00 93.88 387 LYS A N 1
ATOM 2947 C CA . LYS A 1 387 ? -9.075 0.267 -16.706 1.00 93.88 387 LYS A CA 1
ATOM 2948 C C . LYS A 1 387 ? -10.200 0.900 -15.896 1.00 93.88 387 LYS A C 1
ATOM 2950 O O . LYS A 1 387 ? -10.036 1.971 -15.320 1.00 93.88 387 LYS A O 1
ATOM 2955 N N . ALA A 1 388 ? -11.326 0.201 -15.787 1.00 91.81 388 ALA A N 1
ATOM 2956 C CA . ALA A 1 388 ? -12.386 0.595 -14.867 1.00 91.81 388 ALA A CA 1
ATOM 2957 C C . ALA A 1 388 ? -11.864 0.598 -13.418 1.00 91.81 388 ALA A C 1
ATOM 2959 O O . ALA A 1 388 ? -11.262 -0.379 -12.965 1.00 91.81 388 ALA A O 1
ATOM 2960 N N . THR A 1 389 ? -12.116 1.685 -12.689 1.00 91.12 389 THR A N 1
ATOM 2961 C CA . THR A 1 389 ? -11.798 1.790 -11.260 1.00 91.12 389 THR A CA 1
ATOM 2962 C C . THR A 1 389 ? -12.603 0.762 -10.470 1.00 91.12 389 THR A C 1
ATOM 2964 O O . THR A 1 389 ? -13.820 0.679 -10.629 1.00 91.12 389 THR A O 1
ATOM 2967 N N . LYS A 1 390 ? -11.958 0.018 -9.566 1.00 92.06 390 LYS A N 1
ATOM 2968 C CA . LYS A 1 390 ? -12.642 -0.884 -8.626 1.00 92.06 390 LYS A CA 1
ATOM 2969 C C . LYS A 1 390 ? -12.239 -0.578 -7.193 1.00 92.06 390 LYS A C 1
ATOM 2971 O O . LYS A 1 390 ? -11.084 -0.277 -6.909 1.00 92.06 390 LYS A O 1
ATOM 2976 N N . SER A 1 391 ? -13.204 -0.657 -6.281 1.00 92.75 391 SER A N 1
ATOM 2977 C CA . SER A 1 391 ? -12.923 -0.562 -4.850 1.00 92.75 391 SER A CA 1
ATOM 2978 C C . SER A 1 391 ? -12.211 -1.827 -4.365 1.00 92.75 391 SER A C 1
ATOM 2980 O O . SER A 1 391 ? -12.474 -2.914 -4.871 1.00 92.75 391 SER A O 1
ATOM 2982 N N . CYS A 1 392 ? -11.363 -1.705 -3.342 1.00 96.19 392 CYS A N 1
ATOM 2983 C CA . CYS A 1 392 ? -10.837 -2.864 -2.616 1.00 96.19 392 CYS A CA 1
ATOM 2984 C C . CYS A 1 392 ? -11.801 -3.387 -1.533 1.00 96.19 392 CYS A C 1
ATOM 2986 O O . CYS A 1 392 ? -11.406 -4.230 -0.732 1.00 96.19 392 CYS A O 1
ATOM 2988 N N . LYS A 1 393 ? -13.056 -2.909 -1.494 1.00 91.38 393 LYS A N 1
ATOM 2989 C CA . LYS A 1 393 ? -14.157 -3.604 -0.807 1.00 91.38 393 LYS A CA 1
ATOM 2990 C C . LYS A 1 393 ? -14.398 -4.949 -1.505 1.00 91.38 393 LYS A C 1
ATOM 2992 O O . LYS A 1 393 ? -14.450 -4.992 -2.731 1.00 91.38 393 LYS A O 1
ATOM 2997 N N . GLY A 1 394 ? -14.523 -6.029 -0.734 1.00 78.06 394 GLY A N 1
ATOM 2998 C CA . GLY A 1 394 ? -14.778 -7.370 -1.273 1.00 78.06 394 GLY A CA 1
ATOM 2999 C C . GLY A 1 394 ? -16.141 -7.475 -1.961 1.00 78.06 394 GLY A C 1
ATOM 3000 O O . GLY A 1 394 ? -16.988 -6.601 -1.795 1.00 78.06 394 GLY A O 1
ATOM 3001 N N . GLY A 1 395 ? -16.379 -8.570 -2.690 1.00 63.25 395 GLY A N 1
ATOM 3002 C CA . GLY A 1 395 ? -17.606 -8.818 -3.473 1.00 63.25 395 GLY A CA 1
ATOM 3003 C C . GLY A 1 395 ? -18.873 -9.086 -2.646 1.00 63.25 395 GLY A C 1
ATOM 3004 O O . GLY A 1 395 ? -19.772 -9.786 -3.098 1.00 63.25 395 GLY A O 1
ATOM 3005 N N . LYS A 1 396 ? -18.927 -8.573 -1.417 1.00 61.78 396 LYS A N 1
ATOM 3006 C CA . LYS A 1 396 ? -20.073 -8.624 -0.512 1.00 61.78 396 LYS A CA 1
ATOM 3007 C C . LYS A 1 396 ? -21.043 -7.537 -0.965 1.00 61.78 396 LYS A C 1
ATOM 3009 O O . LYS A 1 396 ? -20.647 -6.375 -1.035 1.00 61.78 396 LYS A O 1
ATOM 3014 N N . ALA A 1 397 ? -22.269 -7.922 -1.314 1.00 35.38 397 ALA A N 1
ATOM 3015 C CA . ALA A 1 397 ? -23.243 -7.015 -1.916 1.00 35.38 397 ALA A CA 1
ATOM 3016 C C . ALA A 1 397 ? -23.446 -5.740 -1.078 1.00 35.38 397 ALA A C 1
ATOM 3018 O O . ALA A 1 397 ? -23.531 -5.795 0.151 1.00 35.38 397 ALA A O 1
ATOM 3019 N N . ALA A 1 398 ? -23.539 -4.596 -1.758 1.00 35.41 398 ALA A N 1
ATOM 3020 C CA . ALA A 1 398 ? -23.794 -3.300 -1.140 1.00 35.41 398 ALA A CA 1
ATOM 3021 C C . ALA A 1 398 ? -25.281 -3.154 -0.768 1.00 35.41 398 ALA A C 1
ATOM 3023 O O . ALA A 1 398 ? -26.013 -2.371 -1.366 1.00 35.41 398 ALA A O 1
ATOM 3024 N N . ALA A 1 399 ? -25.729 -3.926 0.223 1.00 31.34 399 ALA A N 1
ATOM 3025 C CA . ALA A 1 399 ? -26.998 -3.669 0.889 1.00 31.34 399 ALA A CA 1
ATOM 3026 C C . ALA A 1 399 ? -26.909 -2.341 1.667 1.00 31.34 399 ALA A C 1
ATOM 3028 O O . ALA A 1 399 ? -25.921 -2.091 2.359 1.00 31.34 399 ALA A O 1
ATOM 3029 N N . SER A 1 400 ? -27.958 -1.520 1.566 1.00 32.25 400 SER A N 1
ATOM 3030 C CA . SER A 1 400 ? -28.053 -0.150 2.097 1.00 32.25 400 SER A CA 1
ATOM 3031 C C . SER A 1 400 ? -27.141 0.898 1.432 1.00 32.25 400 SER A C 1
ATOM 3033 O O . SER A 1 400 ? -26.102 1.300 1.959 1.00 32.25 400 SER A O 1
ATOM 3035 N N . ALA A 1 401 ? -27.601 1.380 0.273 1.00 31.27 401 ALA A N 1
ATOM 3036 C CA . ALA A 1 401 ? -27.479 2.774 -0.171 1.00 31.27 401 ALA A CA 1
ATOM 3037 C C .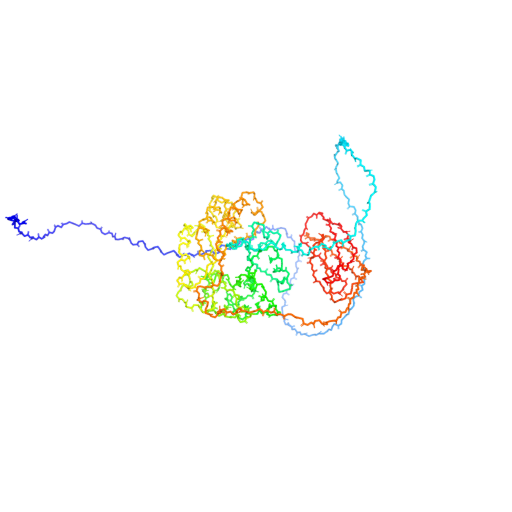 ALA A 1 401 ? -28.539 3.054 -1.262 1.00 31.27 401 ALA A C 1
ATOM 3039 O O . ALA A 1 401 ? -28.205 3.285 -2.422 1.00 31.27 401 ALA A O 1
ATOM 3040 N N . GLY A 1 402 ? -29.825 2.950 -0.898 1.00 28.59 402 GLY A N 1
ATOM 3041 C CA . GLY A 1 402 ? -30.934 3.364 -1.768 1.00 28.59 402 GLY A CA 1
ATOM 3042 C C . GLY A 1 402 ? -30.936 4.881 -1.998 1.00 28.59 402 GLY A C 1
ATOM 3043 O O . GLY A 1 402 ? -30.363 5.627 -1.204 1.00 28.59 402 GLY A O 1
ATOM 3044 N N . GLY A 1 403 ? -31.540 5.326 -3.102 1.00 28.92 403 GLY A N 1
ATOM 3045 C CA . GLY A 1 403 ? -31.543 6.735 -3.507 1.00 28.92 403 GLY A CA 1
ATOM 3046 C C . GLY A 1 403 ? -32.430 7.642 -2.644 1.00 28.92 403 GLY A C 1
ATOM 3047 O O . GLY A 1 403 ? -33.313 7.180 -1.929 1.00 28.92 403 GLY A O 1
ATOM 3048 N N . GLY A 1 404 ? -32.194 8.950 -2.755 1.00 26.61 404 GLY A N 1
ATOM 3049 C CA . GLY A 1 404 ? -32.955 9.997 -2.071 1.00 26.61 404 GLY A CA 1
ATOM 3050 C C . GLY A 1 404 ? -32.460 11.377 -2.496 1.00 26.61 404 GLY A C 1
ATOM 3051 O O . GLY A 1 404 ? -31.567 11.938 -1.868 1.00 26.61 404 GLY A O 1
ATOM 3052 N N . SER A 1 405 ? -32.992 11.892 -3.604 1.00 32.72 405 SER A N 1
ATOM 3053 C CA . SER A 1 405 ? -32.638 13.193 -4.183 1.00 32.72 405 SER A CA 1
ATOM 3054 C C . SER A 1 405 ? -33.772 14.199 -3.999 1.00 32.72 405 SER A C 1
ATOM 3056 O O . SER A 1 405 ? -34.877 13.945 -4.471 1.00 32.72 405 SER A O 1
ATOM 3058 N N . SER A 1 406 ? -33.489 15.347 -3.382 1.00 28.47 406 SER A N 1
ATOM 3059 C CA . SER A 1 406 ? -34.361 16.531 -3.390 1.00 28.47 406 SER A CA 1
ATOM 3060 C C . SER A 1 406 ? -33.518 17.804 -3.158 1.00 28.47 406 SER A C 1
ATOM 3062 O O . SER A 1 406 ? -32.429 17.681 -2.589 1.00 28.47 406 SER A O 1
ATOM 3064 N N . PRO A 1 407 ? -33.935 18.994 -3.637 1.00 34.72 407 PRO A N 1
ATOM 3065 C CA . PRO A 1 407 ? -33.082 20.184 -3.693 1.00 34.72 407 PRO A CA 1
ATOM 3066 C C . PRO A 1 407 ? -33.135 21.063 -2.430 1.00 34.72 407 PRO A C 1
ATOM 3068 O O . PRO A 1 407 ? -34.084 21.021 -1.652 1.00 34.72 407 PRO A O 1
ATOM 3071 N N . GLU A 1 408 ? -32.120 21.915 -2.273 1.00 27.56 408 GLU A N 1
ATOM 3072 C CA . GLU A 1 408 ? -31.953 22.868 -1.167 1.00 27.56 408 GLU A CA 1
ATOM 3073 C C . GLU A 1 408 ? -32.180 24.317 -1.658 1.00 27.56 408 GLU A C 1
ATOM 3075 O O . GLU A 1 408 ? -31.773 24.666 -2.769 1.00 27.56 408 GLU A O 1
ATOM 3080 N N . ARG A 1 409 ? -32.823 25.174 -0.846 1.00 28.59 409 ARG A N 1
ATOM 3081 C CA . ARG A 1 409 ? -33.059 26.611 -1.126 1.00 28.59 409 ARG A CA 1
ATOM 3082 C C . ARG A 1 409 ? -32.550 27.460 0.064 1.00 28.59 409 ARG A C 1
ATOM 3084 O O . ARG A 1 409 ? -32.695 26.997 1.192 1.00 28.59 409 ARG A O 1
ATOM 3091 N N . PRO A 1 410 ? -31.922 28.643 -0.135 1.00 40.75 410 PRO A N 1
ATOM 3092 C CA . PRO A 1 410 ? -30.901 29.124 0.814 1.00 40.75 410 PRO A CA 1
ATOM 3093 C C . PRO A 1 410 ? -31.274 30.336 1.702 1.00 40.75 410 PRO A C 1
ATOM 3095 O O . PRO A 1 410 ? -32.233 31.052 1.419 1.00 40.75 410 PRO A O 1
ATOM 3098 N N . SER A 1 411 ? -30.355 30.640 2.641 1.00 28.06 411 SER A N 1
ATOM 3099 C CA . SER A 1 411 ? -30.128 31.931 3.347 1.00 28.06 411 SER A CA 1
ATOM 3100 C C . SER A 1 411 ? -31.060 32.286 4.534 1.00 28.06 411 SER A C 1
ATOM 3102 O O . SER A 1 411 ? -32.148 31.723 4.604 1.00 28.06 411 SER A O 1
ATOM 3104 N N . PRO A 1 412 ? -30.676 33.212 5.465 1.00 37.75 412 PRO A N 1
ATOM 3105 C CA . PRO A 1 412 ? -29.498 34.109 5.462 1.00 37.75 412 PRO A CA 1
ATOM 3106 C C . PRO A 1 412 ? -28.626 34.223 6.757 1.00 37.75 412 PRO A C 1
ATOM 3108 O O . PRO A 1 412 ? -29.113 34.319 7.874 1.00 37.75 412 PRO A O 1
ATOM 3111 N N . ARG A 1 413 ? -27.306 34.373 6.542 1.00 29.89 413 ARG A N 1
ATOM 3112 C CA . ARG A 1 413 ? -26.379 35.422 7.064 1.00 29.89 413 ARG A CA 1
ATOM 3113 C C . ARG A 1 413 ? -26.454 35.957 8.525 1.00 29.89 413 ARG A C 1
ATOM 3115 O O . ARG A 1 413 ? -27.229 36.861 8.801 1.00 29.89 413 ARG A O 1
ATOM 3122 N N . THR A 1 414 ? -25.399 35.667 9.301 1.00 28.23 414 THR A N 1
ATOM 3123 C CA . THR A 1 414 ? -24.560 36.586 10.138 1.00 28.23 414 THR A CA 1
ATOM 3124 C C . THR A 1 414 ? -23.215 35.869 10.416 1.00 28.23 414 THR A C 1
ATOM 3126 O O . THR A 1 414 ? -23.130 34.662 10.217 1.00 28.23 414 THR A O 1
ATOM 3129 N N . GLY A 1 415 ? -22.088 36.478 10.811 1.00 26.80 415 GLY A N 1
ATOM 3130 C CA . GLY A 1 415 ? -21.699 37.886 10.977 1.00 26.80 415 GLY A CA 1
ATOM 3131 C C . GLY A 1 415 ? -20.485 37.982 11.928 1.00 26.80 415 GLY A C 1
ATOM 3132 O O . GLY A 1 415 ? -20.619 37.622 13.090 1.00 26.80 415 GLY A O 1
ATOM 3133 N N . GLY A 1 416 ? -19.302 38.419 11.467 1.00 27.14 416 GLY A N 1
ATOM 3134 C CA . GLY A 1 416 ? -18.109 38.544 12.329 1.00 27.14 416 GLY A CA 1
ATOM 3135 C C . GLY A 1 416 ? -16.791 38.762 11.571 1.00 27.14 416 GLY A C 1
ATOM 3136 O O . GLY A 1 416 ? -16.449 37.992 10.677 1.00 27.14 416 GLY A O 1
ATOM 3137 N N . THR A 1 417 ? -16.059 39.822 11.917 1.00 30.39 417 THR A N 1
ATOM 3138 C CA . THR A 1 417 ? -14.824 40.292 11.256 1.00 30.39 417 THR A CA 1
ATOM 3139 C C . THR A 1 417 ? -13.567 40.039 12.100 1.00 30.39 417 THR A C 1
ATOM 3141 O O . THR A 1 417 ? -13.645 39.832 13.307 1.00 30.39 417 THR A O 1
ATOM 3144 N N . GLY A 1 418 ? -12.385 40.069 11.469 1.00 28.20 418 GLY A N 1
ATOM 3145 C CA . GLY A 1 418 ? -11.100 39.940 12.169 1.00 28.20 418 GLY A CA 1
ATOM 3146 C C . GLY A 1 418 ? -9.896 39.895 11.224 1.00 28.20 418 GLY A C 1
ATOM 3147 O O . GLY A 1 418 ? -9.443 38.816 10.850 1.00 28.20 418 GLY A O 1
ATOM 3148 N N . SER A 1 419 ? -9.383 41.064 10.826 1.00 35.16 419 SER A N 1
ATOM 3149 C CA . SER A 1 419 ? -8.138 41.190 10.046 1.00 35.16 419 SER A CA 1
ATOM 3150 C C . SER A 1 419 ? -6.928 41.403 10.966 1.00 35.16 419 SER A C 1
ATOM 3152 O O . SER A 1 419 ? -7.080 41.875 12.090 1.00 35.16 419 SER A O 1
ATOM 3154 N N . GLY A 1 420 ? -5.721 41.061 10.504 1.00 31.38 420 GLY A N 1
ATOM 3155 C CA . GLY A 1 420 ? -4.507 41.150 11.324 1.00 31.38 420 GLY A CA 1
ATOM 3156 C C . GLY A 1 420 ? -3.239 40.663 10.623 1.00 31.38 420 GLY A C 1
ATOM 3157 O O . GLY A 1 420 ? -2.665 39.644 11.004 1.00 31.38 420 GLY A O 1
ATOM 3158 N N . GLY A 1 421 ? -2.796 41.380 9.588 1.00 44.25 421 GLY A N 1
ATOM 3159 C CA . GLY A 1 421 ? -1.468 41.183 9.001 1.00 44.25 421 GLY A CA 1
ATOM 3160 C C . GLY A 1 421 ? -0.392 41.894 9.828 1.00 44.25 421 GLY A C 1
ATOM 3161 O O . GLY A 1 421 ? -0.558 43.058 10.173 1.00 44.25 421 GLY A O 1
ATOM 3162 N N . GLY A 1 422 ? 0.719 41.218 10.130 1.00 35.94 422 GLY A N 1
ATOM 3163 C CA . GLY A 1 422 ? 1.837 41.817 10.862 1.00 35.94 422 GLY A CA 1
ATOM 3164 C C . GLY A 1 422 ? 3.160 41.112 10.578 1.00 35.94 422 GLY A C 1
ATOM 3165 O O . GLY A 1 422 ? 3.243 39.882 10.625 1.00 35.94 422 GLY A O 1
ATOM 3166 N N . SER A 1 423 ? 4.199 41.892 10.279 1.00 51.53 423 SER A N 1
ATOM 3167 C CA . SER A 1 423 ? 5.579 41.409 10.215 1.00 51.53 423 SER A CA 1
ATOM 3168 C C . SER A 1 423 ? 6.072 41.026 11.617 1.00 51.53 423 SER A C 1
ATOM 3170 O O . SER A 1 423 ? 5.590 41.531 12.630 1.00 51.53 423 SER A O 1
ATOM 3172 N N . SER A 1 424 ? 7.018 40.088 11.700 1.00 53.53 424 SER A N 1
ATOM 3173 C CA . SER A 1 424 ? 7.483 39.544 12.980 1.00 53.53 424 SER A CA 1
ATOM 3174 C C . SER A 1 424 ? 8.996 39.602 13.124 1.00 53.53 424 SER A C 1
ATOM 3176 O O . SER A 1 424 ? 9.718 39.056 12.289 1.00 53.53 424 SER A O 1
ATOM 3178 N N . SER A 1 425 ? 9.455 40.146 14.246 1.00 74.00 425 SER A N 1
ATOM 3179 C CA . SER A 1 425 ? 10.843 40.174 14.719 1.00 74.00 425 SER A CA 1
ATOM 3180 C C . SER A 1 425 ? 11.352 38.796 15.187 1.00 74.00 425 SER A C 1
ATOM 3182 O O . SER A 1 425 ? 11.910 38.651 16.272 1.00 74.00 425 SER A O 1
ATOM 3184 N N . ILE A 1 426 ? 11.155 37.751 14.373 1.00 92.25 426 ILE A N 1
ATOM 3185 C CA . ILE A 1 426 ? 11.672 36.408 14.662 1.00 92.25 426 ILE A CA 1
ATOM 3186 C C . ILE A 1 426 ? 13.171 36.376 14.357 1.00 92.25 426 ILE A C 1
ATOM 3188 O O . ILE A 1 426 ? 13.579 36.389 13.191 1.00 92.25 426 ILE A O 1
ATOM 3192 N N . SER A 1 427 ? 13.978 36.289 15.412 1.00 95.06 427 SER A N 1
ATOM 3193 C CA . SER A 1 427 ? 15.425 36.097 15.314 1.00 95.06 427 SER A CA 1
ATOM 3194 C C . SER A 1 427 ? 15.776 34.609 15.295 1.00 95.06 427 SER A C 1
ATOM 3196 O O . SER A 1 427 ? 15.110 33.799 15.944 1.00 95.06 427 SER A O 1
ATOM 3198 N N . LEU A 1 428 ? 16.820 34.255 14.547 1.00 97.06 428 LEU A N 1
ATOM 3199 C CA . LEU A 1 428 ? 17.347 32.899 14.402 1.00 97.06 428 LEU A CA 1
ATOM 3200 C C . LEU A 1 428 ? 18.877 32.966 14.363 1.00 97.06 428 LEU A C 1
ATOM 3202 O O . LEU A 1 428 ? 19.438 33.702 13.554 1.00 97.06 428 LEU A O 1
ATOM 3206 N N . LYS A 1 429 ? 19.540 32.162 15.193 1.00 97.19 429 LYS A N 1
ATOM 3207 C CA . LYS A 1 429 ? 20.968 31.836 15.101 1.00 97.19 429 LYS A CA 1
ATOM 3208 C C . LYS A 1 429 ? 21.116 30.363 14.719 1.00 97.19 429 LYS A C 1
ATOM 3210 O O . LYS A 1 429 ? 20.267 29.543 15.070 1.00 97.19 429 LYS A O 1
ATOM 3215 N N . VAL A 1 430 ? 22.174 30.027 13.980 1.00 97.38 430 VAL A N 1
ATOM 3216 C CA . VAL A 1 430 ? 22.460 28.643 13.576 1.00 97.38 430 VAL A CA 1
ATOM 3217 C C . VAL A 1 430 ? 23.950 28.358 13.725 1.00 97.38 430 VAL A C 1
ATOM 3219 O O . VAL A 1 430 ? 24.760 28.930 13.002 1.00 97.38 430 VAL A O 1
ATOM 3222 N N . GLY A 1 431 ? 24.303 27.461 14.643 1.00 93.56 431 GLY A N 1
ATOM 3223 C CA . GLY A 1 431 ? 25.642 26.880 14.751 1.00 93.56 431 GLY A CA 1
ATOM 3224 C C . GLY A 1 431 ? 25.736 25.570 13.966 1.00 93.56 431 GLY A C 1
ATOM 3225 O O . GLY A 1 431 ? 24.737 24.867 13.797 1.00 93.56 431 GLY A O 1
ATOM 3226 N N . ALA A 1 432 ? 26.924 25.206 13.486 1.00 94.00 432 ALA A N 1
ATOM 3227 C CA . ALA A 1 432 ? 27.119 23.986 12.706 1.00 94.00 432 ALA A CA 1
ATOM 3228 C C . ALA A 1 432 ? 28.468 23.320 13.017 1.00 94.00 432 ALA A C 1
ATOM 3230 O O . ALA A 1 432 ? 29.479 24.001 13.132 1.00 94.00 432 ALA A O 1
ATOM 3231 N N . ARG A 1 433 ? 28.493 21.984 13.126 1.00 95.81 433 ARG A N 1
ATOM 3232 C CA . ARG A 1 433 ? 29.729 21.186 13.253 1.00 95.81 433 ARG A CA 1
ATOM 3233 C C . ARG A 1 433 ? 29.593 19.786 12.653 1.00 95.81 433 ARG A C 1
ATOM 3235 O O . ARG A 1 433 ? 28.523 19.175 12.712 1.00 95.81 433 ARG A O 1
ATOM 3242 N N . ALA A 1 434 ? 30.684 19.234 12.131 1.00 92.25 434 ALA A N 1
ATOM 3243 C CA . ALA A 1 434 ? 30.761 17.841 11.688 1.00 92.25 434 ALA A CA 1
ATOM 3244 C C . ALA A 1 434 ? 31.473 16.969 12.742 1.00 92.25 434 ALA A C 1
ATOM 3246 O O . ALA A 1 434 ? 32.434 17.406 13.362 1.00 92.25 434 ALA A O 1
ATOM 3247 N N . ARG A 1 435 ? 31.005 15.732 12.972 1.00 91.75 435 ARG A N 1
ATOM 3248 C CA . ARG A 1 435 ? 31.707 14.722 13.797 1.00 91.75 435 ARG A CA 1
ATOM 3249 C C . ARG A 1 435 ? 31.310 13.308 13.364 1.00 91.75 435 ARG A C 1
ATOM 3251 O O . ARG A 1 435 ? 30.125 13.022 13.197 1.00 91.75 435 ARG A O 1
ATOM 3258 N N . SER A 1 436 ? 32.288 12.418 13.185 1.00 88.25 436 SER A N 1
ATOM 3259 C CA . SER A 1 436 ? 32.087 10.975 12.926 1.00 88.25 436 SER A CA 1
ATOM 3260 C C . SER A 1 436 ? 31.111 10.646 11.774 1.00 88.25 436 SER A C 1
ATOM 3262 O O . SER A 1 436 ? 30.230 9.793 11.911 1.00 88.25 436 SER A O 1
ATOM 3264 N N . GLY A 1 437 ? 31.222 11.341 10.634 1.00 88.75 437 GLY A N 1
ATOM 3265 C CA . GLY A 1 437 ? 30.327 11.144 9.479 1.00 88.75 437 GLY A CA 1
ATOM 3266 C C . GLY A 1 437 ? 28.877 11.589 9.720 1.00 88.75 437 GLY A C 1
ATOM 3267 O O . GLY A 1 437 ? 27.936 11.028 9.143 1.00 88.75 437 GLY A O 1
ATOM 3268 N N . LYS A 1 438 ? 28.688 12.567 10.611 1.00 92.56 438 LYS A N 1
ATOM 3269 C CA . LYS A 1 438 ? 27.421 13.253 10.854 1.00 92.56 438 LYS A CA 1
ATOM 3270 C C . LYS A 1 438 ? 27.639 14.763 10.852 1.00 92.56 438 LYS A C 1
ATOM 3272 O O . LYS A 1 438 ? 28.638 15.243 11.382 1.00 92.56 438 LYS A O 1
ATOM 3277 N N . HIS A 1 439 ? 26.666 15.492 10.324 1.00 96.69 439 HIS A N 1
ATOM 3278 C CA . HIS A 1 439 ? 26.577 16.945 10.426 1.00 96.69 439 HIS A CA 1
ATOM 3279 C C . HIS A 1 439 ? 25.534 17.273 11.498 1.00 96.69 439 HIS A C 1
ATOM 3281 O O . HIS A 1 439 ? 24.444 16.689 11.500 1.00 96.69 439 HIS A O 1
ATOM 3287 N N . TYR A 1 440 ? 25.897 18.167 12.410 1.00 95.56 440 TYR A N 1
ATOM 3288 C CA . TYR A 1 440 ? 25.082 18.672 13.507 1.00 95.56 440 TYR A CA 1
ATOM 3289 C C . TYR A 1 440 ? 24.859 20.162 13.266 1.00 95.56 440 TYR A C 1
ATOM 3291 O O . TYR A 1 440 ? 25.828 20.910 13.150 1.00 95.56 440 TYR A O 1
ATOM 3299 N N . MET A 1 441 ? 23.602 20.586 13.191 1.00 97.88 441 MET A N 1
ATOM 3300 C CA . MET A 1 441 ? 23.228 21.987 13.026 1.00 97.88 441 MET A CA 1
ATOM 3301 C C . MET A 1 441 ? 22.308 22.364 14.183 1.00 97.88 441 MET A C 1
ATOM 3303 O O . MET A 1 441 ? 21.211 21.817 14.293 1.00 97.88 441 MET A O 1
ATOM 3307 N N . THR A 1 442 ? 22.776 23.247 15.055 1.00 97.00 442 THR A N 1
ATOM 3308 C CA . THR A 1 442 ? 22.052 23.741 16.231 1.00 97.00 442 THR A CA 1
ATOM 3309 C C . THR A 1 442 ? 21.346 25.035 15.858 1.00 97.00 442 THR A C 1
ATOM 3311 O O . THR A 1 442 ? 21.974 25.917 15.281 1.00 97.00 442 THR A O 1
ATOM 3314 N N . LEU A 1 443 ? 20.048 25.131 16.131 1.00 98.38 443 LEU A N 1
ATOM 3315 C CA . LEU A 1 443 ? 19.218 26.299 15.853 1.00 98.38 443 LEU A CA 1
ATOM 3316 C C . LEU A 1 443 ? 18.698 26.877 17.166 1.00 98.38 443 LEU A C 1
ATOM 3318 O O . LEU A 1 443 ? 18.073 26.147 17.933 1.00 98.38 443 LEU A O 1
ATOM 3322 N N . ASP A 1 444 ? 18.847 28.186 17.340 1.00 97.31 444 ASP A N 1
ATOM 3323 C CA . ASP A 1 444 ? 18.377 28.927 18.512 1.00 97.31 444 ASP A CA 1
ATOM 3324 C C . ASP A 1 444 ? 17.549 30.136 18.054 1.00 97.31 444 ASP A C 1
ATOM 3326 O O . ASP A 1 444 ? 17.972 30.868 17.154 1.00 97.31 444 ASP A O 1
ATOM 3330 N N . TRP A 1 445 ? 16.353 30.355 18.616 1.00 97.62 445 TRP A N 1
ATOM 3331 C CA . TRP A 1 445 ? 15.421 31.378 18.108 1.00 97.62 445 TRP A CA 1
ATOM 3332 C C . TRP A 1 445 ? 14.627 32.138 19.179 1.00 97.62 445 TRP A C 1
ATOM 3334 O O . TRP A 1 445 ? 14.383 31.664 20.288 1.00 97.62 445 TRP A O 1
ATOM 3344 N N . SER A 1 446 ? 14.145 33.325 18.806 1.00 96.19 446 SER A N 1
ATOM 3345 C CA . SER A 1 446 ? 13.262 34.169 19.624 1.00 96.19 446 SER A CA 1
ATOM 3346 C C . SER A 1 446 ? 12.197 34.873 18.766 1.00 96.19 446 SER A C 1
ATOM 3348 O O . SER A 1 446 ? 12.184 34.742 17.544 1.00 96.19 446 SER A O 1
ATOM 3350 N N . GLY A 1 447 ? 11.233 35.561 19.392 1.00 92.62 447 GLY A N 1
ATOM 3351 C CA . GLY A 1 447 ? 10.158 36.297 18.695 1.00 92.62 447 GLY A CA 1
ATOM 3352 C C . GLY A 1 447 ? 9.023 35.440 18.102 1.00 92.62 447 GLY A C 1
ATOM 3353 O O . GLY A 1 447 ? 8.048 35.974 17.569 1.00 92.62 447 GLY A O 1
ATOM 3354 N N . VAL A 1 448 ? 9.100 34.109 18.196 1.00 92.38 448 VAL A N 1
ATOM 3355 C CA . VAL A 1 448 ? 8.048 33.199 17.712 1.00 92.38 448 VAL A CA 1
ATOM 3356 C C . VAL A 1 448 ? 6.894 33.141 18.719 1.00 92.38 448 VAL A C 1
ATOM 3358 O O . VAL A 1 448 ? 7.103 32.763 19.871 1.00 92.38 448 VAL A O 1
ATOM 3361 N N . LYS A 1 449 ? 5.670 33.479 18.290 1.00 88.62 449 LYS A N 1
ATOM 3362 C CA . LYS A 1 449 ? 4.436 33.328 19.086 1.00 88.62 449 LYS A CA 1
ATOM 3363 C C . LYS A 1 449 ? 3.867 31.901 18.985 1.00 88.62 449 LYS A C 1
ATOM 3365 O O . LYS A 1 449 ? 4.028 31.230 17.967 1.00 88.62 449 LYS A O 1
ATOM 3370 N N . GLY A 1 450 ? 3.153 31.461 20.025 1.00 88.31 450 GLY A N 1
ATOM 3371 C CA . GLY A 1 450 ? 2.514 30.137 20.103 1.00 88.31 450 GLY A CA 1
ATOM 3372 C C . GLY A 1 450 ? 3.408 29.031 20.684 1.00 88.31 450 GLY A C 1
ATOM 3373 O O . GLY A 1 450 ? 4.589 29.234 20.946 1.00 88.31 450 GLY A O 1
ATOM 3374 N N . SER A 1 451 ? 2.841 27.842 20.906 1.00 87.75 451 SER A N 1
ATOM 3375 C CA . SER A 1 451 ? 3.485 26.724 21.627 1.00 87.75 451 SER A CA 1
ATOM 3376 C C . SER A 1 451 ? 4.314 25.769 20.752 1.00 87.75 451 SER A C 1
ATOM 3378 O O . SER A 1 451 ? 4.802 24.741 21.228 1.00 87.75 451 SER A O 1
ATOM 3380 N N . SER A 1 452 ? 4.466 26.052 19.458 1.00 84.94 452 SER A N 1
ATOM 3381 C CA . SER A 1 452 ? 5.194 25.200 18.510 1.00 84.94 452 SER A CA 1
ATOM 3382 C C . SER A 1 452 ? 5.735 26.006 17.335 1.00 84.94 452 SER A C 1
ATOM 3384 O O . SER A 1 452 ? 5.110 26.987 16.928 1.00 84.94 452 SER A O 1
ATOM 3386 N N . VAL A 1 453 ? 6.837 25.545 16.742 1.00 95.50 453 VAL A N 1
ATOM 3387 C CA . VAL A 1 453 ? 7.465 26.185 15.578 1.00 95.50 453 VAL A CA 1
ATOM 3388 C C . VAL A 1 453 ? 7.634 25.210 14.420 1.00 95.50 453 VAL A C 1
ATOM 3390 O O . VAL A 1 453 ? 7.876 24.016 14.611 1.00 95.50 453 VAL A O 1
ATOM 3393 N N . ASP A 1 454 ? 7.532 25.742 13.208 1.00 94.50 454 ASP A N 1
ATOM 3394 C CA . ASP A 1 454 ? 7.839 25.036 11.972 1.00 94.50 454 ASP A CA 1
ATOM 3395 C C . ASP A 1 454 ? 9.308 25.294 11.599 1.00 94.50 454 ASP A C 1
ATOM 3397 O O . ASP A 1 454 ? 9.683 26.432 11.307 1.00 94.50 454 ASP A O 1
ATOM 3401 N N . VAL A 1 455 ? 10.134 24.245 11.582 1.00 96.75 455 VAL A N 1
ATOM 3402 C CA . VAL A 1 455 ? 11.561 24.334 11.231 1.00 96.75 455 VAL A CA 1
ATOM 3403 C C . VAL A 1 455 ? 11.762 23.955 9.768 1.00 96.75 455 VAL A C 1
ATOM 3405 O O . VAL A 1 455 ? 11.424 22.842 9.355 1.00 96.75 455 VAL A O 1
ATOM 3408 N N . TYR A 1 456 ? 12.368 24.849 8.991 1.00 95.50 456 TYR A N 1
ATOM 3409 C CA . TYR A 1 456 ? 12.690 24.649 7.580 1.00 95.50 456 TYR A CA 1
ATOM 3410 C C . TYR A 1 456 ? 14.197 24.522 7.356 1.00 95.50 456 TYR A C 1
ATOM 3412 O O . TYR A 1 456 ? 14.977 25.214 8.008 1.00 95.50 456 TYR A O 1
ATOM 3420 N N . ARG A 1 457 ? 14.599 23.682 6.396 1.00 97.25 457 ARG A N 1
ATOM 3421 C CA . ARG A 1 457 ? 15.973 23.550 5.889 1.00 97.25 457 ARG A CA 1
ATOM 3422 C C . ARG A 1 457 ? 15.948 23.403 4.368 1.00 97.25 457 ARG A C 1
ATOM 3424 O O . ARG A 1 457 ? 15.326 22.478 3.857 1.00 97.25 457 ARG A O 1
ATOM 3431 N N . ASN A 1 458 ? 16.657 24.276 3.661 1.00 92.69 458 ASN A N 1
ATOM 3432 C CA . ASN A 1 458 ? 16.739 24.348 2.197 1.00 92.69 458 ASN A CA 1
ATOM 3433 C C . ASN A 1 458 ? 15.342 24.427 1.537 1.00 92.69 458 ASN A C 1
ATOM 3435 O O . ASN A 1 458 ? 15.084 23.784 0.527 1.00 92.69 458 ASN A O 1
ATOM 3439 N N . GLY A 1 459 ? 14.422 25.184 2.148 1.00 84.19 459 GLY A N 1
ATOM 3440 C CA . GLY A 1 459 ? 13.033 25.349 1.692 1.00 84.19 459 GLY A CA 1
ATOM 3441 C C . GLY A 1 459 ? 12.040 24.291 2.200 1.00 84.19 459 GLY A C 1
ATOM 3442 O O . GLY A 1 459 ? 10.864 24.608 2.363 1.00 84.19 459 GLY A O 1
ATOM 3443 N N . ASP A 1 460 ? 12.491 23.080 2.536 1.00 82.00 460 ASP A N 1
ATOM 3444 C CA . ASP A 1 460 ? 11.640 22.007 3.073 1.00 82.00 460 ASP A CA 1
ATOM 3445 C C . ASP A 1 460 ? 11.392 22.161 4.581 1.00 82.00 460 ASP A C 1
ATOM 3447 O O . ASP A 1 460 ? 12.337 22.351 5.351 1.00 82.00 460 ASP A O 1
ATOM 3451 N N . ARG A 1 461 ? 10.144 21.982 5.049 1.00 91.81 461 ARG A N 1
ATOM 3452 C CA . ARG A 1 461 ? 9.856 21.868 6.492 1.00 91.81 461 ARG A CA 1
ATOM 3453 C C . ARG A 1 461 ? 10.313 20.503 7.006 1.00 91.81 461 ARG A C 1
ATOM 3455 O O . ARG A 1 461 ? 9.701 19.485 6.685 1.00 91.81 461 ARG A O 1
ATOM 3462 N N . ILE A 1 462 ? 11.367 20.484 7.818 1.00 93.44 462 ILE A N 1
ATOM 3463 C CA . ILE A 1 462 ? 12.009 19.258 8.311 1.00 93.44 462 ILE A CA 1
ATOM 3464 C C . ILE A 1 462 ? 11.401 18.712 9.607 1.00 93.44 462 ILE A C 1
ATOM 3466 O O . ILE A 1 462 ? 11.432 17.502 9.815 1.00 93.44 462 ILE A O 1
ATOM 3470 N N . ILE A 1 463 ? 10.851 19.572 10.468 1.00 93.06 463 ILE A N 1
ATOM 3471 C CA . ILE A 1 463 ? 10.152 19.177 11.698 1.00 93.06 463 ILE A CA 1
ATOM 3472 C C . ILE A 1 463 ? 9.155 20.270 12.114 1.00 93.06 463 ILE A C 1
ATOM 3474 O O . ILE A 1 463 ? 9.280 21.429 11.716 1.00 93.06 463 ILE A O 1
ATOM 3478 N N . VAL A 1 464 ? 8.163 19.891 12.919 1.00 90.88 464 VAL A N 1
ATOM 3479 C CA . VAL A 1 464 ? 7.401 20.815 13.767 1.00 90.88 464 VAL A CA 1
ATOM 3480 C C . VAL A 1 464 ? 7.750 20.452 15.205 1.00 90.88 464 VAL A C 1
ATOM 3482 O O . VAL A 1 464 ? 7.487 19.320 15.610 1.00 90.88 464 VAL A O 1
ATOM 3485 N N . THR A 1 465 ? 8.378 21.365 15.943 1.00 86.69 465 THR A N 1
ATOM 3486 C CA . THR A 1 465 ? 8.808 21.143 17.337 1.00 86.69 465 THR A CA 1
ATOM 3487 C C . THR A 1 465 ? 8.044 22.064 18.293 1.00 86.69 465 THR A C 1
ATOM 3489 O O . THR A 1 465 ? 7.256 22.907 17.850 1.00 86.69 465 THR A O 1
ATOM 3492 N N . ARG A 1 466 ? 8.206 21.879 19.608 1.00 89.81 466 ARG A N 1
ATOM 3493 C CA . ARG A 1 466 ? 7.683 22.807 20.623 1.00 89.81 466 ARG A CA 1
ATOM 3494 C C . ARG A 1 466 ? 8.367 24.175 20.456 1.00 89.81 466 ARG A C 1
ATOM 3496 O O . ARG A 1 466 ? 9.384 24.293 19.788 1.00 89.81 466 ARG A O 1
ATOM 3503 N N . ASN A 1 467 ? 7.780 25.244 20.989 1.00 94.25 467 ASN A N 1
ATOM 3504 C CA . ASN A 1 467 ? 8.447 26.549 21.031 1.00 94.25 467 ASN A CA 1
ATOM 3505 C C . ASN A 1 467 ? 9.320 26.658 22.290 1.00 94.25 467 ASN A C 1
ATOM 3507 O O . ASN A 1 467 ? 9.034 27.426 23.203 1.00 94.25 467 ASN A O 1
ATOM 3511 N N . ASP A 1 468 ? 10.338 25.805 22.340 1.00 93.06 468 ASP A N 1
ATOM 3512 C CA . ASP A 1 468 ? 11.353 25.660 23.393 1.00 93.06 468 ASP A CA 1
ATOM 3513 C C . ASP A 1 468 ? 12.653 26.427 23.076 1.00 93.06 468 ASP A C 1
ATOM 3515 O O . ASP A 1 468 ? 13.616 26.352 23.832 1.00 93.06 468 ASP A O 1
ATOM 3519 N N . ARG A 1 469 ? 12.646 27.229 21.999 1.00 95.69 469 ARG A N 1
ATOM 3520 C CA . ARG A 1 469 ? 13.729 28.118 21.530 1.00 95.69 469 ARG A CA 1
ATOM 3521 C C . ARG A 1 469 ? 14.987 27.423 20.996 1.00 95.69 469 ARG A C 1
ATOM 3523 O O . ARG A 1 469 ? 15.861 28.140 20.517 1.00 95.69 469 ARG A O 1
ATOM 3530 N N . HIS A 1 470 ? 15.066 26.089 21.015 1.00 95.19 470 HIS A N 1
ATOM 3531 C CA . HIS A 1 470 ? 16.272 25.330 20.668 1.00 95.19 470 HIS A CA 1
ATOM 3532 C C . HIS A 1 470 ? 15.974 24.054 19.857 1.00 95.19 470 HIS A C 1
ATOM 3534 O O . HIS A 1 470 ? 15.056 23.300 20.173 1.00 95.19 470 HIS A O 1
ATOM 3540 N N . TYR A 1 471 ? 16.772 23.751 18.827 1.00 95.69 471 TYR A N 1
ATOM 3541 C CA . TYR A 1 471 ? 16.663 22.493 18.072 1.00 95.69 471 TYR A CA 1
ATOM 3542 C C . TYR A 1 471 ? 17.981 22.060 17.415 1.00 95.69 471 TYR A C 1
ATOM 3544 O O . TYR A 1 471 ? 18.546 22.786 16.601 1.00 95.69 471 TYR A O 1
ATOM 3552 N N . VAL A 1 472 ? 18.415 20.818 17.661 1.00 94.69 472 VAL A N 1
ATOM 3553 C CA . VAL A 1 472 ? 19.572 20.213 16.975 1.00 94.69 472 VAL A CA 1
ATOM 3554 C C . VAL A 1 472 ? 19.120 19.306 15.827 1.00 94.69 472 VAL A C 1
ATOM 3556 O O . VAL A 1 472 ? 18.538 18.239 16.031 1.00 94.69 472 VAL A O 1
ATOM 3559 N N . ASN A 1 473 ? 19.454 19.682 14.593 1.00 93.38 473 ASN A N 1
ATOM 3560 C CA . ASN A 1 473 ? 19.274 18.839 13.418 1.00 93.38 473 ASN A CA 1
ATOM 3561 C C . ASN A 1 473 ? 20.528 17.993 13.150 1.00 93.38 473 ASN A C 1
ATOM 3563 O O . ASN A 1 473 ? 21.576 18.525 12.794 1.00 93.38 473 ASN A O 1
ATOM 3567 N N . VAL A 1 474 ? 20.410 16.666 13.255 1.00 91.31 474 VAL A N 1
ATOM 3568 C CA . VAL A 1 474 ? 21.513 15.730 12.971 1.00 91.31 474 VAL A CA 1
ATOM 3569 C C . VAL A 1 474 ? 21.258 14.978 11.663 1.00 91.31 474 VAL A C 1
ATOM 3571 O O . VAL A 1 474 ? 20.185 14.408 11.459 1.00 91.31 474 VAL A O 1
ATOM 3574 N N . ARG A 1 475 ? 22.258 14.924 10.777 1.00 90.31 475 ARG A N 1
ATOM 3575 C CA . ARG A 1 475 ? 22.238 14.132 9.531 1.00 90.31 475 ARG A CA 1
ATOM 3576 C C . ARG A 1 475 ? 23.447 13.204 9.477 1.00 90.31 475 ARG A C 1
ATOM 3578 O O . ARG A 1 475 ? 24.551 13.658 9.740 1.00 90.31 475 ARG A O 1
ATOM 3585 N N . ARG A 1 476 ? 23.282 11.946 9.048 1.00 90.31 476 ARG A N 1
ATOM 3586 C CA . ARG A 1 476 ? 24.417 11.139 8.552 1.00 90.31 476 ARG A CA 1
ATOM 3587 C C . ARG A 1 476 ? 24.781 11.652 7.156 1.00 90.31 476 ARG A C 1
ATOM 3589 O O . ARG A 1 476 ? 23.953 11.560 6.251 1.00 90.31 476 ARG A O 1
ATOM 3596 N N . PHE A 1 477 ? 25.968 12.229 7.010 1.00 86.56 477 PHE A N 1
ATOM 3597 C CA . PHE A 1 477 ? 26.495 12.789 5.762 1.00 86.56 477 PHE A CA 1
ATOM 3598 C C . PHE A 1 477 ? 28.029 12.867 5.869 1.00 86.56 477 PHE A C 1
ATOM 3600 O O . PHE A 1 477 ? 28.563 12.923 6.977 1.00 86.56 477 PHE A O 1
ATOM 3607 N N . ARG A 1 478 ? 28.729 12.805 4.735 1.00 87.19 478 ARG A N 1
ATOM 3608 C CA . ARG A 1 478 ? 30.192 12.901 4.628 1.00 87.19 478 ARG A CA 1
ATOM 3609 C C . ARG A 1 478 ? 30.509 13.804 3.435 1.00 87.19 478 ARG A C 1
ATOM 3611 O O . ARG A 1 478 ? 29.855 13.655 2.404 1.00 87.19 478 ARG A O 1
ATOM 3618 N N . GLY A 1 479 ? 31.503 14.678 3.573 1.00 84.19 479 GLY A N 1
ATOM 3619 C CA . GLY A 1 479 ? 31.811 15.723 2.592 1.00 84.19 479 GLY A CA 1
ATOM 3620 C C . GLY A 1 479 ? 31.042 17.026 2.845 1.00 84.19 479 GLY A C 1
ATOM 3621 O O . GLY A 1 479 ? 30.117 17.064 3.657 1.00 84.19 479 GLY A O 1
ATOM 3622 N N . ARG A 1 480 ? 31.452 18.092 2.151 1.00 90.75 480 ARG A N 1
ATOM 3623 C CA . ARG A 1 480 ? 30.978 19.466 2.386 1.00 90.75 480 ARG A CA 1
ATOM 3624 C C . ARG A 1 480 ? 29.503 19.658 2.007 1.00 90.75 480 ARG A C 1
ATOM 3626 O O . ARG A 1 480 ? 29.003 19.026 1.075 1.00 90.75 480 ARG A O 1
ATOM 3633 N N . ALA A 1 481 ? 28.795 20.537 2.715 1.00 91.75 481 ALA A N 1
ATOM 3634 C CA . ALA A 1 481 ? 27.393 20.876 2.466 1.00 91.75 481 ALA A CA 1
ATOM 3635 C C . ALA A 1 481 ? 27.007 22.266 3.006 1.00 91.75 481 ALA A C 1
ATOM 3637 O O . ALA A 1 481 ? 27.299 22.607 4.149 1.00 91.75 481 ALA A O 1
ATOM 3638 N N . THR A 1 482 ? 26.241 23.029 2.217 1.00 93.12 482 THR A N 1
ATOM 3639 C CA . THR A 1 482 ? 25.565 24.255 2.686 1.00 93.12 482 THR A CA 1
ATOM 3640 C C . THR A 1 482 ? 24.129 23.945 3.125 1.00 93.12 482 THR A C 1
ATOM 3642 O O . THR A 1 482 ? 23.400 23.223 2.436 1.00 93.12 482 THR A O 1
ATOM 3645 N N . TYR A 1 483 ? 23.697 24.524 4.247 1.00 94.50 483 TYR A N 1
ATOM 3646 C CA . TYR A 1 483 ? 22.330 24.426 4.758 1.00 94.50 483 TYR A CA 1
ATOM 3647 C C . TYR A 1 483 ? 21.753 25.810 5.061 1.00 94.50 483 TYR A C 1
ATOM 3649 O O . TYR A 1 483 ? 22.325 26.545 5.857 1.00 94.50 483 TYR A O 1
ATOM 3657 N N . ALA A 1 484 ? 20.596 26.132 4.482 1.00 96.31 484 ALA A N 1
ATOM 3658 C CA . ALA A 1 484 ? 19.845 27.353 4.769 1.00 96.31 484 ALA A CA 1
ATOM 3659 C C . ALA A 1 484 ? 18.630 27.024 5.647 1.00 96.31 484 ALA A C 1
ATOM 3661 O O . ALA A 1 484 ? 17.738 26.294 5.212 1.00 96.31 484 ALA A O 1
ATOM 3662 N N . TYR A 1 485 ? 18.576 27.545 6.870 1.00 97.56 485 TYR A N 1
ATOM 3663 C CA . TYR A 1 485 ? 17.497 27.298 7.828 1.00 97.56 485 TYR A CA 1
ATOM 3664 C C . TYR A 1 485 ? 16.575 28.503 8.002 1.00 97.56 485 TYR A C 1
ATOM 3666 O O . TYR A 1 485 ? 16.995 29.647 7.845 1.00 97.56 485 TYR A O 1
ATOM 3674 N N . LYS A 1 486 ? 15.314 28.241 8.356 1.00 96.75 486 LYS A N 1
ATOM 3675 C CA . LYS A 1 486 ? 14.315 29.264 8.696 1.00 96.75 486 LYS A CA 1
ATOM 3676 C C . LYS A 1 486 ? 13.330 28.716 9.730 1.00 96.75 486 LYS A C 1
ATOM 3678 O O . LYS A 1 486 ? 12.921 27.560 9.622 1.00 96.75 486 LYS A O 1
ATOM 3683 N N . ILE A 1 487 ? 12.923 29.537 10.694 1.00 96.94 487 ILE A N 1
ATOM 3684 C CA . ILE A 1 487 ? 11.882 29.206 11.680 1.00 96.94 487 ILE A CA 1
ATOM 3685 C C . ILE A 1 487 ? 10.609 29.985 11.343 1.00 96.94 487 ILE A C 1
ATOM 3687 O O . ILE A 1 487 ? 10.686 31.157 10.984 1.00 96.94 487 ILE A O 1
ATOM 3691 N N . CYS A 1 488 ? 9.438 29.360 11.475 1.00 95.00 488 CYS A N 1
ATOM 3692 C CA . CYS A 1 488 ? 8.144 30.033 11.346 1.00 95.00 488 CYS A CA 1
ATOM 3693 C C . CYS A 1 488 ? 7.209 29.709 12.518 1.00 95.00 488 CYS A C 1
ATOM 3695 O O . CYS A 1 488 ? 7.247 28.606 13.070 1.00 95.00 488 CYS A O 1
ATOM 3697 N N . GLN A 1 489 ? 6.312 30.641 12.854 1.00 91.81 489 GLN A N 1
ATOM 3698 C CA . GLN A 1 489 ? 5.157 30.357 13.712 1.00 91.81 489 GLN A CA 1
ATOM 3699 C C . GLN A 1 489 ? 4.312 29.262 13.042 1.00 91.81 489 GLN A C 1
ATOM 3701 O O . GLN A 1 489 ? 3.939 29.395 11.871 1.00 91.81 489 GLN A O 1
ATOM 3706 N N . LYS A 1 490 ? 4.051 28.162 13.761 1.00 90.00 490 LYS A N 1
ATOM 3707 C CA . LYS A 1 490 ? 3.481 26.916 13.215 1.00 90.00 490 LYS A CA 1
ATOM 3708 C C . LYS A 1 490 ? 2.258 27.151 12.324 1.00 90.00 490 LYS A C 1
ATOM 3710 O O . LYS A 1 490 ? 1.238 27.652 12.786 1.00 90.00 490 LYS A O 1
ATOM 3715 N N . GLY A 1 491 ? 2.335 26.712 11.065 1.00 78.12 491 GLY A N 1
ATOM 3716 C CA . GLY A 1 491 ? 1.221 26.788 10.111 1.00 78.12 491 GLY A CA 1
ATOM 3717 C C . GLY A 1 491 ? 0.909 28.181 9.548 1.00 78.12 491 GLY A C 1
ATOM 3718 O O . GLY A 1 491 ? -0.053 28.310 8.796 1.00 78.12 491 GLY A O 1
ATOM 3719 N N . THR A 1 492 ? 1.707 29.204 9.865 1.00 84.88 492 THR A N 1
ATOM 3720 C CA . THR A 1 492 ? 1.561 30.570 9.330 1.00 84.88 492 THR A CA 1
ATOM 3721 C C . THR A 1 492 ? 2.628 30.876 8.264 1.00 84.88 492 THR A C 1
ATOM 3723 O O . THR A 1 492 ? 3.500 30.053 7.981 1.00 84.88 492 THR A O 1
ATOM 3726 N N . ARG A 1 493 ? 2.596 32.087 7.688 1.00 83.75 493 ARG A N 1
ATOM 3727 C CA . ARG A 1 493 ? 3.680 32.634 6.842 1.00 83.75 493 ARG A CA 1
ATOM 3728 C C . ARG A 1 493 ? 4.689 33.488 7.633 1.00 83.75 493 ARG A C 1
ATOM 3730 O O . ARG A 1 493 ? 5.601 34.061 7.043 1.00 83.75 493 ARG A O 1
ATOM 3737 N N . THR A 1 494 ? 4.519 33.573 8.949 1.00 89.38 494 THR A N 1
ATOM 3738 C CA . THR A 1 494 ? 5.212 34.487 9.861 1.00 89.38 494 THR A CA 1
ATOM 3739 C C . THR A 1 494 ? 6.532 33.852 10.308 1.00 89.38 494 THR A C 1
ATOM 3741 O O . THR A 1 494 ? 6.537 32.935 11.133 1.00 89.38 494 THR A O 1
ATOM 3744 N N . CYS A 1 495 ? 7.645 34.275 9.699 1.00 93.62 495 CYS A N 1
ATOM 3745 C CA . CYS A 1 495 ? 8.934 33.572 9.732 1.00 93.62 495 CYS A CA 1
ATOM 3746 C C . CYS A 1 495 ? 10.137 34.481 10.033 1.00 93.62 495 CYS A C 1
ATOM 3748 O O . CYS A 1 495 ? 10.086 35.688 9.811 1.00 93.62 495 CYS A O 1
ATOM 3750 N N . SER A 1 496 ? 11.247 33.867 10.450 1.00 96.12 496 SER A N 1
ATOM 3751 C CA . SER A 1 496 ? 12.575 34.485 10.486 1.00 96.12 496 SER A CA 1
ATOM 3752 C C . SER A 1 496 ? 13.094 34.815 9.080 1.00 96.12 496 SER A C 1
ATOM 3754 O O . SER A 1 496 ? 12.619 34.271 8.074 1.00 96.12 496 SER A O 1
ATOM 3756 N N . ARG A 1 497 ? 14.161 35.622 9.006 1.00 93.19 497 ARG A N 1
ATOM 3757 C CA . ARG A 1 497 ? 15.078 35.583 7.852 1.00 93.19 497 ARG A CA 1
ATOM 3758 C C . ARG A 1 497 ? 15.721 34.188 7.750 1.00 93.19 497 ARG A C 1
ATOM 3760 O O . ARG A 1 497 ? 15.796 33.459 8.743 1.00 93.19 497 ARG A O 1
ATOM 3767 N N . SER A 1 498 ? 16.154 33.804 6.551 1.00 94.06 498 SER A N 1
ATOM 3768 C CA . SER A 1 498 ? 16.894 32.552 6.347 1.00 94.06 498 SER A CA 1
ATOM 3769 C C . SER A 1 498 ? 18.354 32.722 6.775 1.00 94.06 498 SER A C 1
ATOM 3771 O O . SER A 1 498 ? 18.973 33.719 6.414 1.00 94.06 498 SER A O 1
ATOM 3773 N N . VAL A 1 499 ? 18.913 31.747 7.492 1.00 96.50 499 VAL A N 1
ATOM 3774 C CA . VAL A 1 499 ? 20.316 31.738 7.944 1.00 96.50 499 VAL A CA 1
ATOM 3775 C C . VAL A 1 499 ? 21.046 30.561 7.307 1.00 96.50 499 VAL A C 1
ATOM 3777 O O . VAL A 1 499 ? 20.589 29.422 7.417 1.00 96.50 499 VAL A O 1
ATOM 3780 N N . SER A 1 500 ? 22.168 30.828 6.639 1.00 95.19 500 SER A N 1
ATOM 3781 C CA . SER A 1 500 ? 22.949 29.821 5.913 1.00 95.19 500 SER A CA 1
ATOM 3782 C C . SER A 1 500 ? 24.240 29.467 6.643 1.00 95.19 500 SER A C 1
ATOM 3784 O O . SER A 1 500 ? 24.996 30.352 7.026 1.00 95.19 500 SER A O 1
ATOM 3786 N N . VAL A 1 501 ? 24.515 28.170 6.778 1.00 94.00 501 VAL A N 1
ATOM 3787 C CA . VAL A 1 501 ? 25.745 27.615 7.366 1.00 94.00 501 VAL A CA 1
ATOM 3788 C C . VAL A 1 501 ? 26.420 26.649 6.395 1.00 94.00 501 VAL A C 1
ATOM 3790 O O . VAL A 1 501 ? 25.745 25.992 5.597 1.00 94.00 501 VAL A O 1
ATOM 3793 N N . ARG A 1 502 ? 27.751 26.549 6.463 1.00 93.75 502 ARG A N 1
ATOM 3794 C CA . ARG A 1 502 ? 28.573 25.634 5.655 1.00 93.75 502 ARG A CA 1
ATOM 3795 C C . ARG A 1 502 ? 29.297 24.637 6.566 1.00 93.75 502 ARG A C 1
ATOM 3797 O O . ARG A 1 502 ? 29.713 25.003 7.661 1.00 93.75 502 ARG A O 1
ATOM 3804 N N . LEU A 1 503 ? 29.408 23.395 6.100 1.00 85.62 503 LEU A N 1
ATOM 3805 C CA . LEU A 1 503 ? 30.177 22.273 6.661 1.00 85.62 503 LEU A CA 1
ATOM 3806 C C . LEU A 1 503 ? 30.794 21.454 5.518 1.00 85.62 503 LEU A C 1
ATOM 3808 O O . LEU A 1 503 ? 30.587 21.853 4.349 1.00 85.62 503 LEU A O 1
#

pLDDT: mean 75.04, std 28.88, range [23.88, 98.81]

Secondary structure (DSSP, 8-s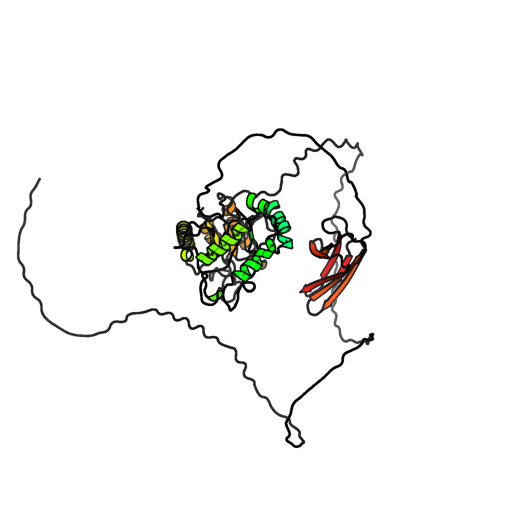tate):
------------------------------------------PPPPP--------------------------------------------------------------------PPP-----GGGG--S----SS--EEEET--GGGBTTTBSEEEEE--TTTHHHHHHHHHHTT-EEEEESS-SGGGSEETTEE-HHHHHHHHHTTTT---HHHHHSSSEEEEEEES-TT-TTTTTSSPPPHHHHHHHHHHHHHHSTT--EEE---HHHH-SS--SS--EEEEEE-GGG--HHHHHHHHHHHHHTTT-EEEEEEBTTTSB-TTSEEPSSTT-EEPPHHHHHHHHHHHTTSS-EEEEEEB---HHHHTSHHHHHHHHHHHHHHHTS----SS-S----S--------------------------EEEEEEEEETTEEEEEEEEES--SSEEEEEETTEEEEEEESSSEEEEEEE--S--EEEEEEEETTSS-BPPPEEEE-

Sequence (503 aa):
MSRRSGPAGVSPSPAAMSVLT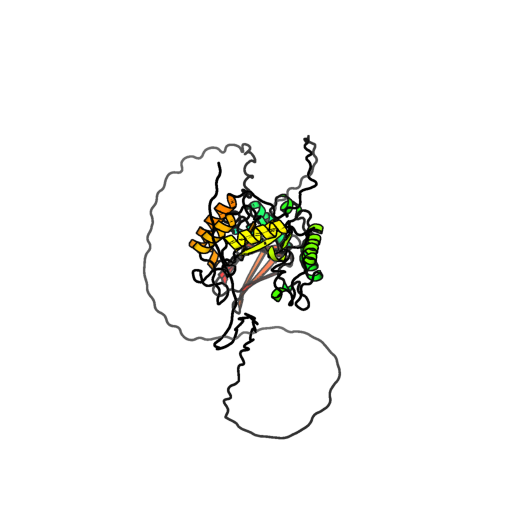SHPEERLRMTHTFQSACRTARLRPLLLAAIAFGIGACDNSEPTNPTTDEVDPVASIDAAATEEGDEVGGLTFAGDDGGLGDEESAANEIGAAAAIPEAGAMSVSGLASANAFRGGIPFGTFHLPKSLYGKRYTGSLANISANEMIGYLETARRNGAKVMVSFSGNEANFIKNRAFSMTLWKQRVNRYRKLNLTRYIKDGTLIGHYLIDEPHDPANWGGRTIRKATLDEMAKYSKQLWPGLPTVVRGWPKFLKGYRYRYLDAAWAQYSERFGSVSTFMKENVRDAKASGLALVVGMNQLAGGNRSGLRGYYAGKYSMSASQLKSWGTTMLGDSYPCAFLSWRYNTRYMSRSDIKSAMSSLANKARSKATKSCKGGKAAASAGGGSSPERPSPRTGGTGSGGGSSSISLKVGARARSGKHYMTLDWSGVKGSSVDVYRNGDRIIVTRNDRHYVNVRRFRGRATYAYKICQKGTRTCSRSVSVRL

Foldseek 3Di:
DDDDDDDDDDDDDDDDDDDDDDDDDDDPDPDPPPPPDDPDPDDDDDDDDDDDDDDYDDDDDDDDDDDDDDDDDDDDDDDDDDDDDDDDDDDDDDDDDDDDDDDDDDDDDDDDDDDDDDDDDDDPPPVPDLLAQLFFFFDEAEPDDLVCALPLGQEYEYEAALVCVVVSLVSSRSSNHAYEYAQQPDQVQQDDPQAGHPVSLLVSNVNNLPPDCQVCLVSRSHQAHASEEAQPDCNNGPNDHDDLVVLLVSQVSVCVSPPNHAYEYQYQLVVNAPDARPRHAAYEDEAACVVPDLLVVLVVSLVSCVNRLHAYEYEYQQQFRADPPADQHPDPPGGGHFLCRLLVSLVSNLVDQRHQHYYYYHDDCVQCVDPSNVVSSSNSSVSRSPGGHDGRGGNDDPDDDDDDDDDDDDDDDDDDDDDDDDAWPKDKDWDWDDDDQKIKIKIFIDRADDQWKFKDKPRDRPDIGTPPRIDIDMDRHDDKDKIWIKIHRPPDPHIDDIDIDID

Radius of gyration: 35.58 Å; chains: 1; bounding box: 95×128×97 Å